Protein AF-0000000067869521 (afdb_homodimer)

Secondary structure (DSSP, 8-state):
-HHHHHHHHHHHHHHHHHHHHHHHHHHHHT-SS--HHHHHHHHHHHHHHHHHHHHHHHHHHHS--PPPPP--SSEEEEEE-TTS-HHHHHHHHHHHHHHHHHSSEEEEEEEETTEEEEEEEEEPPP------HHHHHHHHH---EEES-GGG-GGGGGGTTS-TT--EEEEEEETTTEEEEEEESSTT---HHHHHHHHHHHHHHHHHHHHHHHHHHHH--/-HHHHHHHHHHHHHHHHHHHHHHHHHHHHT-SS--HHHHHHHHHHHHHHHHHHHHHHHHHHHS--PPPPP--SSEEEEEE-TTS-HHHHHHHHHHHHHHHHHSSEEEEEEEETTEEEEEEEEEPPP------HHHHHHHHH---EEES-GGG-GGGGGGTTS-TT--EEEEEEETTTEEEEEEESSTT---HHHHHHHHHHHHHHHHHHHHHHHHHHHH--

Solvent-accessible surface area (backbone atoms only — not comparable to full-atom values): 23256 Å² total; per-residue (Å²): 114,73,66,54,53,52,48,50,61,46,42,42,39,32,52,50,12,51,52,49,32,49,52,48,50,51,51,57,71,71,45,87,80,83,48,74,67,40,53,51,40,49,53,50,29,43,50,45,16,52,49,22,30,50,52,17,53,50,52,60,64,66,53,75,72,77,62,72,69,54,83,65,49,62,47,78,45,78,47,67,52,81,84,49,55,68,70,47,45,51,49,52,52,49,52,53,50,51,48,43,71,68,46,68,32,45,23,38,39,33,36,46,75,92,36,74,45,34,39,35,36,35,37,31,70,91,53,86,84,59,81,36,73,65,54,48,47,17,32,73,68,56,44,64,46,72,43,45,47,33,86,78,35,82,70,47,65,56,51,65,54,39,30,86,67,39,21,14,36,38,43,32,31,24,56,70,50,21,37,39,37,37,28,16,32,25,39,72,57,76,46,73,64,50,52,50,50,52,52,52,52,28,53,53,49,32,53,46,50,53,51,50,54,51,50,57,59,65,68,56,127,116,73,67,53,52,52,50,52,62,46,41,41,38,31,53,50,13,52,53,50,33,50,51,50,51,52,50,56,72,70,44,86,78,83,47,73,67,40,53,52,40,48,52,50,28,43,50,44,15,50,49,22,30,50,51,16,54,50,53,62,63,67,54,77,71,76,62,72,70,56,83,64,50,61,47,78,46,78,46,66,49,81,85,52,55,67,70,47,44,50,50,52,51,49,52,53,50,50,48,43,72,69,45,68,33,44,24,39,39,34,36,46,75,92,36,72,45,34,39,36,36,35,37,32,71,90,54,85,84,59,83,36,74,65,53,47,47,18,32,72,69,54,45,64,45,73,42,45,47,34,86,78,35,81,72,46,65,57,50,64,55,38,30,85,67,40,20,15,36,38,42,32,31,24,56,72,51,22,37,40,37,37,28,16,30,25,40,70,59,77,46,74,63,52,52,50,49,51,51,52,53,29,52,51,49,32,54,47,50,52,53,51,55,51,49,57,58,66,68,55,128

Foldseek 3Di:
DVVVVVVVVLCVLQVCLVVQLVVLVVVVVPDDDDDPVSVVVSVVSNVSSVVSNVSSVVSVVPDPDPFDFADFDADFDKDADPVFDPQLRVLVVVLVVCLCVPFQFQWKWKWFQLDTGIIGGGWDPDDRQDADPQLQVCLVPQDKDKAQAVVPPPCCVNVNRGGPQFGIWIWGDLHNGITMITTGRGGNGQDPVSVVSNNVSSPVSSVSVVVRVVVVVVPPD/DVVVVVVVVLCVLQVCLVVQLVVLVVVVVPDPDDDPVSVVVSVVSNVSSVVSNVSSVVSVVPPPPPFDFADFDADFDKDADPVFDPQLRVLVVVLVVCLCVPFQFQWKWKWFQLDTGIIGGGWDPDDRQDADPQLQVCLVPQDKDKAQAVVPPPCCVNVNRGGPQFGIWIWGDLHNGITMITTGRGGNGQDPVSVVSNNVSSPVSSVSVVVRVVVVVVPPD

pLDDT: mean 89.07, std 11.89, range [36.38, 98.69]

Organism: Synechococcus elongatus (strain ATCC 33912 / PCC 7942 / FACHB-805) (NCBI:txid1140)

Nearest PDB structures (foldseek):
  2gx5-assembly1_A  TM=5.051E-01  e=2.837E-03  Bacillus subtilis
  5lly-assembly1_D  TM=4.232E-01  e=5.827E-03  Idiomarina sp. A28L
  5lly-assembly2_A  TM=4.254E-01  e=8.868E-03  Idiomarina sp. A28L
  4yzf-assembly2_D  TM=5.420E-01  e=5.124E+00  Homo sapiens
  2gx5-assembly1_A  TM=5.050E-01  e=2.986E-03  Bacillus subtilis

Structure (mmCIF, N/CA/C/O backbone):
data_AF-0000000067869521-model_v1
#
loop_
_entity.id
_entity.type
_entity.pdbx_description
1 polymer 'Cofactor assembly of complex C subunit B'
#
loop_
_atom_site.group_PDB
_atom_site.id
_atom_site.type_symbol
_atom_site.label_atom_id
_atom_site.label_alt_id
_atom_site.label_comp_id
_atom_site.label_asym_id
_atom_site.label_entity_id
_atom_site.label_seq_id
_atom_site.pdbx_PDB_ins_code
_atom_site.Cartn_x
_atom_site.Cartn_y
_atom_site.Cartn_z
_atom_site.occupancy
_atom_site.B_iso_or_equiv
_atom_site.auth_seq_id
_atom_site.auth_comp_id
_atom_site.auth_asym_id
_atom_site.auth_atom_id
_atom_site.pdbx_PDB_model_num
ATOM 1 N N . MET A 1 1 ? 9.422 -21.562 8.68 1 36.78 1 MET A N 1
ATOM 2 C CA . MET A 1 1 ? 9.312 -23 8.383 1 36.78 1 MET A CA 1
ATOM 3 C C . MET A 1 1 ? 8.359 -23.234 7.215 1 36.78 1 MET A C 1
ATOM 5 O O . MET A 1 1 ? 8.445 -24.25 6.531 1 36.78 1 MET A O 1
ATOM 9 N N . ALA A 1 2 ? 7.215 -22.438 7.195 1 44.31 2 ALA A N 1
ATOM 10 C CA . ALA A 1 2 ? 6.234 -22.547 6.113 1 44.31 2 ALA A CA 1
ATOM 11 C C . ALA A 1 2 ? 6.867 -22.219 4.766 1 44.31 2 ALA A C 1
ATOM 13 O O . ALA A 1 2 ? 6.473 -22.781 3.738 1 44.31 2 ALA A O 1
ATOM 14 N N . SER A 1 3 ? 7.879 -21.344 4.828 1 55.47 3 SER A N 1
ATOM 15 C CA . SER A 1 3 ? 8.516 -20.797 3.633 1 55.47 3 SER A CA 1
ATOM 16 C C . SER A 1 3 ? 9.32 -21.875 2.906 1 55.47 3 SER A C 1
ATOM 18 O O . SER A 1 3 ? 9.305 -21.938 1.675 1 55.47 3 SER A O 1
ATOM 20 N N . ASP A 1 4 ? 9.797 -22.672 3.711 1 55.31 4 ASP A N 1
ATOM 21 C CA . ASP A 1 4 ? 10.664 -23.688 3.129 1 55.31 4 ASP A CA 1
ATOM 22 C C . ASP A 1 4 ? 9.844 -24.766 2.43 1 55.31 4 ASP A C 1
ATOM 24 O O . ASP A 1 4 ? 10.25 -25.281 1.384 1 55.31 4 ASP A O 1
ATOM 28 N N . SER A 1 5 ? 8.773 -25.094 3.09 1 58.72 5 SER A N 1
ATOM 29 C CA . SER A 1 5 ? 7.945 -26.156 2.52 1 58.72 5 SER A CA 1
ATOM 30 C C . SER A 1 5 ? 7.371 -25.734 1.169 1 58.72 5 SER A C 1
ATOM 32 O O . SER A 1 5 ? 7.297 -26.547 0.246 1 58.72 5 SER A O 1
ATOM 34 N N . ALA A 1 6 ? 7.172 -24.516 1.138 1 60.31 6 ALA A N 1
ATOM 35 C CA . ALA A 1 6 ? 6.641 -24 -0.12 1 60.31 6 ALA A CA 1
ATOM 36 C C . ALA A 1 6 ? 7.703 -24.016 -1.213 1 60.31 6 ALA A C 1
ATOM 38 O O . ALA A 1 6 ? 7.406 -24.312 -2.373 1 60.31 6 ALA A O 1
ATOM 39 N N . VAL A 1 7 ? 8.898 -23.938 -0.709 1 67 7 VAL A N 1
ATOM 40 C CA . VAL A 1 7 ? 10 -23.938 -1.665 1 67 7 VAL A CA 1
ATOM 41 C C . VAL A 1 7 ? 10.211 -25.328 -2.232 1 67 7 VAL A C 1
ATOM 43 O O . VAL A 1 7 ? 10.422 -25.5 -3.438 1 67 7 VAL A O 1
ATOM 46 N N . TRP A 1 8 ? 10.102 -26.25 -1.326 1 71.38 8 TRP A N 1
ATOM 47 C CA . TRP A 1 8 ? 10.328 -27.625 -1.766 1 71.38 8 TRP A CA 1
ATOM 48 C C . TRP A 1 8 ? 9.188 -28.094 -2.664 1 71.38 8 TRP A C 1
ATOM 50 O O . TRP A 1 8 ? 9.422 -28.797 -3.658 1 71.38 8 TRP A O 1
ATOM 60 N N . LEU A 1 9 ? 8.055 -27.703 -2.295 1 72.88 9 LEU A N 1
ATOM 61 C CA . LEU A 1 9 ? 6.883 -28.078 -3.078 1 72.88 9 LEU A CA 1
ATOM 62 C C . LEU A 1 9 ? 6.949 -27.484 -4.48 1 72.88 9 LEU A C 1
ATOM 64 O O . LEU A 1 9 ? 6.504 -28.109 -5.445 1 72.88 9 LEU A O 1
ATOM 68 N N . ARG A 1 10 ? 7.707 -26.453 -4.484 1 74.94 10 ARG A N 1
ATOM 69 C CA . ARG A 1 10 ? 7.805 -25.75 -5.762 1 74.94 10 ARG A CA 1
ATOM 70 C C . ARG A 1 10 ? 8.836 -26.422 -6.672 1 74.94 10 ARG A C 1
ATOM 72 O O . ARG A 1 10 ? 8.773 -26.266 -7.895 1 74.94 10 ARG A O 1
ATOM 79 N N . ARG A 1 11 ? 9.625 -27.172 -6.043 1 84.19 11 ARG A N 1
ATOM 80 C CA . ARG A 1 11 ? 10.68 -27.812 -6.816 1 84.19 11 ARG A CA 1
ATOM 81 C C . ARG A 1 11 ? 10.281 -29.25 -7.184 1 84.19 11 ARG A C 1
ATOM 83 O O . ARG A 1 11 ? 10.93 -29.875 -8.016 1 84.19 11 ARG A O 1
ATOM 90 N N . LEU A 1 12 ? 9.227 -29.641 -6.707 1 86.69 12 LEU A N 1
ATOM 91 C CA . LEU A 1 12 ? 8.797 -31.031 -6.875 1 86.69 12 LEU A CA 1
ATOM 92 C C . LEU A 1 12 ? 8.57 -31.344 -8.352 1 86.69 12 LEU A C 1
ATOM 94 O O . LEU A 1 12 ? 9.078 -32.344 -8.852 1 86.69 12 LEU A O 1
ATOM 98 N N . PRO A 1 13 ? 7.859 -30.422 -9.047 1 89.06 13 PRO A N 1
ATOM 99 C CA . PRO A 1 13 ? 7.66 -30.734 -10.461 1 89.06 13 PRO A CA 1
ATOM 100 C C . PRO A 1 13 ? 8.969 -30.828 -11.234 1 89.06 13 PRO A C 1
ATOM 102 O O . PRO A 1 13 ? 9.125 -31.703 -12.094 1 89.06 13 PRO A O 1
ATOM 105 N N . LEU A 1 14 ? 9.883 -30.078 -10.914 1 91.12 14 LEU A N 1
ATOM 106 C CA . LEU A 1 14 ? 11.172 -30.062 -11.594 1 91.12 14 LEU A CA 1
ATOM 107 C C . LEU A 1 14 ? 11.945 -31.344 -11.312 1 91.12 14 LEU A C 1
ATOM 109 O O . LEU A 1 14 ? 12.445 -31.984 -12.234 1 91.12 14 LEU A O 1
ATOM 113 N N . ILE A 1 15 ? 12.031 -31.766 -10.078 1 92.38 15 ILE A N 1
ATOM 114 C CA . ILE A 1 15 ? 12.766 -32.969 -9.648 1 92.38 15 ILE A CA 1
ATOM 115 C C . ILE A 1 15 ? 12.078 -34.219 -10.195 1 92.38 15 ILE A C 1
ATOM 117 O O . ILE A 1 15 ? 12.734 -35.094 -10.758 1 92.38 15 ILE A O 1
ATOM 121 N N . ALA A 1 16 ? 10.805 -34.188 -10.07 1 93.25 16 ALA A N 1
ATOM 122 C CA . ALA A 1 16 ? 10.039 -35.344 -10.531 1 93.25 16 ALA A CA 1
ATOM 123 C C . ALA A 1 16 ? 10.164 -35.5 -12.039 1 93.25 16 ALA A C 1
ATOM 125 O O . ALA A 1 16 ? 10.289 -36.625 -12.531 1 93.25 16 ALA A O 1
ATOM 126 N N . GLY A 1 17 ?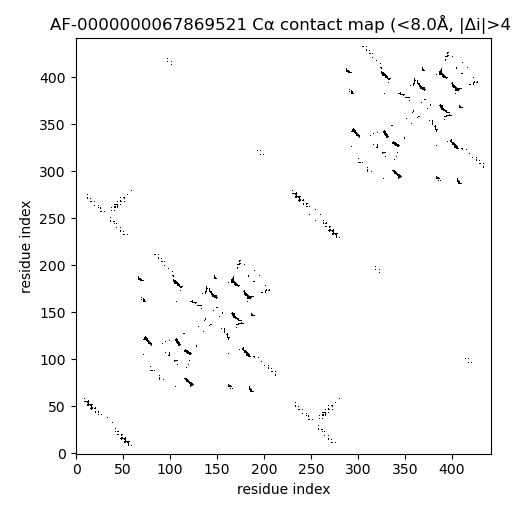 10.109 -34.406 -12.75 1 94.19 17 GLY A N 1
ATOM 127 C CA . GLY A 1 17 ? 10.273 -34.5 -14.188 1 94.19 17 GLY A CA 1
ATOM 128 C C . GLY A 1 17 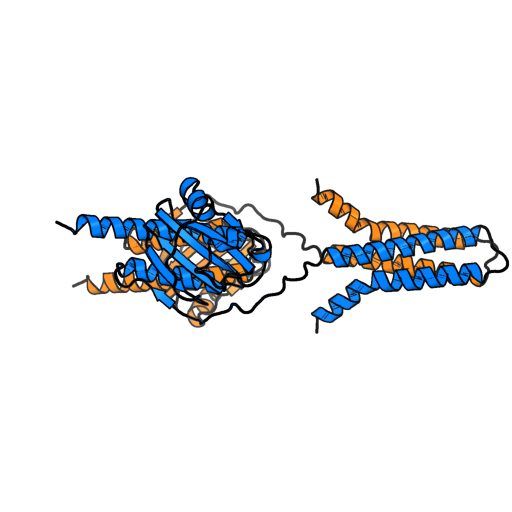? 11.648 -35 -14.609 1 94.19 17 GLY A C 1
ATOM 129 O O . GLY A 1 17 ? 11.766 -35.844 -15.5 1 94.19 17 GLY A O 1
ATOM 130 N N . ALA A 1 18 ? 12.633 -34.531 -13.953 1 95.12 18 ALA A N 1
ATOM 131 C CA . ALA A 1 18 ? 14 -34.938 -14.266 1 95.12 18 ALA A CA 1
ATOM 132 C C . ALA A 1 18 ? 14.234 -36.406 -13.938 1 95.12 18 ALA A C 1
ATOM 134 O O . ALA A 1 18 ? 14.75 -37.156 -14.773 1 95.12 18 ALA A O 1
ATOM 135 N N . ILE A 1 19 ? 13.852 -36.812 -12.781 1 95.31 19 ILE A N 1
ATOM 136 C CA . ILE A 1 19 ? 14.023 -38.188 -12.367 1 95.31 19 ILE A CA 1
ATOM 137 C C . ILE A 1 19 ? 13.164 -39.094 -13.242 1 95.31 19 ILE A C 1
ATOM 139 O O . ILE A 1 19 ? 13.633 -40.125 -13.734 1 95.31 19 ILE A O 1
ATOM 143 N N . GLY A 1 20 ? 11.914 -38.688 -13.406 1 93.81 20 GLY A N 1
ATOM 144 C CA . GLY A 1 20 ? 11.023 -39.469 -14.242 1 93.81 20 GLY A CA 1
ATOM 145 C C . GLY A 1 20 ? 11.523 -39.625 -15.664 1 93.81 20 GLY A C 1
ATOM 146 O O . GLY A 1 20 ? 11.539 -40.719 -16.203 1 93.81 20 GLY A O 1
ATOM 147 N N . GLY A 1 21 ? 11.961 -38.531 -16.25 1 93.62 21 GLY A N 1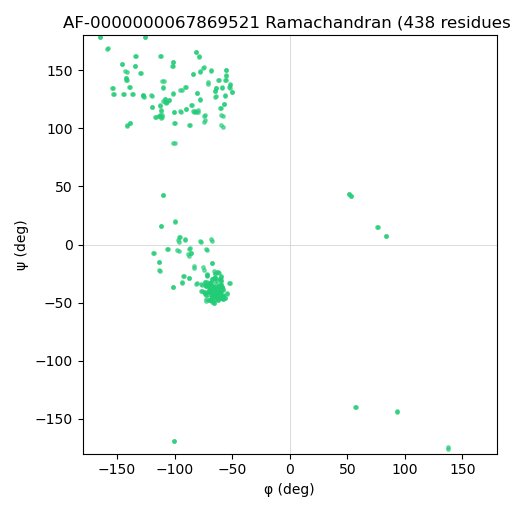
ATOM 148 C CA . GLY A 1 21 ? 12.516 -38.594 -17.594 1 93.62 21 GLY A CA 1
ATOM 149 C C . GLY A 1 21 ? 13.742 -39.469 -17.703 1 93.62 21 GLY A C 1
ATOM 150 O O . GLY A 1 21 ? 13.867 -40.25 -18.641 1 93.62 21 GLY A O 1
ATOM 151 N N . THR A 1 22 ? 14.594 -39.406 -16.734 1 95.25 22 THR A N 1
ATOM 152 C CA . THR A 1 22 ? 15.797 -40.219 -16.719 1 95.25 22 THR A CA 1
ATOM 153 C C . THR A 1 22 ? 15.453 -41.719 -16.578 1 95.25 22 THR A C 1
ATOM 155 O O . THR A 1 22 ? 16 -42.562 -17.297 1 95.25 22 THR A O 1
ATOM 158 N N . LEU A 1 23 ? 14.531 -41.969 -15.672 1 94.31 23 LEU A N 1
ATOM 159 C CA . LEU A 1 23 ? 14.117 -43.344 -15.461 1 94.31 23 LEU A CA 1
ATOM 160 C C . LEU A 1 23 ? 13.5 -43.906 -16.734 1 94.31 23 LEU A C 1
ATOM 162 O O . LEU A 1 23 ? 13.734 -45.094 -17.062 1 94.31 23 LEU A O 1
ATOM 166 N N . LEU A 1 24 ? 12.75 -43.125 -17.453 1 92.19 24 LEU A N 1
ATOM 167 C CA . LEU A 1 24 ? 12.141 -43.562 -18.703 1 92.19 24 LEU A CA 1
ATOM 168 C C . LEU A 1 24 ? 13.203 -43.844 -19.75 1 92.19 24 LEU A C 1
ATOM 170 O O . LEU A 1 24 ? 13.117 -44.844 -20.484 1 92.19 24 LEU A O 1
ATOM 174 N N . MET A 1 25 ? 14.188 -43 -19.766 1 92.12 25 MET A N 1
ATOM 175 C CA . MET A 1 25 ? 15.258 -43.188 -20.734 1 92.12 25 MET A CA 1
ATOM 176 C C . MET A 1 25 ? 16.078 -44.438 -20.438 1 92.12 25 MET A C 1
ATOM 178 O O . MET A 1 25 ? 16.453 -45.156 -21.344 1 92.12 25 MET A O 1
ATOM 182 N N . VAL A 1 26 ? 16.344 -44.688 -19.25 1 93 26 VAL A N 1
ATOM 183 C CA . VAL A 1 26 ? 17.078 -45.875 -18.828 1 93 26 VAL A CA 1
ATOM 184 C C . VAL A 1 26 ? 16.266 -47.156 -19.109 1 93 26 VAL A C 1
ATOM 186 O O . VAL A 1 26 ? 16.797 -48.125 -19.625 1 93 26 VAL A O 1
ATOM 189 N N . ASN A 1 27 ? 14.953 -47.031 -18.781 1 90.94 27 ASN A N 1
ATOM 190 C CA . ASN A 1 27 ? 14.07 -48.156 -19.062 1 90.94 27 ASN A CA 1
ATOM 191 C C . ASN A 1 27 ? 14.047 -48.5 -20.562 1 90.94 27 ASN A C 1
ATOM 193 O O . ASN A 1 27 ? 14.102 -49.656 -20.938 1 90.94 27 ASN A O 1
ATOM 197 N N . ARG A 1 28 ? 14.039 -47.531 -21.375 1 87.25 28 ARG A N 1
ATOM 198 C CA . ARG A 1 28 ? 14.016 -47.719 -22.828 1 87.25 28 ARG A CA 1
ATOM 199 C C . ARG A 1 28 ? 15.336 -48.312 -23.312 1 87.25 28 ARG A C 1
ATOM 201 O O . ARG A 1 28 ? 15.344 -49.219 -24.156 1 87.25 28 ARG A O 1
ATOM 208 N N . ALA A 1 29 ? 16.391 -47.844 -22.75 1 89.81 29 ALA A N 1
ATOM 209 C CA . ALA A 1 29 ? 17.719 -48.312 -23.156 1 89.81 29 ALA A CA 1
ATOM 210 C C . ALA A 1 29 ? 17.938 -49.781 -22.766 1 89.81 29 ALA A C 1
ATOM 212 O O . ALA A 1 29 ? 18.609 -50.531 -23.469 1 89.81 29 ALA A O 1
ATOM 213 N N . LEU A 1 30 ? 17.297 -50.188 -21.703 1 87.62 30 LEU A N 1
ATOM 214 C CA . LEU A 1 30 ? 17.516 -51.531 -21.188 1 87.62 30 LEU A CA 1
ATOM 215 C C . LEU A 1 30 ? 16.453 -52.5 -21.703 1 87.62 30 LEU A C 1
ATOM 217 O O . LEU A 1 30 ? 16.453 -53.688 -21.359 1 87.62 30 LEU A O 1
ATOM 221 N N . THR A 1 31 ? 15.633 -52 -22.594 1 81 31 THR A N 1
ATOM 222 C CA . THR A 1 31 ? 14.578 -52.844 -23.156 1 81 31 THR A CA 1
ATOM 223 C C . THR A 1 31 ? 15.062 -53.562 -24.391 1 81 31 THR A C 1
ATOM 225 O O . THR A 1 31 ? 15.422 -52.938 -25.391 1 81 31 THR A O 1
ATOM 228 N N . PRO A 1 32 ? 15.117 -54.812 -24.391 1 82.88 32 PRO A N 1
ATOM 229 C CA . PRO A 1 32 ? 15.625 -55.562 -25.531 1 82.88 32 PRO A CA 1
ATOM 230 C C . PRO A 1 32 ? 14.648 -55.562 -26.703 1 82.88 32 PRO A C 1
ATOM 232 O O . PRO A 1 32 ? 15.07 -55.438 -27.859 1 82.88 32 PRO A O 1
ATOM 235 N N . GLU A 1 33 ? 13.359 -55.844 -26.531 1 81.25 33 GLU A N 1
ATOM 236 C CA . GLU A 1 33 ? 12.344 -55.844 -27.578 1 81.25 33 GLU A CA 1
ATOM 237 C C . GLU A 1 33 ? 11.352 -54.688 -27.375 1 81.25 33 GLU A C 1
ATOM 239 O O . GLU A 1 33 ? 10.602 -54.688 -26.406 1 81.25 33 GLU A O 1
ATOM 244 N N . LEU A 1 34 ? 11.469 -53.781 -28.312 1 77.81 34 LEU A N 1
ATOM 245 C CA . LEU A 1 34 ? 10.609 -52.625 -28.203 1 77.81 34 LEU A CA 1
ATOM 246 C C . LEU A 1 34 ? 9.336 -52.781 -29.016 1 77.81 34 LEU A C 1
ATOM 248 O O . LEU A 1 34 ? 9.391 -52.938 -30.234 1 77.81 34 LEU A O 1
ATOM 252 N N . LEU A 1 35 ? 8.234 -52.844 -28.219 1 85.12 35 LEU A N 1
ATOM 253 C CA . LEU A 1 35 ? 6.93 -52.906 -28.875 1 85.12 35 LEU A CA 1
ATOM 254 C C . LEU A 1 35 ? 6.441 -51.5 -29.25 1 85.12 35 LEU A C 1
ATOM 256 O O . LEU A 1 35 ? 6.816 -50.531 -28.594 1 85.12 35 LEU A O 1
ATOM 260 N N . PRO A 1 36 ? 5.719 -51.406 -30.375 1 87 36 PRO A N 1
ATOM 261 C CA . PRO A 1 36 ? 5.172 -50.125 -30.75 1 87 36 PRO A CA 1
ATOM 262 C C . PRO A 1 36 ? 4.375 -49.469 -29.625 1 87 36 PRO A C 1
ATOM 264 O O . PRO A 1 36 ? 4.426 -48.219 -29.453 1 87 36 PRO A O 1
ATOM 267 N N . THR A 1 37 ? 3.709 -50.219 -28.797 1 85.31 37 THR A N 1
ATOM 268 C CA . THR A 1 37 ? 2.908 -49.688 -27.688 1 85.31 37 THR A CA 1
ATOM 269 C C . THR A 1 37 ? 3.803 -49.094 -26.609 1 85.31 37 THR A C 1
ATOM 271 O O . THR A 1 37 ? 3.451 -48.094 -26 1 85.31 37 THR A O 1
ATOM 274 N N . GLN A 1 38 ? 4.902 -49.75 -26.422 1 87 38 GLN A N 1
ATOM 275 C CA . GLN A 1 38 ? 5.859 -49.188 -25.469 1 87 38 GLN A CA 1
ATOM 276 C C . GLN A 1 38 ? 6.492 -47.906 -26 1 87 38 GLN A C 1
ATOM 278 O O . GLN A 1 38 ? 6.723 -46.969 -25.25 1 87 38 GLN A O 1
ATOM 283 N N . SER A 1 39 ? 6.777 -47.906 -27.234 1 87.69 39 SER A N 1
ATOM 284 C CA . SER A 1 39 ? 7.352 -46.719 -27.859 1 87.69 39 SER A CA 1
ATOM 285 C C . SER A 1 39 ? 6.434 -45.531 -27.688 1 87.69 39 SER A C 1
ATOM 287 O O . SER A 1 39 ? 6.898 -44.406 -27.406 1 87.69 39 SER A O 1
ATOM 289 N N . ARG A 1 40 ? 5.145 -45.688 -27.781 1 86.44 40 ARG A N 1
ATOM 290 C CA . ARG A 1 40 ? 4.172 -44.625 -27.562 1 86.44 40 ARG A CA 1
ATOM 291 C C . ARG A 1 40 ? 4.16 -44.188 -26.109 1 86.44 40 ARG A C 1
ATOM 293 O O . ARG A 1 40 ? 4.113 -42.969 -25.828 1 86.44 40 ARG A O 1
ATOM 300 N N . SER A 1 41 ? 4.188 -45.125 -25.234 1 88.44 41 SER A N 1
ATOM 301 C CA . SER A 1 41 ? 4.191 -44.844 -23.812 1 88.44 41 SER A CA 1
ATOM 302 C C . SER A 1 41 ? 5.453 -44.062 -23.422 1 88.44 41 SER A C 1
ATOM 304 O O . SER A 1 41 ? 5.391 -43.094 -22.656 1 88.44 41 SER A O 1
ATOM 306 N N . ASP A 1 42 ? 6.555 -44.5 -23.938 1 90.19 42 ASP A N 1
ATOM 307 C CA . ASP A 1 42 ? 7.828 -43.844 -23.641 1 90.19 42 ASP A CA 1
ATOM 308 C C . ASP A 1 42 ? 7.832 -42.406 -24.172 1 90.19 42 ASP A C 1
ATOM 310 O O . ASP A 1 42 ? 8.258 -41.469 -23.469 1 90.19 42 ASP A O 1
ATOM 314 N N . ALA A 1 43 ? 7.355 -42.281 -25.344 1 90.88 43 ALA A N 1
ATOM 315 C CA . ALA A 1 43 ? 7.305 -40.969 -25.953 1 90.88 43 ALA A CA 1
ATOM 316 C C . ALA A 1 43 ? 6.402 -40.031 -25.141 1 90.88 43 ALA A C 1
ATOM 318 O O . ALA A 1 43 ? 6.77 -38.875 -24.859 1 90.88 43 ALA A O 1
ATOM 319 N N . LEU A 1 44 ? 5.277 -40.562 -24.75 1 92.44 44 LEU A N 1
ATOM 320 C CA . LEU A 1 44 ? 4.336 -39.75 -23.953 1 92.44 44 LEU A CA 1
ATOM 321 C C . LEU A 1 44 ? 4.918 -39.438 -22.578 1 92.44 44 LEU A C 1
ATOM 323 O O . LEU A 1 44 ? 4.762 -38.312 -22.078 1 92.44 44 LEU A O 1
ATOM 327 N N . GLY A 1 45 ? 5.547 -40.375 -22.031 1 92.38 45 GLY A N 1
ATOM 328 C CA . GLY A 1 45 ? 6.184 -40.188 -20.734 1 92.38 45 GLY A CA 1
ATOM 329 C C . GLY A 1 45 ? 7.273 -39.125 -20.781 1 92.38 45 GLY A C 1
ATOM 330 O O . GLY A 1 45 ? 7.355 -38.281 -19.875 1 92.38 45 GLY A O 1
ATOM 331 N N . ILE A 1 46 ? 8.055 -39.188 -21.781 1 91.88 46 ILE A N 1
ATOM 332 C CA . ILE A 1 46 ? 9.117 -38.188 -21.953 1 91.88 46 ILE A CA 1
ATOM 333 C C . ILE A 1 46 ? 8.516 -36.812 -22.141 1 91.88 46 ILE A C 1
ATOM 335 O O . ILE A 1 46 ? 9 -35.844 -21.547 1 91.88 46 ILE A O 1
ATOM 339 N N . LEU A 1 47 ? 7.496 -36.781 -22.906 1 94.25 47 LEU A N 1
ATOM 340 C CA . LEU A 1 47 ? 6.812 -35.5 -23.109 1 94.25 47 LEU A CA 1
ATOM 341 C C . LEU A 1 47 ? 6.25 -34.969 -21.797 1 94.25 47 LEU A C 1
ATOM 343 O O . LEU A 1 47 ? 6.387 -33.781 -21.5 1 94.25 47 LEU A O 1
ATOM 347 N N . LEU A 1 48 ? 5.66 -35.844 -21.031 1 94.94 48 LEU A N 1
ATOM 348 C CA . LEU A 1 48 ? 5.094 -35.438 -19.734 1 94.94 48 LEU A CA 1
ATOM 349 C C . LEU A 1 48 ? 6.184 -35 -18.781 1 94.94 48 LEU A C 1
ATOM 351 O O . LEU A 1 48 ? 5.996 -34.031 -18.016 1 94.94 48 LEU A O 1
ATOM 355 N N . SER A 1 49 ? 7.305 -35.656 -18.828 1 95 49 SER A N 1
ATOM 356 C CA . SER A 1 49 ? 8.445 -35.25 -18.016 1 95 49 SER A CA 1
ATOM 357 C C . SER A 1 49 ? 8.945 -33.875 -18.391 1 95 49 SER A C 1
ATOM 359 O O . SER A 1 49 ? 9.227 -33.031 -17.516 1 95 49 SER A O 1
ATOM 361 N N . ALA A 1 50 ? 8.969 -33.625 -19.672 1 94.31 50 ALA A N 1
ATOM 362 C CA . ALA A 1 50 ? 9.406 -32.344 -20.156 1 94.31 50 ALA A CA 1
ATOM 363 C C . ALA A 1 50 ? 8.438 -31.234 -19.734 1 94.31 50 ALA A C 1
ATOM 365 O O . ALA A 1 50 ? 8.859 -30.156 -19.312 1 94.31 50 ALA A O 1
ATOM 366 N N . LEU A 1 51 ? 7.195 -31.578 -19.812 1 93.62 51 LEU A N 1
ATOM 367 C CA . LEU A 1 51 ? 6.172 -30.609 -19.422 1 93.62 51 LEU A CA 1
ATOM 368 C C . LEU A 1 51 ? 6.215 -30.344 -17.922 1 93.62 51 LEU A C 1
ATOM 370 O O . LEU A 1 51 ? 5.977 -29.219 -17.469 1 93.62 51 LEU A O 1
ATOM 374 N N . LEU A 1 52 ? 6.508 -31.312 -17.172 1 93.56 52 LEU A N 1
ATOM 375 C CA . LEU A 1 52 ? 6.652 -31.156 -15.734 1 93.56 52 LEU A CA 1
ATOM 376 C C . LEU A 1 52 ? 7.844 -30.266 -15.398 1 93.56 52 LEU A C 1
ATOM 378 O O . LEU A 1 52 ? 7.742 -29.375 -14.539 1 93.56 52 LEU A O 1
ATOM 382 N N . ILE A 1 53 ? 8.922 -30.484 -16.062 1 92.81 53 ILE A N 1
ATOM 383 C CA . ILE A 1 53 ? 10.109 -29.672 -15.883 1 92.81 53 ILE A CA 1
ATOM 384 C C . ILE A 1 53 ? 9.797 -28.219 -16.25 1 92.81 53 ILE A C 1
ATOM 386 O O . ILE A 1 53 ? 10.125 -27.297 -15.5 1 92.81 53 ILE A O 1
ATOM 390 N N . LEU A 1 54 ? 9.117 -28.062 -17.344 1 90.75 54 LEU A N 1
ATOM 391 C CA . LEU A 1 5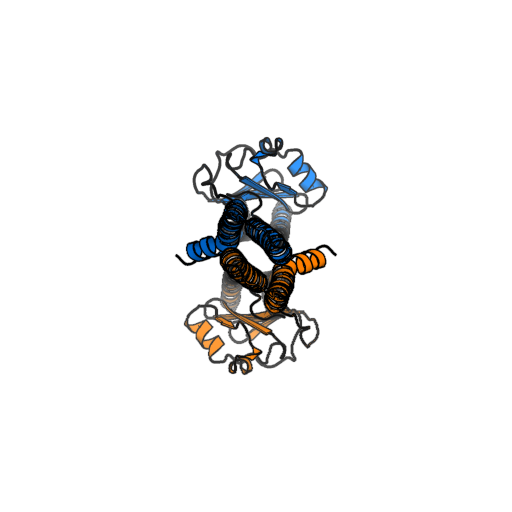4 ? 8.734 -26.734 -17.781 1 90.75 54 LEU A CA 1
ATOM 392 C C . LEU A 1 54 ? 7.852 -26.047 -16.75 1 90.75 54 LEU A C 1
ATOM 394 O O . LEU A 1 54 ? 8.047 -24.875 -16.422 1 90.75 54 LEU A O 1
ATOM 398 N N . SER A 1 55 ? 6.887 -26.766 -16.25 1 88.75 55 SER A N 1
ATOM 399 C CA . SER A 1 55 ? 5.992 -26.25 -15.219 1 88.75 55 SER A CA 1
ATOM 400 C C . SER A 1 55 ? 6.77 -25.812 -13.977 1 88.75 55 SER A C 1
ATOM 402 O O . SER A 1 55 ? 6.496 -24.766 -13.406 1 88.75 55 SER A O 1
ATOM 404 N N . GLY A 1 56 ? 7.715 -26.641 -13.586 1 85.69 56 GLY A N 1
ATOM 405 C CA . GLY A 1 56 ? 8.555 -26.297 -12.445 1 85.69 56 GLY A CA 1
ATOM 406 C C . GLY A 1 56 ? 9.359 -25.031 -12.656 1 85.69 56 GLY A C 1
ATOM 407 O O . GLY A 1 56 ? 9.438 -24.188 -11.766 1 85.69 56 GLY A O 1
ATOM 408 N N . LEU A 1 57 ? 9.867 -24.922 -13.828 1 86.25 57 LEU A N 1
ATOM 409 C CA . LEU A 1 57 ? 10.68 -23.75 -14.156 1 86.25 57 LEU A CA 1
ATOM 410 C C . LEU A 1 57 ? 9.82 -22.5 -14.164 1 86.25 57 LEU A C 1
ATOM 412 O O . LEU A 1 57 ? 10.25 -21.438 -13.68 1 86.25 57 LEU A O 1
ATOM 416 N N . LEU A 1 58 ? 8.625 -22.609 -14.633 1 82.25 58 LEU A N 1
ATOM 417 C CA . LEU A 1 58 ? 7.715 -21.469 -14.68 1 82.25 58 LEU A CA 1
ATOM 418 C C . LEU A 1 58 ? 7.309 -21.047 -13.273 1 82.25 58 LEU A C 1
ATOM 420 O O . LEU A 1 58 ? 7.207 -19.844 -12.984 1 82.25 58 LEU A O 1
ATOM 424 N N . TRP A 1 59 ? 7.121 -21.984 -12.445 1 77.44 59 TRP A N 1
ATOM 425 C CA . TRP A 1 59 ? 6.797 -21.703 -11.047 1 77.44 59 TRP A CA 1
ATOM 426 C C . TRP A 1 59 ? 7.918 -20.906 -10.383 1 77.44 59 TRP A C 1
ATOM 428 O O . TRP A 1 59 ? 7.656 -19.984 -9.602 1 77.44 59 TRP A O 1
ATOM 438 N N . GLN A 1 60 ? 9.094 -21.312 -10.688 1 76 60 GLN A N 1
ATOM 439 C CA . GLN A 1 60 ? 10.25 -20.625 -10.109 1 76 60 GLN A CA 1
ATOM 440 C C . GLN A 1 60 ? 10.336 -19.188 -10.578 1 76 60 GLN A C 1
ATOM 442 O O . GLN A 1 60 ? 10.789 -18.312 -9.844 1 76 60 GLN A O 1
ATOM 447 N N . ARG A 1 61 ? 9.859 -19 -11.688 1 73.06 61 ARG A N 1
ATOM 448 C CA . ARG A 1 61 ? 9.945 -17.656 -12.266 1 73.06 61 ARG A CA 1
ATOM 449 C C . ARG A 1 61 ? 8.852 -16.75 -11.711 1 73.06 61 ARG A C 1
ATOM 451 O O . ARG A 1 61 ? 9.023 -15.531 -11.648 1 73.06 61 ARG A O 1
ATOM 458 N N . VAL A 1 62 ? 7.727 -17.266 -11.414 1 68.5 62 VAL A N 1
ATOM 459 C CA . VAL A 1 62 ? 6.57 -16.469 -11 1 68.5 62 VAL A CA 1
ATOM 460 C C . VAL A 1 62 ? 6.785 -15.969 -9.578 1 68.5 62 VAL A C 1
ATOM 462 O O . VAL A 1 62 ? 6.273 -14.906 -9.211 1 68.5 62 VAL A O 1
ATOM 465 N N . GLN A 1 63 ? 7.457 -16.672 -8.711 1 64.5 63 GLN A N 1
ATOM 466 C CA . GLN A 1 63 ? 7.598 -16.188 -7.344 1 64.5 63 GLN A CA 1
ATOM 467 C C . GLN A 1 63 ? 8.578 -15.016 -7.281 1 64.5 63 GLN A C 1
ATOM 469 O O . GLN A 1 63 ? 9.75 -15.164 -7.652 1 64.5 63 GLN A O 1
ATOM 474 N N . PRO A 1 64 ? 8 -13.875 -7.078 1 62.19 64 PRO A N 1
ATOM 475 C CA . PRO A 1 64 ? 8.914 -12.734 -6.941 1 62.19 64 PRO A CA 1
ATOM 476 C C . PRO A 1 64 ? 9.883 -12.891 -5.77 1 62.19 64 PRO A C 1
ATOM 478 O O . PRO A 1 64 ? 9.484 -13.328 -4.688 1 62.19 64 PRO A O 1
ATOM 481 N N . VAL A 1 65 ? 11.133 -13.234 -6.055 1 65.56 65 VAL A N 1
ATOM 482 C CA . VAL A 1 65 ? 12.125 -13.141 -4.988 1 65.56 65 VAL A CA 1
ATOM 483 C C . VAL A 1 65 ? 12.219 -11.703 -4.492 1 65.56 65 VAL A C 1
ATOM 485 O O . VAL A 1 65 ? 12.43 -10.781 -5.285 1 65.56 65 VAL A O 1
ATOM 488 N N . PRO A 1 66 ? 11.719 -11.531 -3.146 1 73 66 PRO A N 1
ATOM 489 C CA . PRO A 1 66 ? 11.898 -10.156 -2.656 1 73 66 PRO A CA 1
ATOM 490 C C . PRO A 1 66 ? 13.32 -9.641 -2.857 1 73 66 PRO A C 1
ATOM 492 O O . PRO A 1 66 ? 14.281 -10.398 -2.707 1 73 66 PRO A O 1
ATOM 495 N N . PRO A 1 67 ? 13.391 -8.508 -3.385 1 79.62 67 PRO A N 1
ATOM 496 C CA . PRO A 1 67 ? 14.727 -7.938 -3.572 1 79.62 67 PRO A CA 1
ATOM 497 C C . PRO A 1 67 ? 15.531 -7.863 -2.273 1 79.62 67 PRO A C 1
ATOM 499 O O . PRO A 1 67 ? 14.945 -7.785 -1.189 1 79.62 67 PRO A O 1
ATOM 502 N N . GLU A 1 68 ? 16.781 -8.062 -2.42 1 86 68 GLU A N 1
ATOM 503 C CA . GLU A 1 68 ? 17.672 -7.977 -1.259 1 86 68 GLU A CA 1
ATOM 504 C C . GLU A 1 68 ? 17.688 -6.559 -0.693 1 86 68 GLU A C 1
ATOM 506 O O . GLU A 1 68 ? 17.859 -5.59 -1.438 1 86 68 GLU A O 1
ATOM 511 N N . MET A 1 69 ? 17.453 -6.477 0.57 1 91 69 MET A N 1
ATOM 512 C CA . MET A 1 69 ? 17.484 -5.188 1.257 1 91 69 MET A CA 1
ATOM 513 C C . MET A 1 69 ? 18.875 -4.895 1.8 1 91 69 MET A C 1
ATOM 515 O O . MET A 1 69 ? 19.547 -5.793 2.312 1 91 69 MET A O 1
ATOM 519 N N . VAL A 1 70 ? 19.406 -3.711 1.645 1 93 70 VAL A N 1
ATOM 520 C CA . VAL A 1 70 ? 20.688 -3.283 2.199 1 93 70 VAL A CA 1
ATOM 521 C C . VAL A 1 70 ? 20.438 -2.414 3.434 1 93 70 VAL A C 1
ATOM 523 O O . VAL A 1 70 ? 19.359 -1.873 3.619 1 93 70 VAL A O 1
ATOM 526 N N . VAL A 1 71 ? 21.469 -2.42 4.34 1 94.5 71 VAL A N 1
ATOM 527 C CA . VAL A 1 71 ? 21.5 -1.431 5.414 1 94.5 71 VAL A CA 1
ATOM 528 C C . VAL A 1 71 ? 22.125 -0.135 4.898 1 94.5 71 VAL A C 1
ATOM 530 O O . VAL A 1 71 ? 23.297 -0.116 4.5 1 94.5 71 VAL A O 1
ATOM 533 N N . LEU A 1 72 ? 21.344 0.871 4.859 1 95.38 72 LEU A N 1
ATOM 534 C CA . LEU A 1 72 ? 21.859 2.141 4.355 1 95.38 72 LEU A CA 1
ATOM 535 C C . LEU A 1 72 ? 23 2.65 5.23 1 95.38 72 LEU A C 1
ATOM 537 O O . LEU A 1 72 ? 22.953 2.518 6.457 1 95.38 72 LEU A O 1
ATOM 541 N N . GLU A 1 73 ? 23.938 3.201 4.547 1 95.25 73 GLU A N 1
ATOM 542 C CA . GLU A 1 73 ? 25.078 3.758 5.25 1 95.25 73 GLU A CA 1
ATOM 543 C C . GLU A 1 73 ? 24.766 5.145 5.812 1 95.25 73 GLU A C 1
ATOM 545 O O . GLU A 1 73 ? 24.203 5.988 5.109 1 95.25 73 GLU A O 1
ATOM 550 N N . GLY A 1 74 ? 25.078 5.332 7.082 1 94.75 74 GLY A N 1
ATOM 551 C CA . GLY A 1 74 ? 24.859 6.609 7.742 1 94.75 74 GLY A CA 1
ATOM 552 C C . GLY A 1 74 ? 24.281 6.465 9.141 1 94.75 74 GLY A C 1
ATOM 553 O O . GLY A 1 74 ? 24.266 5.367 9.703 1 94.75 74 GLY A O 1
ATOM 554 N N . GLU A 1 75 ? 23.984 7.578 9.672 1 95.5 75 GLU A N 1
ATOM 555 C CA . GLU A 1 75 ? 23.422 7.59 11.016 1 95.5 75 GLU A CA 1
ATOM 556 C C . GLU A 1 75 ? 21.953 8.016 10.992 1 95.5 75 GLU A C 1
ATOM 558 O O . GLU A 1 75 ? 21.562 8.883 10.211 1 95.5 75 GLU A O 1
ATOM 563 N N . GLU A 1 76 ? 21.25 7.336 11.812 1 96.81 76 GLU A N 1
ATOM 564 C CA . GLU A 1 76 ? 19.844 7.734 11.938 1 96.81 76 GLU A CA 1
ATOM 565 C C . GLU A 1 76 ? 19.719 9.133 12.523 1 96.81 76 GLU A C 1
ATOM 567 O O . GLU A 1 76 ? 20.438 9.5 13.453 1 96.81 76 GLU A O 1
ATOM 572 N N . GLY A 1 77 ? 18.891 9.945 11.875 1 97.38 77 GLY A N 1
ATOM 573 C CA . GLY A 1 77 ? 18.75 11.305 12.375 1 97.38 77 GLY A CA 1
ATOM 574 C C . GLY A 1 77 ? 17.453 11.969 11.922 1 97.38 77 GLY A C 1
ATOM 575 O O . GLY A 1 77 ? 16.688 11.383 11.156 1 97.38 77 GLY A O 1
ATOM 576 N N . PHE A 1 78 ? 17.188 13.094 12.547 1 97.81 78 PHE A N 1
ATOM 577 C CA . PHE A 1 78 ? 16.047 13.938 12.25 1 97.81 78 PHE A CA 1
ATOM 578 C C . PHE A 1 78 ? 16.406 15.414 12.328 1 97.81 78 PHE A C 1
ATOM 580 O O . PHE A 1 78 ? 16.594 15.953 13.414 1 97.81 78 PHE A O 1
ATOM 587 N N . GLU A 1 79 ? 16.578 15.992 11.125 1 97.56 79 GLU A N 1
ATOM 588 C CA . GLU A 1 79 ? 16.891 17.406 11.016 1 97.56 79 GLU A CA 1
ATOM 589 C C . GLU A 1 79 ? 15.75 18.188 10.383 1 97.56 79 GLU A C 1
ATOM 591 O O . GLU A 1 79 ? 15.328 17.891 9.266 1 97.56 79 GLU A O 1
ATOM 596 N N . LEU A 1 80 ? 15.195 19.141 11.102 1 97.31 80 LEU A N 1
ATOM 597 C CA . LEU A 1 80 ? 14.07 19.953 10.656 1 97.31 80 LEU A CA 1
ATOM 598 C C . LEU A 1 80 ? 14.391 21.438 10.797 1 97.31 80 LEU A C 1
ATOM 600 O O . LEU A 1 80 ? 14.914 21.875 11.828 1 97.31 80 LEU A O 1
ATOM 604 N N . ASP A 1 81 ? 14.195 22.188 9.75 1 94.44 81 ASP A N 1
ATOM 605 C CA . ASP A 1 81 ? 14.43 23.625 9.789 1 94.44 81 ASP A CA 1
ATOM 606 C C . ASP A 1 81 ? 13.594 24.281 10.883 1 94.44 81 ASP A C 1
ATOM 608 O O . ASP A 1 81 ? 12.367 24.281 10.82 1 94.44 81 ASP A O 1
ATOM 612 N N . ASP A 1 82 ? 14.203 24.922 11.797 1 92.25 82 ASP A N 1
ATOM 613 C CA . ASP A 1 82 ? 13.516 25.453 12.969 1 92.25 82 ASP A CA 1
ATOM 614 C C . ASP A 1 82 ? 12.961 26.844 12.68 1 92.25 82 ASP A C 1
ATOM 616 O O . ASP A 1 82 ? 12.273 27.438 13.523 1 92.25 82 ASP A O 1
ATOM 620 N N . GLN A 1 83 ? 13.227 27.375 11.539 1 91.5 83 GLN A N 1
ATOM 621 C CA . GLN A 1 83 ? 12.734 28.703 11.188 1 91.5 83 GLN A CA 1
ATOM 622 C C . GLN A 1 83 ? 11.32 28.641 10.609 1 91.5 83 GLN A C 1
ATOM 624 O O . GLN A 1 83 ? 10.648 29.656 10.477 1 91.5 83 GLN A O 1
ATOM 629 N N . LEU A 1 84 ? 10.852 27.453 10.391 1 92.38 84 LEU A N 1
ATOM 630 C CA . LEU A 1 84 ? 9.516 27.266 9.836 1 92.38 84 LEU A CA 1
ATOM 631 C C . LEU A 1 84 ? 8.445 27.469 10.906 1 92.38 84 LEU A C 1
ATOM 633 O O . LEU A 1 84 ? 8.703 27.25 12.094 1 92.38 84 LEU A O 1
ATOM 637 N N . PRO A 1 85 ? 7.316 27.953 10.445 1 91.5 85 PRO A N 1
ATOM 638 C CA . PRO A 1 85 ? 6.191 28 11.383 1 91.5 85 PRO A CA 1
ATOM 639 C C . PRO A 1 85 ? 5.887 26.625 12 1 91.5 85 PRO A C 1
ATOM 641 O O . PRO A 1 85 ? 6.098 25.594 11.359 1 91.5 85 PRO A O 1
ATOM 644 N N . GLU A 1 86 ? 5.387 26.641 13.203 1 89.38 86 GLU A N 1
ATOM 645 C CA . GLU A 1 86 ? 5.117 25.422 13.953 1 89.38 86 GLU A CA 1
ATOM 646 C C . GLU A 1 86 ? 4.219 24.469 13.164 1 89.38 86 GLU A C 1
ATOM 648 O O . GLU A 1 86 ? 4.449 23.266 13.148 1 89.38 86 GLU A O 1
ATOM 653 N N . ALA A 1 87 ? 3.205 25 12.508 1 86.69 87 ALA A N 1
ATOM 654 C CA . ALA A 1 87 ? 2.266 24.188 11.742 1 86.69 87 ALA A CA 1
ATOM 655 C C . ALA A 1 87 ? 2.98 23.422 10.633 1 86.69 87 ALA A C 1
ATOM 657 O O . ALA A 1 87 ? 2.715 22.234 10.422 1 86.69 87 ALA A O 1
ATOM 658 N N . SER A 1 88 ? 3.879 24.125 10.008 1 92.75 88 SER A N 1
ATOM 659 C CA . SER A 1 88 ? 4.629 23.5 8.922 1 92.75 88 SER A CA 1
ATOM 660 C C . SER A 1 88 ? 5.605 22.453 9.453 1 92.75 88 SER A C 1
ATOM 662 O O . SER A 1 88 ? 5.785 21.406 8.844 1 92.75 88 SER A O 1
ATOM 664 N N . ARG A 1 89 ? 6.227 22.797 10.539 1 94.94 89 ARG A N 1
ATOM 665 C CA . ARG A 1 89 ? 7.168 21.859 11.148 1 94.94 89 ARG A CA 1
ATOM 666 C C . ARG A 1 89 ? 6.465 20.562 11.547 1 94.94 89 ARG A C 1
ATOM 668 O O . ARG A 1 89 ? 6.988 19.469 11.32 1 94.94 89 ARG A O 1
ATOM 675 N N . GLN A 1 90 ? 5.316 20.703 12.117 1 91.69 90 GLN A N 1
ATOM 676 C CA . GLN A 1 90 ? 4.551 19.531 12.531 1 91.69 90 GLN A CA 1
ATOM 677 C C . GLN A 1 90 ? 4.117 18.703 11.328 1 91.69 90 GLN A C 1
ATOM 679 O O . GLN A 1 90 ? 4.168 17.469 11.367 1 91.69 90 GLN A O 1
ATOM 684 N N . GLU A 1 91 ? 3.701 19.391 10.32 1 93.75 91 GLU A N 1
ATOM 685 C CA . GLU A 1 91 ? 3.287 18.703 9.102 1 93.75 91 GLU A CA 1
ATOM 686 C C . GLU A 1 91 ? 4.449 17.922 8.484 1 93.75 91 GLU A C 1
ATOM 688 O O . GLU A 1 91 ? 4.285 16.766 8.078 1 93.75 91 GLU A O 1
ATOM 693 N N . LEU A 1 92 ? 5.598 18.594 8.422 1 96.94 92 LEU A N 1
ATOM 694 C CA . LEU A 1 92 ? 6.789 17.953 7.875 1 96.94 92 LEU A CA 1
ATOM 695 C C . LEU A 1 92 ? 7.199 16.75 8.727 1 96.94 92 LEU A C 1
ATOM 697 O O . LEU A 1 92 ? 7.566 15.703 8.188 1 96.94 92 LEU A O 1
ATOM 701 N N . ALA A 1 93 ? 7.102 16.953 9.977 1 96.38 93 ALA A N 1
ATOM 702 C CA . ALA A 1 93 ? 7.465 15.875 10.891 1 96.38 93 ALA A CA 1
ATOM 703 C C . ALA A 1 93 ? 6.531 14.68 10.734 1 96.38 93 ALA A C 1
ATOM 705 O O . ALA A 1 93 ? 6.984 13.539 10.68 1 96.38 93 ALA A O 1
ATOM 706 N N . TRP A 1 94 ? 5.309 14.898 10.641 1 95 94 TRP A N 1
ATOM 707 C CA . TRP A 1 94 ? 4.32 13.836 10.492 1 95 94 TRP A CA 1
ATOM 708 C C . TRP A 1 94 ? 4.484 13.117 9.164 1 95 94 TRP A C 1
ATOM 710 O O . TRP A 1 94 ? 4.484 11.883 9.109 1 95 94 TRP A O 1
ATOM 720 N N . ALA A 1 95 ? 4.559 13.875 8.117 1 96.75 95 ALA A N 1
ATOM 721 C CA . ALA A 1 95 ? 4.668 13.305 6.781 1 96.75 95 ALA A CA 1
ATOM 722 C C . ALA A 1 95 ? 5.902 12.414 6.664 1 96.75 95 ALA A C 1
ATOM 724 O O . ALA A 1 95 ? 5.824 11.305 6.145 1 96.75 95 ALA A O 1
ATOM 725 N N . SER A 1 96 ? 7.051 12.914 7.141 1 97.81 96 SER A N 1
ATOM 726 C CA . SER A 1 96 ? 8.289 12.156 7.039 1 97.81 96 SER A CA 1
ATOM 727 C C . SER A 1 96 ? 8.219 10.867 7.859 1 97.81 96 SER A C 1
ATOM 729 O O . SER A 1 96 ? 8.695 9.82 7.418 1 97.81 96 SER A O 1
ATOM 731 N N . LYS A 1 97 ? 7.625 10.953 9.016 1 96.56 97 LYS A N 1
ATOM 732 C CA . LYS A 1 97 ? 7.469 9.766 9.844 1 96.56 97 LYS A CA 1
ATOM 733 C C . LYS A 1 97 ? 6.613 8.711 9.148 1 96.56 97 LYS A C 1
ATOM 735 O O . LYS A 1 97 ? 6.973 7.535 9.109 1 96.56 97 LYS A O 1
ATOM 740 N N . LEU A 1 98 ? 5.477 9.125 8.602 1 95.88 98 LEU A N 1
ATOM 741 C CA . LEU A 1 98 ? 4.559 8.227 7.922 1 95.88 98 LEU A CA 1
ATOM 742 C C . LEU A 1 98 ? 5.238 7.547 6.738 1 95.88 98 LEU A C 1
ATOM 744 O O . LEU A 1 98 ? 5.098 6.336 6.543 1 95.88 98 LEU A O 1
ATOM 748 N N . LEU A 1 99 ? 5.965 8.281 5.953 1 97.56 99 LEU A N 1
ATOM 749 C CA . LEU A 1 99 ? 6.617 7.742 4.762 1 97.56 99 LEU A CA 1
ATOM 750 C C . LEU A 1 99 ? 7.719 6.762 5.141 1 97.56 99 LEU A C 1
ATOM 752 O O . LEU A 1 99 ? 7.871 5.715 4.504 1 97.56 99 LEU A O 1
ATOM 756 N N . LEU A 1 100 ? 8.469 7.098 6.184 1 97.12 100 LEU A N 1
ATOM 757 C CA . LEU A 1 100 ? 9.57 6.238 6.609 1 97.12 100 LEU A CA 1
ATOM 758 C C . LEU A 1 100 ? 9.047 4.938 7.211 1 97.12 100 LEU A C 1
ATOM 760 O O . LEU A 1 100 ? 9.656 3.879 7.039 1 97.12 100 LEU A O 1
ATOM 764 N N . THR A 1 101 ? 7.91 4.988 7.879 1 94.94 101 THR A N 1
ATOM 765 C CA . THR A 1 101 ? 7.398 3.82 8.586 1 94.94 101 THR A CA 1
ATOM 766 C C . THR A 1 101 ? 6.559 2.949 7.66 1 94.94 101 THR A C 1
ATOM 768 O O . THR A 1 101 ? 6.504 1.729 7.828 1 94.94 101 THR A O 1
ATOM 771 N N . ASN A 1 102 ? 5.965 3.541 6.707 1 94.94 102 ASN A N 1
ATOM 772 C CA . ASN A 1 102 ? 4.969 2.797 5.945 1 94.94 102 ASN A CA 1
ATOM 773 C C . ASN A 1 102 ? 5.484 2.42 4.559 1 94.94 102 ASN A C 1
ATOM 775 O O . ASN A 1 102 ? 4.762 1.815 3.766 1 94.94 102 ASN A O 1
ATOM 779 N N . THR A 1 103 ? 6.594 2.793 4.156 1 95.31 103 THR A N 1
ATOM 780 C CA . THR A 1 103 ? 7.203 2.414 2.885 1 95.31 103 THR A CA 1
ATOM 781 C C . THR A 1 103 ? 8.594 1.825 3.105 1 95.31 103 THR A C 1
ATOM 783 O O . THR A 1 103 ? 9.047 1.707 4.242 1 95.31 103 THR A O 1
ATOM 786 N N . ILE A 1 104 ? 9.203 1.432 2.002 1 94.62 104 ILE A N 1
ATOM 787 C CA . ILE A 1 104 ? 10.531 0.828 2.029 1 94.62 104 ILE A CA 1
ATOM 788 C C . ILE A 1 104 ? 11.586 1.916 2.207 1 94.62 104 ILE A C 1
ATOM 790 O O . ILE A 1 104 ? 12.773 1.619 2.324 1 94.62 104 ILE A O 1
ATOM 794 N N . THR A 1 105 ? 11.18 3.168 2.361 1 97.5 105 THR A N 1
ATOM 795 C CA . THR A 1 105 ? 12.078 4.316 2.438 1 97.5 105 THR A CA 1
ATOM 796 C C . THR A 1 105 ? 12.961 4.23 3.68 1 97.5 105 THR A C 1
ATOM 798 O O . THR A 1 105 ? 12.484 3.91 4.77 1 97.5 105 THR A O 1
ATOM 801 N N . GLY A 1 106 ? 14.273 4.5 3.482 1 97.62 106 GLY A N 1
ATOM 802 C CA . GLY A 1 106 ? 15.195 4.539 4.605 1 97.62 106 GLY A CA 1
ATOM 803 C C . GLY A 1 106 ? 15.742 5.926 4.883 1 97.62 106 GLY A C 1
ATOM 804 O O . GLY A 1 106 ? 16.266 6.188 5.969 1 97.62 106 GLY A O 1
ATOM 805 N N . SER A 1 107 ? 15.711 6.711 3.949 1 98.12 107 SER A N 1
ATOM 806 C CA . SER A 1 107 ? 16.172 8.094 4.062 1 98.12 107 SER A CA 1
ATOM 807 C C . SER A 1 107 ? 15.273 9.039 3.268 1 98.12 107 SER A C 1
ATOM 809 O O . SER A 1 107 ? 14.789 8.68 2.188 1 98.12 107 SER A O 1
ATOM 811 N N . LEU A 1 108 ? 15.047 10.211 3.854 1 98 108 LEU A N 1
ATOM 812 C CA . LEU A 1 108 ? 14.109 11.172 3.275 1 98 108 LEU A CA 1
ATOM 813 C C . LEU A 1 108 ? 14.648 12.594 3.379 1 98 108 LEU A C 1
ATOM 815 O O . LEU A 1 108 ? 15.25 12.953 4.391 1 98 108 LEU A O 1
ATOM 819 N N . LEU A 1 109 ? 14.516 13.352 2.27 1 98 109 LEU A N 1
ATOM 820 C CA . LEU A 1 109 ? 14.961 14.734 2.229 1 98 109 LEU A CA 1
ATOM 821 C C . LEU A 1 109 ? 13.93 15.617 1.536 1 98 109 LEU A C 1
ATOM 823 O O . LEU A 1 109 ? 13.391 15.25 0.491 1 98 109 LEU A O 1
ATOM 827 N N . ILE A 1 11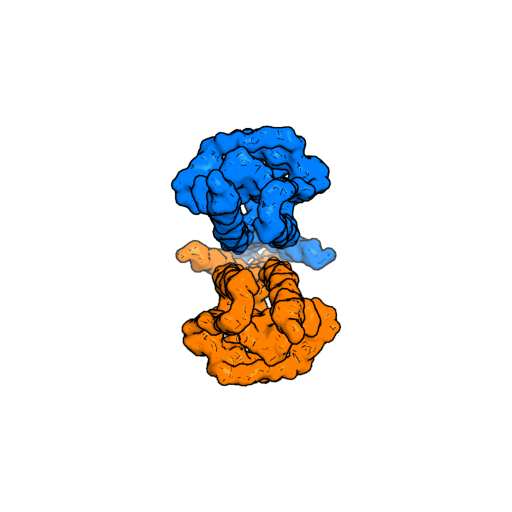0 ? 13.586 16.672 2.152 1 98.12 110 ILE A N 1
ATOM 828 C CA . ILE A 1 110 ? 12.672 17.641 1.555 1 98.12 110 ILE A CA 1
ATOM 829 C C . ILE A 1 110 ? 13.414 18.938 1.241 1 98.12 110 ILE A C 1
ATOM 831 O O . ILE A 1 110 ? 13.945 19.578 2.143 1 98.12 110 ILE A O 1
ATOM 835 N N . TRP A 1 111 ? 13.523 19.25 0.029 1 97.19 111 TRP A N 1
ATOM 836 C CA . TRP A 1 111 ? 14.133 20.469 -0.49 1 97.19 111 TRP A CA 1
ATOM 837 C C . TRP A 1 111 ? 13.078 21.406 -1.057 1 97.19 111 TRP A C 1
ATOM 839 O O . TRP A 1 111 ? 12.266 21 -1.897 1 97.19 111 TRP A O 1
ATOM 849 N N . TYR A 1 112 ? 13 22.594 -0.575 1 96.44 112 TYR A N 1
ATOM 850 C CA . TYR A 1 112 ? 11.961 23.547 -0.948 1 96.44 112 TYR A CA 1
ATOM 851 C C . TYR A 1 112 ? 12.508 24.969 -0.991 1 96.44 112 TYR A C 1
ATOM 853 O O . TYR A 1 112 ? 13.164 25.422 -0.05 1 96.44 112 TYR A O 1
ATOM 861 N N . ASP A 1 113 ? 12.242 25.672 -2.111 1 93.31 113 ASP A N 1
ATOM 862 C CA . ASP A 1 113 ? 12.664 27.047 -2.314 1 93.31 113 ASP A CA 1
ATOM 863 C C . ASP A 1 113 ? 14.164 27.203 -2.072 1 93.31 113 ASP A C 1
ATOM 865 O O . ASP A 1 113 ? 14.586 28.125 -1.364 1 93.31 113 ASP A O 1
ATOM 869 N N . GLY A 1 114 ? 14.922 26.297 -2.52 1 92.12 114 GLY A N 1
ATOM 870 C CA . GLY A 1 114 ? 16.375 26.391 -2.525 1 92.12 114 GLY A CA 1
ATOM 871 C C . GLY A 1 114 ? 17 25.984 -1.208 1 92.12 114 GLY A C 1
ATOM 872 O O . GLY A 1 114 ? 18.219 26.109 -1.025 1 92.12 114 GLY A O 1
ATOM 873 N N . GLN A 1 115 ? 16.188 25.469 -0.333 1 94 115 GLN A N 1
ATOM 874 C CA . GLN A 1 115 ? 16.719 25.094 0.973 1 94 115 GLN A CA 1
ATOM 875 C C . GLN A 1 115 ? 16.219 23.703 1.381 1 94 115 GLN A C 1
ATOM 877 O O . GLN A 1 115 ? 15.148 23.281 0.967 1 94 115 GLN A O 1
ATOM 882 N N . VAL A 1 116 ? 17.062 23.125 2.207 1 95.94 116 VAL A N 1
ATOM 883 C CA . VAL A 1 116 ? 16.656 21.844 2.791 1 95.94 116 VAL A CA 1
ATOM 884 C C . VAL A 1 116 ? 15.812 22.094 4.039 1 95.94 116 VAL A C 1
ATOM 886 O O . VAL A 1 116 ? 16.266 22.719 4.996 1 95.94 116 VAL A O 1
ATOM 889 N N . LEU A 1 117 ? 14.633 21.609 3.979 1 96.94 117 LEU A N 1
ATOM 890 C CA . LEU A 1 117 ? 13.727 21.875 5.094 1 96.94 117 LEU A CA 1
ATOM 891 C C . LEU A 1 117 ? 13.789 20.734 6.113 1 96.94 117 LEU A C 1
ATOM 893 O O . LEU A 1 117 ? 13.57 20.953 7.305 1 96.94 117 LEU A O 1
ATOM 897 N N . LEU A 1 118 ? 14.016 19.578 5.602 1 97.94 118 LEU A N 1
ATOM 898 C CA . LEU A 1 118 ? 13.938 18.406 6.473 1 97.94 118 LEU A CA 1
ATOM 899 C C . LEU A 1 118 ? 14.805 17.266 5.934 1 97.94 118 LEU A C 1
ATOM 901 O O . LEU A 1 118 ? 14.82 17 4.727 1 97.94 118 LEU A O 1
ATOM 905 N N . ARG A 1 119 ? 15.555 16.625 6.754 1 98 119 ARG A N 1
ATOM 906 C CA . ARG A 1 119 ? 16.234 15.352 6.547 1 98 119 ARG A CA 1
ATOM 907 C C . ARG A 1 119 ? 15.906 14.367 7.66 1 98 119 ARG A C 1
ATOM 909 O O . ARG A 1 119 ? 15.992 14.703 8.844 1 98 119 ARG A O 1
ATOM 916 N N . ARG A 1 120 ? 15.492 13.227 7.254 1 98.44 120 ARG A N 1
ATOM 917 C CA . ARG A 1 120 ? 15.109 12.25 8.266 1 98.44 120 ARG A CA 1
ATOM 918 C C . ARG A 1 120 ? 15.438 10.836 7.816 1 98.44 120 ARG A C 1
ATOM 920 O O . ARG A 1 120 ? 15.422 10.539 6.617 1 98.44 120 ARG A O 1
ATOM 927 N N . GLY A 1 121 ? 15.625 9.891 8.812 1 98.19 121 GLY A N 1
ATOM 928 C CA . GLY A 1 121 ? 16.078 8.531 8.539 1 98.19 121 GLY A CA 1
ATOM 929 C C . GLY A 1 121 ? 17.578 8.375 8.641 1 98.19 121 GLY A C 1
ATOM 930 O O . GLY A 1 121 ? 18.203 8.906 9.555 1 98.19 121 GLY A O 1
ATOM 931 N N . ILE A 1 122 ? 18.094 7.512 7.727 1 98.12 122 ILE A N 1
ATOM 932 C CA . ILE A 1 122 ? 19.547 7.383 7.676 1 98.12 122 ILE A CA 1
ATOM 933 C C . ILE A 1 122 ? 20.141 8.547 6.891 1 98.12 122 ILE A C 1
ATOM 935 O O . ILE A 1 122 ? 19.875 8.695 5.691 1 98.12 122 ILE A O 1
ATOM 939 N N . LEU A 1 123 ? 20.859 9.336 7.57 1 96.75 123 LEU A N 1
ATOM 940 C CA . LEU A 1 123 ? 21.344 10.586 6.977 1 96.75 123 LEU A CA 1
ATOM 941 C C . LEU A 1 123 ? 22.734 10.406 6.387 1 96.75 123 LEU A C 1
ATOM 943 O O . LEU A 1 123 ? 23.594 9.781 7.008 1 96.75 123 LEU A O 1
ATOM 947 N N . ALA A 1 124 ? 22.891 10.891 5.191 1 94.12 124 ALA A N 1
ATOM 948 C CA . ALA A 1 124 ? 24.234 11.047 4.613 1 94.12 124 ALA A CA 1
ATOM 949 C C . ALA A 1 124 ? 24.922 12.289 5.164 1 94.12 124 ALA A C 1
ATOM 951 O O . ALA A 1 124 ? 24.281 13.141 5.781 1 94.12 124 ALA A O 1
ATOM 952 N N . PRO A 1 125 ? 26.25 12.32 5 1 91.69 125 PRO A N 1
ATOM 953 C CA . PRO A 1 125 ? 26.922 13.562 5.391 1 91.69 125 PRO A CA 1
ATOM 954 C C . PRO A 1 125 ? 26.312 14.797 4.742 1 91.69 125 PRO A C 1
ATOM 956 O O . PRO A 1 125 ? 25.922 14.758 3.576 1 91.69 125 PRO A O 1
ATOM 959 N N . PRO A 1 126 ? 26.172 15.758 5.578 1 87.94 126 PRO A N 1
ATOM 960 C CA . PRO A 1 126 ? 25.531 16.969 5.055 1 87.94 126 PRO A CA 1
ATOM 961 C C . PRO A 1 126 ? 26.297 17.594 3.898 1 87.94 126 PRO A C 1
ATOM 963 O O . PRO A 1 126 ? 27.5 17.859 4.023 1 87.94 126 PRO A O 1
ATOM 966 N N . VAL A 1 127 ? 25.75 17.656 2.793 1 88.69 127 VAL A N 1
ATOM 967 C CA . VAL A 1 127 ? 26.281 18.344 1.622 1 88.69 127 VAL A CA 1
ATOM 968 C C . VAL A 1 127 ? 25.219 19.266 1.043 1 88.69 127 VAL A C 1
ATOM 970 O O . VAL A 1 127 ? 24.016 19.031 1.214 1 88.69 127 VAL A O 1
ATOM 973 N N . PRO A 1 128 ? 25.672 20.375 0.47 1 89.81 128 PRO A N 1
ATOM 974 C CA . PRO A 1 128 ? 24.672 21.234 -0.162 1 89.81 128 PRO A CA 1
ATOM 975 C C . PRO A 1 128 ? 23.891 20.531 -1.263 1 89.81 128 PRO A C 1
ATOM 977 O O . PRO A 1 128 ? 24.469 19.766 -2.043 1 89.81 128 PRO A O 1
ATOM 980 N N . VAL A 1 129 ? 22.641 20.781 -1.175 1 90.75 129 VAL A N 1
ATOM 981 C CA . VAL A 1 129 ? 21.781 20.172 -2.188 1 90.75 129 VAL A CA 1
ATOM 982 C C . VAL A 1 129 ? 21.797 21.016 -3.455 1 90.75 129 VAL A C 1
ATOM 984 O O . VAL A 1 129 ? 21.469 22.203 -3.422 1 90.75 129 VAL A O 1
ATOM 987 N N . GLN A 1 130 ? 22.312 20.469 -4.496 1 88.75 130 GLN A N 1
ATOM 988 C CA . GLN A 1 130 ? 22.312 21.109 -5.805 1 88.75 130 GLN A CA 1
ATOM 989 C C . GLN A 1 130 ? 21.438 20.328 -6.793 1 88.75 130 GLN A C 1
ATOM 991 O O . GLN A 1 130 ? 21.781 19.203 -7.168 1 88.75 130 GLN A O 1
ATOM 996 N N . PRO A 1 131 ? 20.328 21.031 -7.109 1 90.81 131 PRO A N 1
ATOM 997 C CA . PRO A 1 131 ? 19.469 20.344 -8.078 1 90.81 131 PRO A CA 1
ATOM 998 C C . PRO A 1 131 ? 20.203 19.984 -9.367 1 90.81 131 PRO A C 1
ATOM 1000 O O . PRO A 1 131 ? 20.922 20.812 -9.93 1 90.81 131 PRO A O 1
ATOM 1003 N N . GLY A 1 132 ? 20.141 18.812 -9.773 1 92.81 132 GLY A N 1
ATOM 1004 C CA . GLY A 1 132 ? 20.656 18.344 -11.047 1 92.81 132 GLY A CA 1
ATOM 1005 C C . GLY A 1 132 ? 19.578 18.172 -12.109 1 92.81 132 GLY A C 1
ATOM 1006 O O . GLY A 1 132 ? 18.469 18.688 -11.961 1 92.81 132 GLY A O 1
ATOM 1007 N N . PRO A 1 133 ? 19.906 17.562 -13.188 1 93.94 133 PRO A N 1
ATOM 1008 C CA . PRO A 1 133 ? 18.984 17.438 -14.312 1 93.94 133 PRO A CA 1
ATOM 1009 C C . PRO A 1 133 ? 17.688 16.719 -13.938 1 93.94 133 PRO A C 1
ATOM 1011 O O . PRO A 1 133 ? 16.609 17.078 -14.438 1 93.94 133 PRO A O 1
ATOM 1014 N N . ILE A 1 134 ? 17.734 15.758 -13.117 1 94.75 134 ILE A N 1
ATOM 1015 C CA . ILE A 1 134 ? 16.547 14.992 -12.758 1 94.75 134 ILE A CA 1
ATOM 1016 C C . ILE A 1 134 ? 15.609 15.844 -11.906 1 94.75 134 ILE A C 1
ATOM 1018 O O . ILE A 1 134 ? 14.406 15.922 -12.18 1 94.75 134 ILE A O 1
ATOM 1022 N N . VAL A 1 135 ? 16.188 16.484 -10.906 1 95.5 135 VAL A N 1
ATOM 1023 C CA . VAL A 1 135 ? 15.398 17.344 -10.039 1 95.5 135 VAL A CA 1
ATOM 1024 C C . VAL A 1 135 ? 14.797 18.484 -10.859 1 95.5 135 VAL A C 1
ATOM 1026 O O . VAL A 1 135 ? 13.617 18.828 -10.695 1 95.5 135 VAL A O 1
ATOM 1029 N N . GLU A 1 136 ? 15.578 19.016 -11.742 1 95.31 136 GLU A N 1
ATOM 1030 C CA . GLU A 1 136 ? 15.094 20.109 -12.586 1 95.31 136 GLU A CA 1
ATOM 1031 C C . GLU A 1 136 ? 13.93 19.641 -13.461 1 95.31 136 GLU A C 1
ATOM 1033 O O . GLU A 1 136 ? 12.953 20.375 -13.641 1 95.31 136 GLU A O 1
ATOM 1038 N N . ARG A 1 137 ? 14.125 18.516 -13.984 1 95.81 137 ARG A N 1
ATOM 1039 C CA . ARG A 1 137 ? 13.062 17.953 -14.805 1 95.81 137 ARG A CA 1
ATOM 1040 C C . ARG A 1 137 ? 11.781 17.766 -14 1 95.81 137 ARG A C 1
ATOM 1042 O O . ARG A 1 137 ? 10.688 18.094 -14.461 1 95.81 137 ARG A O 1
ATOM 1049 N N . VAL A 1 138 ? 11.93 17.234 -12.789 1 97.06 138 VAL A N 1
ATOM 1050 C CA . VAL A 1 138 ? 10.797 16.984 -11.906 1 97.06 138 VAL A CA 1
ATOM 1051 C C . VAL A 1 138 ? 10.102 18.312 -11.578 1 97.06 138 VAL A C 1
ATOM 1053 O O . VAL A 1 138 ? 8.867 18.391 -11.594 1 97.06 138 VAL A O 1
ATOM 1056 N N . LEU A 1 139 ? 10.875 19.328 -11.367 1 96.44 139 LEU A N 1
ATOM 1057 C CA . LEU A 1 139 ? 10.32 20.641 -11.039 1 96.44 139 LEU A CA 1
ATOM 1058 C C . LEU A 1 139 ? 9.609 21.25 -12.242 1 96.44 139 LEU A C 1
ATOM 1060 O O . LEU A 1 139 ? 8.547 21.859 -12.102 1 96.44 139 LEU A O 1
ATOM 1064 N N . LYS A 1 140 ? 10.148 21.047 -13.359 1 96.25 140 LYS A N 1
ATOM 1065 C CA . LYS A 1 140 ? 9.609 21.625 -14.586 1 96.25 140 LYS A CA 1
ATOM 1066 C C . LYS A 1 140 ? 8.328 20.906 -15.008 1 96.25 140 LYS A C 1
ATOM 1068 O O . LYS A 1 140 ? 7.355 21.562 -15.414 1 96.25 140 LYS A O 1
ATOM 1073 N N . THR A 1 141 ? 8.289 19.641 -14.898 1 97.12 141 THR A N 1
ATOM 1074 C CA . THR A 1 141 ? 7.18 18.859 -15.43 1 97.12 141 THR A CA 1
ATOM 1075 C C . THR A 1 141 ? 6.109 18.641 -14.367 1 97.12 141 THR A C 1
ATOM 1077 O O . THR A 1 141 ? 4.953 18.359 -14.688 1 97.12 141 THR A O 1
ATOM 1080 N N . GLY A 1 142 ? 6.496 18.641 -13.156 1 96.88 142 GLY A N 1
ATOM 1081 C CA . GLY A 1 142 ? 5.586 18.328 -12.07 1 96.88 142 GLY A CA 1
ATOM 1082 C C . GLY A 1 142 ? 5.293 16.844 -11.945 1 96.88 142 GLY A C 1
ATOM 1083 O O . GLY A 1 142 ? 4.297 16.453 -11.328 1 96.88 142 GLY A O 1
ATOM 1084 N N . LYS A 1 143 ? 6.105 16.078 -12.594 1 97.44 143 LYS A N 1
ATOM 1085 C CA . LYS A 1 143 ? 5.926 14.625 -12.562 1 97.44 143 LYS A CA 1
ATOM 1086 C C . LYS A 1 143 ? 7.043 13.945 -11.773 1 97.44 143 LYS A C 1
ATOM 1088 O O . LYS A 1 143 ? 8.211 14.312 -11.906 1 97.44 143 LYS A O 1
ATOM 1093 N N . ALA A 1 144 ? 6.617 13.016 -10.953 1 97.81 144 ALA A N 1
ATOM 1094 C CA . ALA A 1 144 ? 7.582 12.289 -10.141 1 97.81 144 ALA A CA 1
ATOM 1095 C C . ALA A 1 144 ? 8.461 11.383 -11 1 97.81 144 ALA A C 1
ATOM 1097 O O . ALA A 1 144 ? 8.023 10.914 -12.047 1 97.81 144 ALA A O 1
ATOM 1098 N N . VAL A 1 145 ? 9.633 11.172 -10.594 1 96.19 145 VAL A N 1
ATOM 1099 C CA . VAL A 1 145 ? 10.555 10.227 -11.227 1 96.19 145 VAL A CA 1
ATOM 1100 C C . VAL A 1 145 ? 10.945 9.148 -10.227 1 96.19 145 VAL A C 1
ATOM 1102 O O . VAL A 1 145 ? 11.297 9.445 -9.078 1 96.19 145 VAL A O 1
ATOM 1105 N N . TYR A 1 146 ? 10.797 7.973 -10.625 1 96.25 146 TYR A N 1
ATOM 1106 C CA . TYR A 1 146 ? 11.203 6.824 -9.82 1 96.25 146 TYR A CA 1
ATOM 1107 C C . TYR A 1 146 ? 12.391 6.117 -10.453 1 96.25 146 TYR A C 1
ATOM 1109 O O . TYR A 1 146 ? 12.266 5.508 -11.516 1 96.25 146 TYR A O 1
ATOM 1117 N N . LEU A 1 147 ? 13.531 6.246 -9.82 1 95 147 LEU A N 1
ATOM 1118 C CA . LEU A 1 147 ? 14.711 5.477 -10.195 1 95 147 LEU A CA 1
ATOM 1119 C C . LEU A 1 147 ? 14.734 4.125 -9.492 1 95 147 LEU A C 1
ATOM 1121 O O . LEU A 1 147 ? 15.078 4.043 -8.312 1 95 147 LEU A O 1
ATOM 1125 N N . VAL A 1 148 ? 14.383 3.068 -10.211 1 92.12 148 VAL A N 1
ATOM 1126 C CA . VAL A 1 148 ? 14.047 1.763 -9.656 1 92.12 148 VAL A CA 1
ATOM 1127 C C . VAL A 1 148 ? 15.32 1.078 -9.148 1 92.12 148 VAL A C 1
ATOM 1129 O O . VAL A 1 148 ? 15.266 0.284 -8.211 1 92.12 148 VAL A O 1
ATOM 1132 N N . ASP A 1 149 ? 16.406 1.286 -9.836 1 92.44 149 ASP A N 1
ATOM 1133 C CA . ASP A 1 149 ? 17.719 0.743 -9.453 1 92.44 149 ASP A CA 1
ATOM 1134 C C . ASP A 1 149 ? 18.828 1.773 -9.664 1 92.44 149 ASP A C 1
ATOM 1136 O O . ASP A 1 149 ? 19.312 1.944 -10.781 1 92.44 149 ASP A O 1
ATOM 1140 N N . LEU A 1 150 ? 19.266 2.334 -8.469 1 91.19 150 LEU A N 1
ATOM 1141 C CA . LEU A 1 150 ? 20.219 3.432 -8.539 1 91.19 150 LEU A CA 1
ATOM 1142 C C . LEU A 1 150 ? 21.594 2.928 -8.977 1 91.19 150 LEU A C 1
ATOM 1144 O O . LEU A 1 150 ? 22.391 3.693 -9.516 1 91.19 150 LEU A O 1
ATOM 1148 N N . LYS A 1 151 ? 21.812 1.728 -8.695 1 84.31 151 LYS A N 1
ATOM 1149 C CA . LYS A 1 151 ? 23.094 1.153 -9.086 1 84.31 151 LYS A CA 1
ATOM 1150 C C . LYS A 1 151 ? 23.297 1.229 -10.602 1 84.31 151 LYS A C 1
ATOM 1152 O O . LYS A 1 151 ? 24.438 1.322 -11.078 1 84.31 151 LYS A O 1
ATOM 1157 N N . LEU A 1 152 ? 22.25 1.239 -11.273 1 85.88 152 LEU A N 1
ATOM 1158 C CA . LEU A 1 152 ? 22.297 1.202 -12.734 1 85.88 152 LEU A CA 1
ATOM 1159 C C . LEU A 1 152 ? 22.188 2.605 -13.312 1 85.88 152 LEU A C 1
ATOM 1161 O O . LEU A 1 152 ? 22.219 2.779 -14.539 1 85.88 152 LEU A O 1
ATOM 1165 N N . TYR A 1 153 ? 22.125 3.598 -12.484 1 82.06 153 TYR A N 1
ATOM 1166 C CA . TYR A 1 153 ? 21.828 4.93 -12.992 1 82.06 153 TYR A CA 1
ATOM 1167 C C . TYR A 1 153 ? 22.984 5.883 -12.742 1 82.06 153 TYR A C 1
ATOM 1169 O O . TYR A 1 153 ? 23.234 6.277 -11.602 1 82.06 153 TYR A O 1
ATOM 1177 N N . PRO A 1 154 ? 23.641 6.254 -13.805 1 75.25 154 PRO A N 1
ATOM 1178 C CA . PRO A 1 154 ? 24.766 7.168 -13.625 1 75.25 154 PRO A CA 1
ATOM 1179 C C . PRO A 1 154 ? 24.359 8.492 -12.984 1 75.25 154 PRO A C 1
ATOM 1181 O O . PRO A 1 154 ? 25.156 9.102 -12.266 1 75.25 154 PRO A O 1
ATOM 1184 N N . GLY A 1 155 ? 23.141 8.953 -13.211 1 72.62 155 GLY A N 1
ATOM 1185 C CA . GLY A 1 155 ? 22.656 10.211 -12.656 1 72.62 155 GLY A CA 1
ATOM 1186 C C . GLY A 1 155 ? 22.469 10.164 -11.156 1 72.62 155 GLY A C 1
ATOM 1187 O O . GLY A 1 155 ? 22.094 11.164 -10.539 1 72.62 155 GLY A O 1
ATOM 1188 N N . ARG A 1 156 ? 22.875 9.031 -10.641 1 80.38 156 ARG A N 1
ATOM 1189 C CA . ARG A 1 156 ? 22.719 8.922 -9.195 1 80.38 156 ARG A CA 1
ATOM 1190 C C . ARG A 1 156 ? 23.641 9.891 -8.461 1 80.38 156 ARG A C 1
ATOM 1192 O O . ARG A 1 156 ? 23.438 10.18 -7.281 1 80.38 156 ARG A O 1
ATOM 1199 N N . ILE A 1 157 ? 24.594 10.375 -9.219 1 82.75 157 ILE A N 1
ATOM 1200 C CA . ILE A 1 157 ? 25.562 11.297 -8.633 1 82.75 157 ILE A CA 1
ATOM 1201 C C . ILE A 1 157 ? 24.859 12.586 -8.203 1 82.75 157 ILE A C 1
ATOM 1203 O O . ILE A 1 157 ? 25.281 13.242 -7.254 1 82.75 157 ILE A O 1
ATOM 1207 N N . GLU A 1 158 ? 23.781 12.844 -8.859 1 89.75 158 GLU A N 1
ATOM 1208 C CA . GLU A 1 158 ? 22.984 14.023 -8.531 1 89.75 158 GLU A CA 1
ATOM 1209 C C . GLU A 1 158 ? 22.469 13.961 -7.102 1 89.75 158 GLU A C 1
ATOM 1211 O O . GLU A 1 158 ? 22.219 14.992 -6.477 1 89.75 158 GLU A O 1
ATOM 1216 N N . PHE A 1 159 ? 22.359 12.75 -6.578 1 92.69 159 PHE A N 1
ATOM 1217 C CA . PHE A 1 159 ? 21.719 12.555 -5.281 1 92.69 159 PHE A CA 1
ATOM 1218 C C . PHE A 1 159 ? 22.75 12.164 -4.227 1 92.69 159 PHE A C 1
ATOM 1220 O O . PHE A 1 159 ? 22.5 11.281 -3.406 1 92.69 159 PHE A O 1
ATOM 1227 N N . ASN A 1 160 ? 23.891 12.859 -4.277 1 91.06 160 ASN A N 1
ATOM 1228 C CA . ASN A 1 160 ? 24.984 12.562 -3.357 1 91.06 160 ASN A CA 1
ATOM 1229 C C . ASN A 1 160 ? 24.672 13.031 -1.94 1 91.06 160 ASN A C 1
ATOM 1231 O O . ASN A 1 160 ? 25.453 12.812 -1.019 1 91.06 160 ASN A O 1
ATOM 1235 N N . TYR A 1 161 ? 23.562 13.688 -1.731 1 93.5 161 TYR A N 1
ATOM 1236 C CA . TYR A 1 161 ? 23.141 14.148 -0.417 1 93.5 161 TYR A CA 1
ATOM 1237 C C . TYR A 1 161 ? 22.266 13.102 0.272 1 93.5 161 TYR A C 1
ATOM 1239 O O . TYR A 1 161 ? 21.75 13.344 1.367 1 93.5 161 TYR A O 1
ATOM 1247 N N . LEU A 1 162 ? 22.094 11.969 -0.34 1 95.31 162 LEU A N 1
ATOM 1248 C CA . LEU A 1 162 ? 21.469 10.781 0.228 1 95.31 162 LEU A CA 1
ATOM 1249 C C . LEU A 1 162 ? 22.484 9.664 0.425 1 95.31 162 LEU A C 1
ATOM 1251 O O . LEU A 1 162 ? 23.594 9.727 -0.108 1 95.31 162 LEU A O 1
ATOM 1255 N N . PRO A 1 163 ? 22.109 8.703 1.246 1 95.31 163 PRO A N 1
ATOM 1256 C CA . PRO A 1 163 ? 23.078 7.629 1.474 1 95.31 163 PRO A CA 1
ATOM 1257 C C . PRO A 1 163 ? 23.609 7.023 0.174 1 95.31 163 PRO A C 1
ATOM 1259 O O . PRO A 1 163 ? 22.828 6.746 -0.741 1 95.31 163 PRO A O 1
ATOM 1262 N N . ALA A 1 164 ? 24.859 6.781 0.086 1 92.12 164 ALA A N 1
ATOM 1263 C CA . ALA A 1 164 ? 25.562 6.379 -1.135 1 92.12 164 ALA A CA 1
ATOM 1264 C C . ALA A 1 164 ? 25.094 5.004 -1.606 1 92.12 164 ALA A C 1
ATOM 1266 O O . ALA A 1 164 ? 25.109 4.711 -2.805 1 92.12 164 ALA A O 1
ATOM 1267 N N . ASN A 1 165 ? 24.688 4.215 -0.684 1 93.62 165 ASN A N 1
ATOM 1268 C CA . ASN A 1 165 ? 24.312 2.859 -1.071 1 93.62 165 ASN A CA 1
ATOM 1269 C C . ASN A 1 165 ? 22.797 2.709 -1.198 1 93.62 165 ASN A C 1
ATOM 1271 O O . ASN A 1 165 ? 22.266 1.605 -1.067 1 93.62 165 ASN A O 1
ATOM 1275 N N . SER A 1 166 ? 22.078 3.863 -1.37 1 95.12 166 SER A N 1
ATOM 1276 C CA . SER A 1 166 ? 20.656 3.779 -1.665 1 95.12 166 SER A CA 1
ATOM 1277 C C . SER A 1 166 ? 20.391 2.934 -2.908 1 95.12 166 SER A C 1
ATOM 1279 O O . SER A 1 166 ? 21.156 2.998 -3.877 1 95.12 166 SER A O 1
ATOM 1281 N N . GLN A 1 167 ? 19.344 2.174 -2.875 1 95.31 167 GLN A N 1
ATOM 1282 C CA . GLN A 1 167 ? 19.094 1.224 -3.953 1 95.31 167 GLN A CA 1
ATOM 1283 C C . GLN A 1 167 ? 18.031 1.755 -4.922 1 95.31 167 GLN A C 1
ATOM 1285 O O . GLN A 1 167 ? 18.094 1.483 -6.121 1 95.31 167 GLN A O 1
ATOM 1290 N N . GLY A 1 168 ? 17.094 2.391 -4.48 1 95.5 168 GLY A N 1
ATOM 1291 C CA . GLY A 1 168 ? 16.062 3.053 -5.258 1 95.5 168 GLY A CA 1
ATOM 1292 C C . GLY A 1 168 ? 15.781 4.469 -4.789 1 95.5 168 GLY A C 1
ATOM 1293 O O . GLY A 1 168 ? 16.172 4.852 -3.686 1 95.5 168 GLY A O 1
ATOM 1294 N N . LEU A 1 169 ? 15.117 5.277 -5.66 1 96.75 169 LEU A N 1
ATOM 1295 C CA . LEU A 1 169 ? 14.883 6.672 -5.297 1 96.75 169 LEU A CA 1
ATOM 1296 C C . LEU A 1 169 ? 13.641 7.211 -5.996 1 96.75 169 LEU A C 1
ATOM 1298 O O . LEU A 1 169 ? 13.445 6.98 -7.191 1 96.75 169 LEU A O 1
ATOM 1302 N N . ILE A 1 170 ? 12.789 7.812 -5.207 1 97.81 170 ILE A N 1
ATOM 1303 C CA . ILE A 1 170 ? 11.68 8.57 -5.77 1 97.81 170 ILE A CA 1
ATOM 1304 C C . ILE A 1 170 ? 11.93 10.062 -5.598 1 97.81 170 ILE A C 1
ATOM 1306 O O . ILE A 1 170 ? 12.273 10.516 -4.5 1 97.81 170 ILE A O 1
ATOM 1310 N N . CYS A 1 171 ? 11.945 10.758 -6.68 1 97.88 171 CYS A N 1
ATOM 1311 C CA . CYS A 1 171 ? 11.945 12.219 -6.691 1 97.88 171 CYS A CA 1
ATOM 1312 C C . CYS A 1 171 ? 10.547 12.766 -6.957 1 97.88 171 CYS A C 1
ATOM 1314 O O . CYS A 1 171 ? 10.078 12.758 -8.102 1 97.88 171 CYS A O 1
ATOM 1316 N N . GLN A 1 172 ? 9.867 13.266 -5.957 1 98.69 172 GLN A N 1
ATOM 1317 C CA . GLN A 1 172 ? 8.484 13.711 -5.992 1 98.69 172 GLN A CA 1
ATOM 1318 C C . GLN A 1 172 ? 8.398 15.234 -5.906 1 98.69 172 GLN A C 1
ATOM 1320 O O . GLN A 1 172 ? 8.914 15.836 -4.969 1 98.69 172 GLN A O 1
ATOM 1325 N N . PRO A 1 173 ? 7.75 15.82 -6.824 1 98.5 173 PRO A N 1
ATOM 1326 C CA . PRO A 1 173 ? 7.656 17.281 -6.797 1 98.5 173 PRO A CA 1
ATOM 1327 C C . PRO A 1 173 ? 6.754 17.797 -5.68 1 98.5 173 PRO A C 1
ATOM 1329 O O . PRO A 1 173 ? 5.738 17.172 -5.367 1 98.5 173 PRO A O 1
ATOM 1332 N N . LEU A 1 174 ? 7.141 18.766 -5.066 1 97.88 174 LEU A N 1
ATOM 1333 C CA . LEU A 1 174 ? 6.309 19.625 -4.223 1 97.88 174 LEU A CA 1
ATOM 1334 C C . LEU A 1 174 ? 5.914 20.891 -4.961 1 97.88 174 LEU A C 1
ATOM 1336 O O . LEU A 1 174 ? 6.555 21.938 -4.797 1 97.88 174 LEU A O 1
ATOM 1340 N N . GLY A 1 175 ? 4.828 20.75 -5.668 1 95.25 175 GLY A N 1
ATOM 1341 C CA . GLY A 1 175 ? 4.578 21.859 -6.59 1 95.25 175 GLY A CA 1
ATOM 1342 C C . GLY A 1 175 ? 5.723 22.094 -7.555 1 95.25 175 GLY A C 1
ATOM 1343 O O . GLY A 1 175 ? 6.242 21.156 -8.156 1 95.25 175 GLY A O 1
ATOM 1344 N N . ASN A 1 176 ? 6.012 23.359 -7.797 1 95.31 176 ASN A N 1
ATOM 1345 C CA . ASN A 1 176 ? 7.133 23.719 -8.656 1 95.31 176 ASN A CA 1
ATOM 1346 C C . ASN A 1 176 ? 8.258 24.391 -7.867 1 95.31 176 ASN A C 1
ATOM 1348 O O . ASN A 1 176 ? 9.164 24.984 -8.445 1 95.31 176 ASN A O 1
ATOM 1352 N N . ARG A 1 177 ? 8.195 24.25 -6.59 1 95.19 177 ARG A N 1
ATOM 1353 C CA . ARG A 1 177 ? 9.133 25 -5.77 1 95.19 177 ARG A CA 1
ATOM 1354 C C . ARG A 1 177 ? 10.039 24.078 -4.965 1 95.19 177 ARG A C 1
ATOM 1356 O O . ARG A 1 177 ? 10.969 24.531 -4.301 1 95.19 177 ARG A O 1
ATOM 1363 N N . GLY A 1 178 ? 9.719 22.812 -5.031 1 97.19 178 GLY A N 1
ATOM 1364 C CA . GLY A 1 178 ? 10.523 21.891 -4.234 1 97.19 178 GLY A CA 1
ATOM 1365 C C . GLY A 1 178 ? 10.344 20.438 -4.633 1 97.19 178 GLY A C 1
ATOM 1366 O O . GLY A 1 178 ? 9.625 20.141 -5.59 1 97.19 178 GLY A O 1
ATOM 1367 N N . VAL A 1 179 ? 11.117 19.594 -3.896 1 98.12 179 VAL A N 1
ATOM 1368 C CA . VAL A 1 179 ? 11.039 18.156 -4.168 1 98.12 179 VAL A CA 1
ATOM 1369 C C . VAL A 1 179 ? 11.133 17.375 -2.857 1 98.12 179 VAL A C 1
ATOM 1371 O O . VAL A 1 179 ? 11.766 17.828 -1.902 1 98.12 179 VAL A O 1
ATOM 1374 N N . LEU A 1 180 ? 10.383 16.328 -2.836 1 98.62 180 LEU A N 1
ATOM 1375 C CA . LEU A 1 180 ? 10.461 15.297 -1.81 1 98.62 180 LEU A CA 1
ATOM 1376 C C . LEU A 1 180 ? 11.25 14.094 -2.316 1 98.62 180 LEU A C 1
ATOM 1378 O O . LEU A 1 180 ? 10.844 13.438 -3.283 1 98.62 180 LEU A O 1
ATOM 1382 N N . LEU A 1 181 ? 12.414 13.852 -1.706 1 98.19 181 LEU A N 1
ATOM 1383 C CA . LEU A 1 181 ? 13.289 12.758 -2.119 1 98.19 181 LEU A CA 1
ATOM 1384 C C . LEU A 1 181 ? 13.211 11.594 -1.132 1 98.19 181 LEU A C 1
ATOM 1386 O O . LEU A 1 181 ? 13.375 11.789 0.075 1 98.19 181 LEU A O 1
ATOM 1390 N N . LEU A 1 182 ? 12.891 10.414 -1.622 1 98.5 182 LEU A N 1
ATOM 1391 C CA . LEU A 1 182 ? 12.805 9.203 -0.816 1 98.5 182 LEU A CA 1
ATOM 1392 C C . LEU A 1 182 ? 13.781 8.148 -1.313 1 98.5 182 LEU A C 1
ATOM 1394 O O . LEU A 1 182 ? 13.703 7.715 -2.465 1 98.5 182 LEU A O 1
ATOM 1398 N N . ALA A 1 183 ? 14.719 7.746 -0.492 1 97.62 183 ALA A N 1
ATOM 1399 C CA . ALA A 1 183 ? 15.703 6.727 -0.834 1 97.62 183 ALA A CA 1
ATOM 1400 C C . ALA A 1 183 ? 15.344 5.383 -0.214 1 97.62 183 ALA A C 1
ATOM 1402 O O . ALA A 1 183 ? 15.078 5.297 0.988 1 97.62 183 ALA A O 1
ATOM 1403 N N . ALA A 1 184 ? 15.359 4.402 -1.013 1 97 184 ALA A N 1
ATOM 1404 C CA . ALA A 1 184 ? 14.93 3.074 -0.579 1 97 184 ALA A CA 1
ATOM 1405 C C . ALA A 1 184 ? 16.125 2.176 -0.291 1 97 184 ALA A C 1
ATOM 1407 O O . ALA A 1 184 ? 17.203 2.355 -0.872 1 97 184 ALA A O 1
ATOM 1408 N N . ARG A 1 185 ? 15.836 1.142 0.571 1 95.44 185 ARG A N 1
ATOM 1409 C CA . ARG A 1 185 ? 16.844 0.17 0.979 1 95.44 185 ARG A CA 1
ATOM 1410 C C . ARG A 1 185 ? 16.906 -0.997 -0.002 1 95.44 185 ARG A C 1
ATOM 1412 O O . ARG A 1 185 ? 17.781 -1.867 0.117 1 95.44 185 ARG A O 1
ATOM 1419 N N . ALA A 1 186 ? 16 -1.038 -0.905 1 94.38 186 ALA A N 1
ATOM 1420 C CA . ALA A 1 186 ? 15.945 -2.115 -1.89 1 94.38 186 ALA A CA 1
ATOM 1421 C C . ALA A 1 186 ? 15.508 -1.588 -3.254 1 94.38 186 ALA A C 1
ATOM 1423 O O . ALA A 1 186 ? 14.734 -0.629 -3.338 1 94.38 186 ALA A O 1
ATOM 1424 N N . PRO A 1 187 ? 16.031 -2.27 -4.297 1 92.69 187 PRO A N 1
ATOM 1425 C CA . PRO A 1 187 ? 15.625 -1.859 -5.641 1 92.69 187 PRO A CA 1
ATOM 1426 C C . PRO A 1 187 ? 14.211 -2.322 -5.992 1 92.69 187 PRO A C 1
ATOM 1428 O O . PRO A 1 187 ? 13.727 -3.316 -5.441 1 92.69 187 PRO A O 1
ATOM 1431 N N . ARG A 1 188 ? 13.555 -1.601 -6.848 1 90.75 188 ARG A N 1
ATOM 1432 C CA . ARG A 1 188 ? 12.242 -1.957 -7.387 1 90.75 188 ARG A CA 1
ATOM 1433 C C . ARG A 1 188 ? 11.258 -2.279 -6.266 1 90.75 188 ARG A C 1
ATOM 1435 O O . ARG A 1 188 ? 10.531 -3.271 -6.34 1 90.75 188 ARG A O 1
ATOM 1442 N N . SER A 1 189 ? 11.305 -1.457 -5.258 1 91.56 189 SER A N 1
ATOM 1443 C CA . SER A 1 189 ? 10.57 -1.863 -4.062 1 91.56 189 SER A CA 1
ATOM 1444 C C . SER A 1 189 ? 9.391 -0.942 -3.799 1 91.56 189 SER A C 1
ATOM 1446 O O . SER A 1 189 ? 8.508 -1.265 -2.992 1 91.56 189 SER A O 1
ATOM 1448 N N . TYR A 1 190 ? 9.375 0.176 -4.434 1 93.62 190 TYR A N 1
ATOM 1449 C CA . TYR A 1 190 ? 8.18 1.007 -4.293 1 93.62 190 TYR A CA 1
ATOM 1450 C C . TYR A 1 190 ? 7.047 0.48 -5.16 1 93.62 190 TYR A C 1
ATOM 1452 O O . TYR A 1 190 ? 7.203 0.318 -6.371 1 93.62 190 TYR A O 1
ATOM 1460 N N . THR A 1 191 ? 5.961 0.238 -4.523 1 91.19 191 THR A N 1
ATOM 1461 C CA . THR A 1 191 ? 4.77 -0.191 -5.246 1 91.19 191 THR A CA 1
ATOM 1462 C C . THR A 1 191 ? 4.039 1.007 -5.852 1 91.19 191 THR A C 1
ATOM 1464 O O . THR A 1 191 ? 4.363 2.156 -5.539 1 91.19 191 THR A O 1
ATOM 1467 N N . GLN A 1 192 ? 3.148 0.667 -6.754 1 92.62 192 GLN A N 1
ATOM 1468 C CA . GLN A 1 192 ? 2.295 1.725 -7.285 1 92.62 192 GLN A CA 1
ATOM 1469 C C . GLN A 1 192 ? 1.506 2.408 -6.172 1 92.62 192 GLN A C 1
ATOM 1471 O O . GLN A 1 192 ? 1.261 3.615 -6.227 1 92.62 192 GLN A O 1
ATOM 1476 N N . GLN A 1 193 ? 1.111 1.638 -5.219 1 91.12 193 GLN A N 1
ATOM 1477 C CA . GLN A 1 193 ? 0.391 2.197 -4.078 1 91.12 193 GLN A CA 1
ATOM 1478 C C . GLN A 1 193 ? 1.27 3.166 -3.295 1 91.12 193 GLN A C 1
ATOM 1480 O O . GLN A 1 193 ? 0.807 4.227 -2.867 1 91.12 193 GLN A O 1
ATOM 1485 N N . ASP A 1 194 ? 2.508 2.816 -3.113 1 95 194 ASP A N 1
ATOM 1486 C CA . ASP A 1 194 ? 3.443 3.725 -2.457 1 95 194 ASP A CA 1
ATOM 1487 C C . ASP A 1 194 ? 3.506 5.066 -3.182 1 95 194 ASP A C 1
ATOM 1489 O O . ASP A 1 194 ? 3.455 6.125 -2.547 1 95 194 ASP A O 1
ATOM 1493 N N . GLU A 1 195 ? 3.607 4.898 -4.484 1 95.69 195 GLU A N 1
ATOM 1494 C CA . GLU A 1 195 ? 3.729 6.105 -5.293 1 95.69 195 GLU A CA 1
ATOM 1495 C C . GLU A 1 195 ? 2.5 7 -5.141 1 95.69 195 GLU A C 1
ATOM 1497 O O . GLU A 1 195 ? 2.619 8.227 -5.105 1 95.69 195 GLU A O 1
ATOM 1502 N N . ARG A 1 196 ? 1.342 6.418 -5.016 1 94.19 196 ARG A N 1
ATOM 1503 C CA . ARG A 1 196 ? 0.112 7.18 -4.84 1 94.19 196 ARG A CA 1
ATOM 1504 C C . ARG A 1 196 ? 0.095 7.891 -3.49 1 94.19 196 ARG A C 1
ATOM 1506 O O . ARG A 1 196 ? -0.29 9.055 -3.4 1 94.19 196 ARG A O 1
ATOM 1513 N N . TRP A 1 197 ? 0.47 7.137 -2.5 1 95.69 197 TRP A N 1
ATOM 1514 C CA . TRP A 1 197 ? 0.527 7.727 -1.166 1 95.69 197 TRP A CA 1
ATOM 1515 C C . TRP A 1 197 ? 1.539 8.867 -1.117 1 95.69 197 TRP A C 1
ATOM 1517 O O . TRP A 1 197 ? 1.263 9.93 -0.55 1 95.69 197 TRP A O 1
ATOM 1527 N N . ILE A 1 198 ? 2.709 8.656 -1.7 1 97.81 198 ILE A N 1
ATOM 1528 C CA . ILE A 1 198 ? 3.764 9.664 -1.73 1 97.81 198 ILE A CA 1
ATOM 1529 C C . ILE A 1 198 ? 3.256 10.914 -2.438 1 97.81 198 ILE A C 1
ATOM 1531 O O . ILE A 1 198 ? 3.451 12.031 -1.949 1 97.81 198 ILE A O 1
ATOM 1535 N N . ALA A 1 199 ? 2.6 10.734 -3.521 1 97 199 ALA A N 1
ATOM 1536 C CA . ALA A 1 199 ? 2.053 11.859 -4.277 1 97 199 ALA A CA 1
ATOM 1537 C C . ALA A 1 199 ? 1.024 12.625 -3.449 1 97 199 ALA A C 1
ATOM 1539 O O . ALA A 1 199 ? 1.025 13.859 -3.434 1 97 199 ALA A O 1
ATOM 1540 N N . GLY A 1 200 ? 0.169 11.914 -2.805 1 94.94 200 GLY A N 1
ATOM 1541 C CA . GLY A 1 200 ? -0.831 12.555 -1.961 1 94.94 200 GLY A CA 1
ATOM 1542 C C . GLY A 1 200 ? -0.229 13.344 -0.816 1 94.94 200 GLY A C 1
ATOM 1543 O O . GLY A 1 200 ? -0.655 14.469 -0.541 1 94.94 200 GLY A O 1
ATOM 1544 N N . ILE A 1 201 ? 0.704 12.766 -0.179 1 96.31 201 ILE A N 1
ATOM 1545 C CA . ILE A 1 201 ? 1.383 13.422 0.935 1 96.31 201 ILE A CA 1
ATOM 1546 C C . ILE A 1 201 ? 2.135 14.648 0.431 1 96.31 201 ILE A C 1
ATOM 1548 O O . ILE A 1 201 ? 2.139 15.695 1.085 1 96.31 201 ILE A O 1
ATOM 1552 N N . ALA A 1 202 ? 2.738 14.484 -0.734 1 97.56 202 ALA A N 1
ATOM 1553 C CA . ALA A 1 202 ? 3.48 15.594 -1.327 1 97.56 202 ALA A CA 1
ATOM 1554 C C . ALA A 1 202 ? 2.559 16.781 -1.613 1 97.56 202 ALA A C 1
ATOM 1556 O O . ALA A 1 202 ? 2.932 17.938 -1.385 1 97.56 202 ALA A O 1
ATOM 1557 N N . ASP A 1 203 ? 1.41 16.516 -2.117 1 95.31 203 ASP A N 1
ATOM 1558 C CA . ASP A 1 203 ? 0.439 17.562 -2.391 1 95.31 203 ASP A CA 1
ATOM 1559 C C . ASP A 1 203 ? 0.074 18.328 -1.114 1 95.31 203 ASP A C 1
ATOM 1561 O O . ASP A 1 203 ? -0.035 19.547 -1.121 1 95.31 203 ASP A O 1
ATOM 1565 N N . LYS A 1 204 ? -0.15 17.578 -0.133 1 93.69 204 LYS A N 1
ATOM 1566 C CA . LYS A 1 204 ? -0.479 18.203 1.149 1 93.69 204 LYS A CA 1
ATOM 1567 C C . LYS A 1 204 ? 0.675 19.062 1.66 1 93.69 204 LYS A C 1
ATOM 1569 O O . LYS A 1 204 ? 0.459 20.156 2.172 1 93.69 204 LYS A O 1
ATOM 1574 N N . LEU A 1 205 ? 1.864 18.531 1.588 1 95.75 205 LEU A N 1
ATOM 1575 C CA . LEU A 1 205 ? 3.045 19.266 2.025 1 95.75 205 LEU A CA 1
ATOM 1576 C C . LEU A 1 205 ? 3.191 20.578 1.248 1 95.75 205 LEU A C 1
ATOM 1578 O O . LEU A 1 205 ? 3.496 21.625 1.831 1 95.75 205 LEU A O 1
ATOM 1582 N N . ASP A 1 206 ? 3.014 20.484 -0.022 1 95.62 206 ASP A N 1
ATOM 1583 C CA . ASP A 1 206 ? 3.104 21.672 -0.86 1 95.62 206 ASP A CA 1
ATOM 1584 C C . ASP A 1 206 ? 2.104 22.734 -0.414 1 95.62 206 ASP A C 1
ATOM 1586 O O . ASP A 1 206 ? 2.443 23.922 -0.321 1 95.62 206 ASP A O 1
ATOM 1590 N N . GLN A 1 207 ? 0.919 22.281 -0.15 1 91.88 207 GLN A N 1
ATOM 1591 C CA . GLN A 1 207 ? -0.112 23.219 0.299 1 91.88 207 GLN A CA 1
ATOM 1592 C C . GLN A 1 207 ? 0.261 23.844 1.638 1 91.88 207 GLN A C 1
ATOM 1594 O O . GLN A 1 207 ? 0.075 25.047 1.837 1 91.88 207 GLN A O 1
ATOM 1599 N N . SER A 1 208 ? 0.731 23.047 2.506 1 91.38 208 SER A N 1
ATOM 1600 C CA . SER A 1 208 ? 1.126 23.547 3.822 1 91.38 208 SER A CA 1
ATOM 1601 C C . SER A 1 208 ? 2.287 24.516 3.719 1 91.38 208 SER A C 1
ATOM 1603 O O . SER A 1 208 ? 2.273 25.578 4.359 1 91.38 208 SER A O 1
ATOM 1605 N N . LEU A 1 209 ? 3.252 24.234 2.912 1 93.38 209 LEU A N 1
ATOM 1606 C CA . LEU A 1 209 ? 4.445 25.047 2.773 1 93.38 209 LEU A CA 1
ATOM 1607 C C . LEU A 1 209 ? 4.133 26.344 2.012 1 93.38 209 LEU A C 1
ATOM 1609 O O . LEU A 1 209 ? 4.691 27.391 2.314 1 93.38 209 LEU A O 1
ATOM 1613 N N . SER A 1 210 ? 3.252 26.203 1.09 1 91 210 SER A N 1
ATOM 1614 C CA . SER A 1 210 ? 2.867 27.375 0.323 1 91 210 SER A CA 1
ATOM 1615 C C . SER A 1 210 ? 2.119 28.391 1.191 1 91 210 SER A C 1
ATOM 1617 O O . SER A 1 210 ? 2.279 29.594 1.028 1 91 210 SER A O 1
ATOM 1619 N N . ARG A 1 211 ? 1.311 27.875 2.121 1 84.5 211 ARG A N 1
ATOM 1620 C CA . ARG A 1 211 ? 0.567 28.734 3.037 1 84.5 211 ARG A CA 1
ATOM 1621 C C . ARG A 1 211 ? 1.507 29.453 4.008 1 84.5 211 ARG A C 1
ATOM 1623 O O . ARG A 1 211 ? 1.287 30.609 4.355 1 84.5 211 ARG A O 1
ATOM 1630 N N . SER A 1 212 ? 2.451 28.766 4.441 1 80.25 212 SER A N 1
ATOM 1631 C CA . SER A 1 212 ? 3.418 29.344 5.371 1 80.25 212 SER A CA 1
ATOM 1632 C C . SER A 1 212 ? 4.258 30.422 4.699 1 80.25 212 SER A C 1
ATOM 1634 O O . SER A 1 212 ? 4.559 31.438 5.305 1 80.25 212 SER A O 1
ATOM 1636 N N . ALA A 1 213 ? 4.711 30.188 3.516 1 71.31 213 ALA A N 1
ATOM 1637 C CA . ALA A 1 213 ? 5.48 31.188 2.777 1 71.31 213 ALA A CA 1
ATOM 1638 C C . ALA A 1 213 ? 4.66 32.469 2.551 1 71.31 213 ALA A C 1
ATOM 1640 O O . ALA A 1 213 ? 5.188 33.562 2.645 1 71.31 213 ALA A O 1
ATOM 1641 N N . ALA A 1 214 ? 3.432 32.281 2.379 1 66.94 214 ALA A N 1
ATOM 1642 C CA . ALA A 1 214 ? 2.543 33.438 2.176 1 66.94 214 ALA A CA 1
ATOM 1643 C C . ALA A 1 214 ? 2.34 34.188 3.477 1 66.94 214 ALA A C 1
ATOM 1645 O O . ALA A 1 214 ? 2.266 35.438 3.467 1 66.94 214 ALA A O 1
ATOM 1646 N N . ALA A 1 215 ? 2.348 33.531 4.523 1 62.06 215 ALA A N 1
ATOM 1647 C CA . ALA A 1 215 ? 2.143 34.156 5.82 1 62.06 215 ALA A CA 1
ATOM 1648 C C . ALA A 1 215 ? 3.363 35 6.219 1 62.06 215 ALA A C 1
ATOM 1650 O O . ALA A 1 215 ? 3.227 36.094 6.77 1 62.06 215 ALA A O 1
ATOM 1651 N N . ILE A 1 216 ? 4.543 34.469 5.996 1 57.47 216 ILE A N 1
ATOM 1652 C CA . ILE A 1 216 ? 5.773 35.156 6.32 1 57.47 216 ILE A CA 1
ATOM 1653 C C . ILE A 1 216 ? 5.895 36.406 5.438 1 57.47 216 ILE A C 1
ATOM 1655 O O . ILE A 1 216 ? 6.32 37.469 5.906 1 57.47 216 ILE A O 1
ATOM 1659 N N . ALA A 1 217 ? 5.461 36.312 4.223 1 59.44 217 ALA A N 1
ATOM 1660 C CA . ALA A 1 217 ? 5.535 37.438 3.287 1 59.44 217 ALA A CA 1
ATOM 1661 C C . ALA A 1 217 ? 4.578 38.531 3.691 1 59.44 217 ALA A C 1
ATOM 1663 O O . ALA A 1 217 ? 4.883 39.719 3.51 1 59.44 217 ALA A O 1
ATOM 1664 N N . VAL A 1 218 ? 3.496 38.219 4.238 1 53.34 218 VAL A N 1
ATOM 1665 C CA . VAL A 1 218 ? 2.527 39.25 4.641 1 53.34 218 VAL A CA 1
ATOM 1666 C C . VAL A 1 218 ? 2.994 39.906 5.926 1 53.34 218 VAL A C 1
ATOM 1668 O O . VAL A 1 218 ? 2.717 41.094 6.148 1 53.34 218 VAL A O 1
ATOM 1671 N N . GLU A 1 219 ? 3.615 39.219 6.809 1 48.97 219 GLU A N 1
ATOM 1672 C CA . GLU A 1 219 ? 4.035 39.812 8.07 1 48.97 219 GLU A CA 1
ATOM 1673 C C . GLU A 1 219 ? 5.242 40.719 7.867 1 48.97 219 GLU A C 1
ATOM 1675 O O . GLU A 1 219 ? 5.609 41.469 8.766 1 48.97 219 GLU A O 1
ATOM 1680 N N . GLN A 1 220 ? 6.02 40.594 6.84 1 42.25 220 GLN A N 1
ATOM 1681 C CA . GLN A 1 220 ? 7.086 41.594 6.68 1 42.25 220 GLN A CA 1
ATOM 1682 C C . GLN A 1 220 ? 6.531 42.938 6.211 1 42.25 220 GLN A C 1
ATOM 1684 O O . GLN A 1 220 ? 5.855 43 5.184 1 42.25 220 GLN A O 1
ATOM 1689 N N . PRO A 1 221 ? 6.559 44 7.066 1 44.44 221 PRO A N 1
ATOM 1690 C CA . PRO A 1 221 ? 6.133 45.344 6.695 1 44.44 221 PRO A CA 1
ATOM 1691 C C . PRO A 1 221 ? 6.91 45.906 5.504 1 44.44 221 PRO A C 1
ATOM 1693 O O . PRO A 1 221 ? 8.062 45.531 5.277 1 44.44 221 PRO A O 1
ATOM 1696 N N . MET B 1 1 ? -5.004 -8.859 -22.719 1 36.38 1 MET B N 1
ATOM 1697 C CA . MET 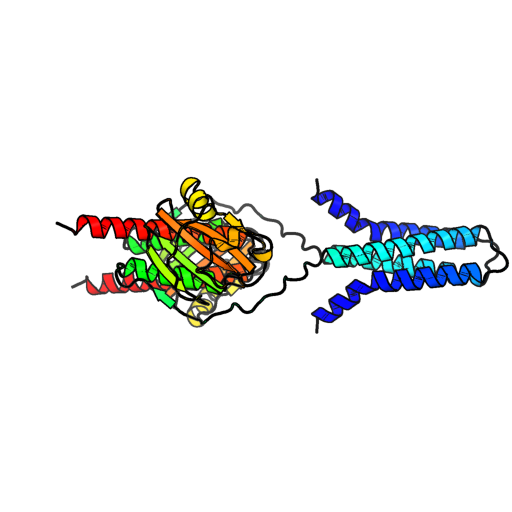B 1 1 ? -4.605 -9.969 -23.594 1 36.38 1 MET B CA 1
ATOM 1698 C C . MET B 1 1 ? -3.539 -10.828 -22.922 1 36.38 1 MET B C 1
ATOM 1700 O O . MET B 1 1 ? -3.381 -12 -23.25 1 36.38 1 MET B O 1
ATOM 1704 N N . ALA B 1 2 ? -2.553 -10.141 -22.219 1 43.94 2 ALA B N 1
ATOM 1705 C CA . ALA B 1 2 ? -1.49 -10.852 -21.516 1 43.94 2 ALA B CA 1
ATOM 1706 C C . ALA B 1 2 ? -2.064 -11.773 -20.438 1 43.94 2 ALA B C 1
ATOM 1708 O O . ALA B 1 2 ? -1.492 -12.828 -20.141 1 43.94 2 ALA B O 1
ATOM 1709 N N . SER B 1 3 ? -3.232 -11.328 -19.906 1 55.84 3 SER B N 1
ATOM 1710 C CA . SER B 1 3 ? -3.863 -12 -18.781 1 55.84 3 SER B CA 1
ATOM 1711 C C . SER B 1 3 ? -4.395 -13.375 -19.172 1 55.84 3 SER B C 1
ATOM 1713 O O . SER B 1 3 ? -4.273 -14.336 -18.422 1 55.84 3 SER B O 1
ATOM 1715 N N . ASP B 1 4 ? -4.77 -13.359 -20.359 1 55.5 4 ASP B N 1
ATOM 1716 C CA . ASP B 1 4 ? -5.379 -14.602 -20.828 1 55.5 4 ASP B CA 1
ATOM 1717 C C . ASP B 1 4 ? -4.32 -15.664 -21.109 1 55.5 4 ASP B C 1
ATOM 1719 O O . ASP B 1 4 ? -4.531 -16.844 -20.828 1 55.5 4 ASP B O 1
ATOM 1723 N N . SER B 1 5 ? -3.254 -15.188 -21.672 1 59.31 5 SER B N 1
ATOM 1724 C CA . SER B 1 5 ? -2.199 -16.141 -22.016 1 59.31 5 SER B CA 1
ATOM 1725 C C . SER B 1 5 ? -1.6 -16.781 -20.766 1 59.31 5 SER B C 1
ATOM 1727 O O . SER B 1 5 ? -1.3 -17.969 -20.75 1 59.31 5 SER B O 1
ATOM 1729 N N . ALA B 1 6 ? -1.61 -16 -19.797 1 61.03 6 ALA B N 1
ATOM 1730 C CA . ALA B 1 6 ? -1.085 -16.516 -18.531 1 61.03 6 ALA B CA 1
ATOM 1731 C C . ALA B 1 6 ? -2.029 -17.531 -17.922 1 61.03 6 ALA B C 1
ATOM 1733 O O . ALA B 1 6 ? -1.584 -18.547 -17.359 1 61.03 6 ALA B O 1
ATOM 1734 N N . VAL B 1 7 ? -3.264 -17.312 -18.297 1 67.38 7 VAL B N 1
ATOM 1735 C CA . VAL B 1 7 ? -4.266 -18.219 -17.766 1 67.38 7 VAL B CA 1
ATOM 1736 C C . VAL B 1 7 ? -4.16 -19.578 -18.453 1 67.38 7 VAL B C 1
ATOM 1738 O O . VAL B 1 7 ? -4.227 -20.625 -17.797 1 67.38 7 VAL B O 1
ATOM 1741 N N . TRP B 1 8 ? -3.977 -19.469 -19.734 1 72 8 TRP B N 1
ATOM 1742 C CA . TRP B 1 8 ? -3.895 -20.703 -20.5 1 72 8 TRP B CA 1
ATOM 1743 C C . TRP B 1 8 ? -2.619 -21.469 -20.156 1 72 8 TRP B C 1
ATOM 1745 O O . TRP B 1 8 ? -2.635 -22.703 -20.047 1 72 8 TRP B O 1
ATOM 1755 N N . LEU B 1 9 ? -1.596 -20.734 -19.984 1 73.12 9 LEU B N 1
ATOM 1756 C CA . LEU B 1 9 ? -0.314 -21.344 -19.656 1 73.12 9 LEU B CA 1
ATOM 1757 C C . LEU B 1 9 ? -0.375 -22.016 -18.281 1 73.12 9 LEU B C 1
ATOM 1759 O O . LEU B 1 9 ? 0.253 -23.047 -18.078 1 73.12 9 LEU B O 1
ATOM 1763 N N . ARG B 1 10 ? -1.304 -21.516 -17.578 1 75.38 10 ARG B N 1
ATOM 1764 C CA . ARG B 1 10 ? -1.424 -22.031 -16.219 1 75.38 10 ARG B CA 1
ATOM 1765 C C . ARG B 1 10 ? -2.234 -23.328 -16.203 1 75.38 10 ARG B C 1
ATOM 1767 O O . ARG B 1 10 ? -2.105 -24.125 -15.281 1 75.38 10 ARG B O 1
ATOM 1774 N N . ARG B 1 11 ? -2.947 -23.453 -17.25 1 84.19 11 ARG B N 1
ATOM 1775 C CA . ARG B 1 11 ? -3.791 -24.656 -17.312 1 84.19 11 ARG B CA 1
ATOM 1776 C C . ARG B 1 11 ? -3.111 -25.766 -18.094 1 84.19 11 ARG B C 1
ATOM 1778 O O . ARG B 1 11 ? -3.564 -26.906 -18.062 1 84.19 11 ARG B O 1
ATOM 1785 N N . LEU B 1 12 ? -2.047 -25.469 -18.625 1 86.75 12 LEU B N 1
ATOM 1786 C CA . LEU B 1 12 ? -1.363 -26.406 -19.516 1 86.75 12 LEU B CA 1
ATOM 1787 C C . LEU B 1 12 ? -0.966 -27.672 -18.766 1 86.75 12 LEU B C 1
ATOM 1789 O O . LEU B 1 12 ? -1.233 -28.781 -19.219 1 86.75 12 LEU B O 1
ATOM 1793 N N . PRO B 1 13 ? -0.383 -27.469 -17.547 1 89.25 13 PRO B N 1
ATOM 1794 C CA . PRO B 1 13 ? -0.015 -28.688 -16.828 1 89.25 13 PRO B CA 1
ATOM 1795 C C . PRO B 1 13 ? -1.221 -29.562 -16.5 1 89.25 13 PRO B C 1
ATOM 1797 O O . PRO B 1 13 ? -1.14 -30.797 -16.594 1 89.25 13 PRO B O 1
ATOM 1800 N N . LEU B 1 14 ? -2.277 -29 -16.219 1 91.19 14 LEU B N 1
ATOM 1801 C CA . LEU B 1 14 ? -3.492 -29.734 -15.867 1 91.19 14 LEU B CA 1
ATOM 1802 C C . LEU B 1 14 ? -4.039 -30.484 -17.078 1 91.19 14 LEU B C 1
ATOM 1804 O O . LEU B 1 14 ? -4.336 -31.672 -16.984 1 91.19 14 LEU B O 1
ATOM 1808 N N . ILE B 1 15 ? -4.145 -29.844 -18.219 1 92.44 15 ILE B N 1
ATOM 1809 C CA . ILE B 1 15 ? -4.684 -30.422 -19.453 1 92.44 15 ILE B CA 1
ATOM 1810 C C . ILE B 1 15 ? -3.742 -31.5 -19.969 1 92.44 15 ILE B C 1
ATOM 1812 O O . ILE B 1 15 ? -4.18 -32.594 -20.297 1 92.44 15 ILE B O 1
ATOM 1816 N N . ALA B 1 16 ? -2.498 -31.172 -19.922 1 93.25 16 ALA B N 1
ATOM 1817 C CA . ALA B 1 16 ? -1.499 -32.125 -20.406 1 93.25 16 ALA B CA 1
ATOM 1818 C C . ALA B 1 16 ? -1.469 -33.375 -19.547 1 93.25 16 ALA B C 1
ATOM 1820 O O . ALA B 1 16 ? -1.356 -34.5 -20.062 1 93.25 16 ALA B O 1
ATOM 1821 N N . GLY B 1 17 ? -1.56 -33.188 -18.266 1 94.31 17 GLY B N 1
ATOM 1822 C CA . GLY B 1 17 ? -1.592 -34.375 -17.391 1 94.31 17 GLY B CA 1
ATOM 1823 C C . GLY B 1 17 ? -2.814 -35.219 -17.594 1 94.31 17 GLY B C 1
ATOM 1824 O O . GLY B 1 17 ? -2.709 -36.469 -17.641 1 94.31 17 GLY B O 1
ATOM 1825 N N . ALA B 1 18 ? -3.918 -34.625 -17.766 1 95.12 18 ALA B N 1
ATOM 1826 C CA . ALA B 1 18 ? -5.164 -35.344 -17.953 1 95.12 18 ALA B CA 1
ATOM 1827 C C . ALA B 1 18 ? -5.152 -36.094 -19.297 1 95.12 18 ALA B C 1
ATOM 1829 O O . ALA B 1 18 ? -5.457 -37.281 -19.344 1 95.12 18 ALA B O 1
ATOM 1830 N N . ILE B 1 19 ? -4.805 -35.406 -20.312 1 95.31 19 ILE B N 1
ATOM 1831 C CA . ILE B 1 19 ? -4.758 -36.031 -21.641 1 95.31 19 ILE B CA 1
ATOM 1832 C C . ILE B 1 19 ? -3.68 -37.094 -21.672 1 95.31 19 ILE B C 1
ATOM 1834 O O . ILE B 1 19 ? -3.922 -38.219 -22.141 1 95.31 19 ILE B O 1
ATOM 1838 N N . GLY B 1 20 ? -2.514 -36.75 -21.141 1 93.88 20 GLY B N 1
ATOM 1839 C CA . GLY B 1 20 ? -1.428 -37.719 -21.094 1 93.88 20 GLY B CA 1
ATOM 1840 C C . GLY B 1 20 ? -1.773 -38.969 -20.312 1 93.88 20 GLY B C 1
ATOM 1841 O O . GLY B 1 20 ? -1.556 -40.094 -20.797 1 93.88 20 GLY B O 1
ATOM 1842 N N . GLY B 1 21 ? -2.352 -38.781 -19.156 1 93.75 21 GLY B N 1
ATOM 1843 C CA . GLY B 1 21 ? -2.773 -39.906 -18.344 1 93.75 21 GLY B CA 1
ATOM 1844 C C . GLY B 1 21 ? -3.807 -40.781 -19.031 1 93.75 21 GLY B C 1
ATOM 1845 O O . GLY B 1 21 ? -3.711 -42 -19 1 93.75 21 GLY B O 1
ATOM 1846 N N . THR B 1 22 ? -4.738 -40.188 -19.703 1 95.31 22 THR B N 1
ATOM 1847 C CA . THR B 1 22 ? -5.781 -40.906 -20.406 1 95.31 22 THR B CA 1
ATOM 1848 C C . THR B 1 22 ? -5.188 -41.688 -21.578 1 95.31 22 THR B C 1
ATOM 1850 O O . THR B 1 22 ? -5.516 -42.875 -21.781 1 95.31 22 THR B O 1
ATOM 1853 N N . LEU B 1 23 ? -4.316 -41.031 -22.312 1 94.25 23 LEU B N 1
ATOM 1854 C CA . LEU B 1 23 ? -3.686 -41.688 -23.438 1 94.25 23 LEU B CA 1
ATOM 1855 C C . LEU B 1 23 ? -2.871 -42.875 -22.984 1 94.25 23 LEU B C 1
ATOM 1857 O O . LEU B 1 23 ? -2.871 -43.938 -23.641 1 94.25 23 LEU B O 1
ATOM 1861 N N . LEU B 1 24 ? -2.217 -42.781 -21.859 1 92.31 24 LEU B N 1
ATOM 1862 C CA . LEU B 1 24 ? -1.431 -43.875 -21.328 1 92.31 24 LEU B CA 1
ATOM 1863 C C . LEU B 1 24 ? -2.334 -45.031 -20.906 1 92.31 24 LEU B C 1
ATOM 1865 O O . LEU B 1 24 ? -2.016 -46.188 -21.141 1 92.31 24 LEU B O 1
ATOM 1869 N N . MET B 1 25 ? -3.449 -44.656 -20.344 1 92.25 25 MET B N 1
ATOM 1870 C CA . MET B 1 25 ? -4.387 -45.688 -19.906 1 92.25 25 MET B CA 1
ATOM 1871 C C . MET B 1 25 ? -5 -46.438 -21.094 1 92.25 25 MET B C 1
ATOM 1873 O O . MET B 1 25 ? -5.156 -47.656 -21.062 1 92.25 25 MET B O 1
ATOM 1877 N N . VAL B 1 26 ? -5.312 -45.75 -22.109 1 93 26 VAL B N 1
ATOM 1878 C CA . VAL B 1 26 ? -5.871 -46.344 -23.328 1 93 26 VAL B CA 1
ATOM 1879 C C . VAL B 1 26 ? -4.824 -47.219 -24.016 1 93 26 VAL B C 1
ATOM 1881 O O . VAL B 1 26 ? -5.133 -48.344 -24.453 1 93 26 VAL B O 1
ATOM 1884 N N . ASN B 1 27 ? -3.584 -46.656 -24.047 1 91.06 27 ASN B N 1
ATOM 1885 C CA . ASN B 1 27 ? -2.496 -47.438 -24.625 1 91.06 27 ASN B CA 1
ATOM 1886 C C . ASN B 1 27 ? -2.287 -48.75 -23.891 1 91.06 27 ASN B C 1
ATOM 1888 O O . ASN B 1 27 ? -2.102 -49.812 -24.516 1 91.06 27 ASN B O 1
ATOM 1892 N N . ARG B 1 28 ? -2.377 -48.75 -22.625 1 87.44 28 ARG B N 1
ATOM 1893 C CA . ARG B 1 28 ? -2.201 -49.969 -21.812 1 87.44 28 ARG B CA 1
ATOM 1894 C C . ARG B 1 28 ? -3.348 -50.938 -22.031 1 87.44 28 ARG B C 1
ATOM 1896 O O . ARG B 1 28 ? -3.125 -52.156 -22.156 1 87.44 28 ARG B O 1
ATOM 1903 N N . ALA B 1 29 ? -4.516 -50.406 -22.125 1 90 29 ALA B N 1
ATOM 1904 C CA . ALA B 1 29 ? -5.695 -51.25 -22.297 1 90 29 ALA B CA 1
ATOM 1905 C C . ALA B 1 29 ? -5.691 -51.938 -23.656 1 90 29 ALA B C 1
ATOM 1907 O O . ALA B 1 29 ? -6.168 -53.062 -23.797 1 90 29 ALA B O 1
ATOM 1908 N N . LEU B 1 30 ? -5.078 -51.281 -24.641 1 87.81 30 LEU B N 1
ATOM 1909 C CA . LEU B 1 30 ? -5.109 -51.812 -26 1 87.81 30 LEU B CA 1
ATOM 1910 C C . LEU B 1 30 ? -3.863 -52.625 -26.297 1 87.81 30 LEU B C 1
ATOM 1912 O O . LEU B 1 30 ? -3.693 -53.125 -27.406 1 87.81 30 LEU B O 1
ATOM 1916 N N . THR B 1 31 ? -3.064 -52.812 -25.266 1 81.31 31 THR B N 1
ATOM 1917 C CA . THR B 1 31 ? -1.837 -53.594 -25.453 1 81.31 31 THR B CA 1
ATOM 1918 C C . THR B 1 31 ? -2.08 -55.062 -25.188 1 81.31 31 THR B C 1
ATOM 1920 O O . THR B 1 31 ? -2.445 -55.469 -24.078 1 81.31 31 THR B O 1
ATOM 1923 N N . PRO B 1 32 ? -1.923 -55.875 -26.141 1 83.19 32 PRO B N 1
ATOM 1924 C CA . PRO B 1 32 ? -2.189 -57.312 -25.969 1 83.19 32 PRO B CA 1
ATOM 1925 C C . PRO B 1 32 ? -1.135 -58 -25.125 1 83.19 32 PRO B C 1
ATOM 1927 O O . PRO B 1 32 ? -1.473 -58.844 -24.266 1 83.19 32 PRO B O 1
ATOM 1930 N N . GLU B 1 33 ? 0.16 -57.812 -25.328 1 81.56 33 GLU B N 1
ATOM 1931 C CA . GLU B 1 33 ? 1.246 -58.406 -24.562 1 81.56 33 GLU B CA 1
ATOM 1932 C C . GLU B 1 33 ? 2.004 -57.344 -23.766 1 81.56 33 GLU B C 1
ATOM 1934 O O . GLU B 1 33 ? 2.656 -56.469 -24.344 1 81.56 33 GLU B O 1
ATOM 1939 N N . LEU B 1 34 ? 1.812 -57.469 -22.469 1 78.31 34 LEU B N 1
ATOM 1940 C CA . LEU B 1 34 ? 2.439 -56.469 -21.609 1 78.31 34 LEU B CA 1
ATOM 1941 C C . LEU B 1 34 ? 3.787 -56.969 -21.094 1 78.31 34 LEU B C 1
ATOM 1943 O O . LEU B 1 34 ? 3.855 -57.969 -20.391 1 78.31 34 LEU B O 1
ATOM 1947 N N . LEU B 1 35 ? 4.812 -56.219 -21.578 1 85.38 35 LEU B N 1
ATOM 1948 C CA . LEU B 1 35 ? 6.152 -56.5 -21.078 1 85.38 35 LEU B CA 1
ATOM 1949 C C . LEU B 1 35 ? 6.418 -55.781 -19.766 1 85.38 35 LEU B C 1
ATOM 1951 O O . LEU B 1 35 ? 5.828 -54.75 -19.5 1 85.38 35 LEU B O 1
ATOM 1955 N N . PRO B 1 36 ? 7.207 -56.438 -18.906 1 87.06 36 PRO B N 1
ATOM 1956 C CA . PRO B 1 36 ? 7.547 -55.781 -17.641 1 87.06 36 PRO B CA 1
ATOM 1957 C C . PRO B 1 36 ? 8.117 -54.375 -17.828 1 87.06 36 PRO B C 1
ATOM 1959 O O . PRO B 1 36 ? 7.84 -53.469 -17.031 1 87.06 36 PRO B O 1
ATOM 1962 N N . THR B 1 37 ? 8.844 -54.156 -18.906 1 85.31 37 THR B N 1
ATOM 1963 C CA . THR B 1 37 ? 9.445 -52.844 -19.172 1 85.31 37 THR B CA 1
ATOM 1964 C C . THR B 1 37 ? 8.375 -51.812 -19.516 1 85.31 37 THR B C 1
ATOM 1966 O O . THR B 1 37 ? 8.484 -50.656 -19.141 1 85.31 37 THR B O 1
ATOM 1969 N N . GLN B 1 38 ? 7.391 -52.281 -20.203 1 87.25 38 GLN B N 1
ATOM 1970 C CA . GLN B 1 38 ? 6.281 -51.375 -20.5 1 87.25 38 GLN B CA 1
ATOM 1971 C C . GLN B 1 38 ? 5.473 -51.062 -19.25 1 87.25 38 GLN B C 1
ATOM 1973 O O . GLN B 1 38 ? 5.016 -49.938 -19.062 1 87.25 38 GLN B O 1
ATOM 1978 N N . SER B 1 39 ? 5.297 -52.062 -18.469 1 87.81 39 SER B N 1
ATOM 1979 C CA . SER B 1 39 ? 4.562 -51.844 -17.219 1 87.81 39 SER B CA 1
ATOM 1980 C C . SER B 1 39 ? 5.234 -50.781 -16.359 1 87.81 39 SER B C 1
ATOM 1982 O O . SER B 1 39 ? 4.559 -49.938 -15.758 1 87.81 39 SER B O 1
ATOM 1984 N N . ARG B 1 40 ? 6.543 -50.75 -16.328 1 86.62 40 ARG B N 1
ATOM 1985 C CA . ARG B 1 40 ? 7.285 -49.719 -15.586 1 86.62 40 ARG B CA 1
ATOM 1986 C C . ARG B 1 40 ? 7.102 -48.344 -16.219 1 86.62 40 ARG B C 1
ATOM 1988 O O . ARG B 1 40 ? 6.91 -47.344 -15.508 1 86.62 40 ARG B O 1
ATOM 1995 N N . SER B 1 41 ? 7.168 -48.312 -17.5 1 88.56 41 SER B N 1
ATOM 1996 C CA . SER B 1 41 ? 6.992 -47.062 -18.219 1 88.56 41 SER B CA 1
ATOM 1997 C C . SER B 1 41 ? 5.586 -46.5 -18.016 1 88.56 41 SER B C 1
ATOM 1999 O O . SER B 1 41 ? 5.418 -45.312 -17.781 1 88.56 41 SER B O 1
ATOM 2001 N N . ASP B 1 42 ? 4.625 -47.344 -18.062 1 90.12 42 ASP B N 1
ATOM 2002 C CA . ASP B 1 42 ? 3.236 -46.938 -17.875 1 90.12 42 ASP B CA 1
ATOM 2003 C C . ASP B 1 42 ? 3.02 -46.406 -16.453 1 90.12 42 ASP B C 1
ATOM 2005 O O . ASP B 1 42 ? 2.375 -45.375 -16.266 1 90.12 42 ASP B O 1
ATOM 2009 N N . ALA B 1 43 ? 3.564 -47.125 -15.562 1 91 43 ALA B N 1
ATOM 2010 C CA . ALA B 1 43 ? 3.424 -46.719 -14.172 1 91 43 ALA B CA 1
ATOM 2011 C C . ALA B 1 43 ? 4.074 -45.375 -13.93 1 91 43 ALA B C 1
ATOM 2013 O O . ALA B 1 43 ? 3.486 -44.5 -13.297 1 91 43 ALA B O 1
ATOM 2014 N N . LEU B 1 44 ? 5.246 -45.188 -14.492 1 92.5 44 LEU B N 1
ATOM 2015 C CA . LEU B 1 44 ? 5.961 -43.938 -14.352 1 92.5 44 LEU B CA 1
ATOM 2016 C C . LEU B 1 44 ? 5.223 -42.812 -15.07 1 92.5 44 LEU B C 1
ATOM 2018 O O . LEU B 1 44 ? 5.133 -41.688 -14.555 1 92.5 44 LEU B O 1
ATOM 2022 N N . GLY B 1 45 ? 4.727 -43.125 -16.188 1 92.5 45 GLY B N 1
ATOM 2023 C CA . GLY B 1 45 ? 3.961 -42.125 -16.938 1 92.5 45 GLY B CA 1
ATOM 2024 C C . GLY B 1 45 ? 2.705 -41.688 -16.219 1 92.5 45 GLY B C 1
ATOM 2025 O O . GLY B 1 45 ? 2.398 -40.5 -16.188 1 92.5 45 GLY B O 1
ATOM 2026 N N . ILE B 1 46 ? 2.035 -42.625 -15.656 1 92 46 ILE B N 1
ATOM 2027 C CA . ILE B 1 46 ? 0.824 -42.312 -14.898 1 92 46 ILE B CA 1
ATOM 2028 C C . ILE B 1 46 ? 1.176 -41.438 -13.695 1 92 46 ILE B C 1
ATOM 2030 O O . ILE B 1 46 ? 0.477 -40.469 -13.398 1 92 46 ILE B O 1
ATOM 2034 N N . LEU B 1 47 ? 2.24 -41.812 -13.086 1 94.31 47 LEU B N 1
ATOM 2035 C CA . LEU B 1 47 ? 2.695 -41.031 -11.945 1 94.31 47 LEU B CA 1
ATOM 2036 C C . LEU B 1 47 ? 3.041 -39.594 -12.367 1 94.31 47 LEU B C 1
ATOM 2038 O O . LEU B 1 47 ? 2.664 -38.656 -11.688 1 94.31 47 LEU B O 1
ATOM 2042 N N . LEU B 1 48 ? 3.725 -39.469 -13.469 1 94.94 48 LEU B N 1
ATOM 2043 C CA . LEU B 1 48 ? 4.105 -38.156 -13.984 1 94.94 48 LEU B CA 1
ATOM 2044 C C . LEU B 1 48 ? 2.873 -37.344 -14.375 1 94.94 48 LEU B C 1
ATOM 2046 O O . LEU B 1 48 ? 2.824 -36.125 -14.148 1 94.94 48 LEU B O 1
ATOM 2050 N N . SER B 1 49 ? 1.896 -38 -14.922 1 95.12 49 SER B N 1
ATOM 2051 C CA . SER B 1 49 ? 0.637 -37.344 -15.258 1 95.12 49 SER B CA 1
ATOM 2052 C C . SER B 1 49 ? -0.069 -36.844 -14.016 1 95.12 49 SER B C 1
ATOM 2054 O O . SER B 1 49 ? -0.571 -35.719 -14.008 1 95.12 49 SER B O 1
ATOM 2056 N N . ALA B 1 50 ? -0.025 -37.625 -13.016 1 94.38 50 ALA B N 1
ATOM 2057 C CA . ALA B 1 50 ? -0.647 -37.25 -11.75 1 94.38 50 ALA B CA 1
ATOM 2058 C C . ALA B 1 50 ? 0.068 -36.031 -11.148 1 94.38 50 ALA B C 1
ATOM 2060 O O . ALA B 1 50 ? -0.576 -35.094 -10.648 1 94.38 50 ALA B O 1
ATOM 2061 N N . LEU B 1 51 ? 1.353 -36.094 -11.242 1 93.69 51 LEU B N 1
ATOM 2062 C CA . LEU B 1 51 ? 2.146 -35 -10.703 1 93.69 51 LEU B CA 1
ATOM 2063 C C . LEU B 1 51 ? 1.932 -33.719 -11.5 1 93.69 51 LEU B C 1
ATOM 2065 O O . LEU B 1 51 ? 1.922 -32.625 -10.938 1 93.69 51 LEU B O 1
ATOM 2069 N N . LEU B 1 52 ? 1.757 -33.844 -12.742 1 93.56 52 LEU B N 1
ATOM 2070 C CA . LEU B 1 52 ? 1.465 -32.688 -13.594 1 93.56 52 LEU B CA 1
ATOM 2071 C C . LEU B 1 52 ? 0.109 -32.094 -13.242 1 93.56 52 LEU B C 1
ATOM 2073 O O . LEU B 1 52 ? -0.024 -30.859 -13.148 1 93.56 52 LEU B O 1
ATOM 2077 N N . ILE B 1 53 ? -0.85 -32.938 -13.047 1 92.88 53 ILE B N 1
ATOM 2078 C CA . ILE B 1 53 ? -2.18 -32.469 -12.656 1 92.88 53 ILE B CA 1
ATOM 2079 C C . ILE B 1 53 ? -2.104 -31.766 -11.305 1 92.88 53 ILE B C 1
ATOM 2081 O O . ILE B 1 53 ? -2.652 -30.672 -11.148 1 92.88 53 ILE B O 1
ATOM 2085 N N . LEU B 1 54 ? -1.373 -32.344 -10.414 1 90.75 54 LEU B N 1
ATOM 2086 C CA . LEU B 1 54 ? -1.208 -31.75 -9.102 1 90.75 54 LEU B CA 1
ATOM 2087 C C . LEU B 1 54 ? -0.549 -30.375 -9.203 1 90.75 54 LEU B C 1
ATOM 2089 O O . LEU B 1 54 ? -0.983 -29.422 -8.555 1 90.75 54 LEU B O 1
ATOM 2093 N N . SER B 1 55 ? 0.492 -30.297 -9.984 1 88.62 55 SER B N 1
ATOM 2094 C CA . SER B 1 55 ? 1.186 -29.031 -10.211 1 88.62 55 SER B CA 1
ATOM 2095 C C . SER B 1 55 ? 0.242 -27.984 -10.781 1 88.62 55 SER B C 1
ATOM 2097 O O . SER B 1 55 ? 0.265 -26.828 -10.352 1 88.62 55 SER B O 1
ATOM 2099 N N . GLY B 1 56 ? -0.573 -28.391 -11.734 1 85.62 56 GLY B N 1
ATOM 2100 C CA . GLY B 1 56 ? -1.553 -27.469 -12.305 1 85.62 56 GLY B CA 1
ATOM 2101 C C . GLY B 1 56 ? -2.555 -26.969 -11.289 1 85.62 56 GLY B C 1
ATOM 2102 O O . GLY B 1 56 ? -2.865 -25.766 -11.258 1 85.62 56 GLY B O 1
ATOM 2103 N N . LEU B 1 57 ? -2.969 -27.859 -10.469 1 86.19 57 LEU B N 1
ATOM 2104 C CA . LEU B 1 57 ? -3.941 -27.484 -9.445 1 86.19 57 LEU B CA 1
ATOM 2105 C C . LEU B 1 57 ? -3.33 -26.531 -8.438 1 86.19 57 LEU B C 1
ATOM 2107 O O . LEU B 1 57 ? -3.984 -25.578 -8.008 1 86.19 57 LEU B O 1
ATOM 2111 N N . LEU B 1 58 ? -2.105 -26.734 -8.117 1 82 58 LEU B N 1
ATOM 2112 C CA . LEU B 1 58 ? -1.413 -25.875 -7.164 1 82 58 LEU B CA 1
ATOM 2113 C C . LEU B 1 58 ? -1.209 -24.484 -7.75 1 82 58 LEU B C 1
ATOM 2115 O O . LEU B 1 58 ? -1.345 -23.484 -7.043 1 82 58 LEU B O 1
ATOM 2119 N N . TRP B 1 59 ? -0.927 -24.438 -8.984 1 77.38 59 TRP B N 1
ATOM 2120 C CA . TRP B 1 59 ? -0.781 -23.172 -9.68 1 77.38 59 TRP B CA 1
ATOM 2121 C C . TRP B 1 59 ? -2.078 -22.359 -9.625 1 77.38 59 TRP B C 1
ATOM 2123 O O . TRP B 1 59 ? -2.055 -21.141 -9.445 1 77.38 59 TRP B O 1
ATOM 2133 N N . GLN B 1 60 ? -3.123 -23.078 -9.805 1 75.94 60 GLN B N 1
ATOM 2134 C CA . GLN B 1 60 ? -4.426 -22.422 -9.781 1 75.94 60 GLN B CA 1
ATOM 2135 C C . GLN B 1 60 ? -4.73 -21.844 -8.398 1 75.94 60 GLN B C 1
ATOM 2137 O O . GLN B 1 60 ? -5.395 -20.812 -8.273 1 75.94 60 GLN B O 1
ATOM 2142 N N . ARG B 1 61 ? -4.195 -22.453 -7.465 1 72.62 61 ARG B N 1
ATOM 2143 C CA . ARG B 1 61 ? -4.473 -22.031 -6.098 1 72.62 61 ARG B CA 1
ATOM 2144 C C . ARG B 1 61 ? -3.609 -20.828 -5.711 1 72.62 61 ARG B C 1
ATOM 2146 O O . ARG B 1 61 ? -4 -20.031 -4.863 1 72.62 61 ARG B O 1
ATOM 2153 N N . VAL B 1 62 ? -2.426 -20.75 -6.195 1 67.88 62 VAL B N 1
ATOM 2154 C CA . VAL B 1 62 ? -1.476 -19.719 -5.805 1 67.88 62 VAL B CA 1
ATOM 2155 C C . VAL B 1 62 ? -1.916 -18.375 -6.375 1 67.88 62 VAL B C 1
ATOM 2157 O O . VAL B 1 62 ? -1.644 -17.328 -5.785 1 67.88 62 VAL B O 1
ATOM 2160 N N . GLN B 1 63 ? -2.52 -18.312 -7.547 1 64.25 63 GLN B N 1
ATOM 2161 C CA . GLN B 1 63 ? -2.893 -17 -8.062 1 64.25 63 GLN B CA 1
ATOM 2162 C C . GLN B 1 63 ? -4.102 -16.438 -7.32 1 64.25 63 GLN B C 1
ATOM 2164 O O . GLN B 1 63 ? -5.176 -17.047 -7.324 1 64.25 63 GLN B O 1
ATOM 2169 N N . PRO B 1 64 ? -3.801 -15.492 -6.484 1 61.75 64 PRO B N 1
ATOM 2170 C CA . PRO B 1 64 ? -4.938 -14.883 -5.793 1 61.75 64 PRO B CA 1
ATOM 2171 C C . PRO B 1 64 ? -5.969 -14.289 -6.754 1 61.75 64 PRO B C 1
ATOM 2173 O O . PRO B 1 64 ? -5.602 -13.641 -7.734 1 61.75 64 PRO B O 1
ATOM 2176 N N . VAL B 1 65 ? -7.066 -15 -6.984 1 65.31 65 VAL B N 1
ATOM 2177 C CA . VAL B 1 65 ? -8.164 -14.352 -7.688 1 65.31 65 VAL B CA 1
ATOM 2178 C C . VAL B 1 65 ? -8.602 -13.102 -6.922 1 65.31 65 VAL B C 1
ATOM 2180 O O . VAL B 1 65 ? -8.93 -13.172 -5.734 1 65.31 65 VAL B O 1
ATOM 2183 N N . PRO B 1 66 ? -8.273 -11.875 -7.625 1 73.06 66 PRO B N 1
ATOM 2184 C CA . PRO B 1 66 ? -8.773 -10.695 -6.918 1 73.06 66 PRO B CA 1
ATOM 2185 C C . PRO B 1 66 ? -10.242 -10.82 -6.531 1 73.06 66 PRO B C 1
ATOM 2187 O O . PRO B 1 66 ? -11.039 -11.375 -7.293 1 73.06 66 PRO B O 1
ATOM 2190 N N . PRO B 1 67 ? -10.492 -10.531 -5.34 1 79.88 67 PRO B N 1
ATOM 2191 C CA . PRO B 1 67 ? -11.891 -10.594 -4.918 1 79.88 67 PRO B CA 1
ATOM 2192 C C . PRO B 1 67 ? -12.805 -9.727 -5.785 1 79.88 67 PRO B C 1
ATOM 2194 O O . PRO B 1 67 ? -12.359 -8.75 -6.379 1 79.88 67 PRO B O 1
ATOM 2197 N N . GLU B 1 68 ? -13.977 -10.227 -5.949 1 86.12 68 GLU B N 1
ATOM 2198 C CA . GLU B 1 68 ? -14.961 -9.477 -6.723 1 86.12 68 GLU B CA 1
ATOM 2199 C C . GLU B 1 68 ? -15.328 -8.164 -6.027 1 86.12 68 GLU B C 1
ATOM 2201 O O . GLU B 1 68 ? -15.609 -8.148 -4.824 1 86.12 68 GLU B O 1
ATOM 2206 N N . MET B 1 69 ? -15.219 -7.102 -6.762 1 91.06 69 MET B N 1
ATOM 2207 C CA . MET B 1 69 ? -15.57 -5.785 -6.242 1 91.06 69 MET B CA 1
ATOM 2208 C C . MET B 1 69 ? -17.047 -5.473 -6.5 1 91.06 69 MET B C 1
ATOM 2210 O O . MET B 1 69 ? -17.562 -5.785 -7.57 1 91.06 69 MET B O 1
ATOM 2214 N N . VAL B 1 70 ? -17.781 -4.961 -5.566 1 93.19 70 VAL B N 1
ATOM 2215 C CA . VAL B 1 70 ? -19.156 -4.535 -5.719 1 93.19 70 VAL B CA 1
ATOM 2216 C C . VAL B 1 70 ? -19.219 -3.016 -5.855 1 93.19 70 VAL B C 1
ATOM 2218 O O . VAL B 1 70 ? -18.281 -2.314 -5.477 1 93.19 70 VAL B O 1
ATOM 2221 N N . VAL B 1 71 ? -20.297 -2.547 -6.543 1 94.62 71 VAL B N 1
ATOM 2222 C CA . VAL B 1 71 ? -20.641 -1.126 -6.508 1 94.62 71 VAL B CA 1
ATOM 2223 C C . VAL B 1 71 ? -21.453 -0.819 -5.258 1 94.62 71 VAL B C 1
ATOM 2225 O O . VAL B 1 71 ? -22.562 -1.344 -5.09 1 94.62 71 VAL B O 1
ATOM 2228 N N . LEU B 1 72 ? -20.875 -0.057 -4.402 1 95.44 72 LEU B N 1
ATOM 2229 C CA . LEU B 1 72 ? -21.594 0.261 -3.17 1 95.44 72 LEU B CA 1
ATOM 2230 C C . LEU B 1 72 ? -22.891 1.01 -3.469 1 95.44 72 LEU B C 1
ATOM 2232 O O . LEU B 1 72 ? -22.922 1.856 -4.363 1 95.44 72 LEU B O 1
ATOM 2236 N N . GLU B 1 73 ? -23.859 0.643 -2.693 1 95.31 73 GLU B N 1
ATOM 2237 C CA . GLU B 1 73 ? -25.156 1.288 -2.848 1 95.31 73 GLU B CA 1
ATOM 2238 C C . GLU B 1 73 ? -25.188 2.645 -2.148 1 95.31 73 GLU B C 1
ATOM 2240 O O . GLU B 1 73 ? -24.75 2.768 -1.003 1 95.31 73 GLU B O 1
ATOM 2245 N N . GLY B 1 74 ? -25.641 3.656 -2.867 1 94.75 74 GLY B N 1
ATOM 2246 C CA . GLY B 1 74 ? -25.734 5 -2.326 1 94.75 74 GLY B CA 1
ATOM 2247 C C . GLY B 1 74 ? -25.266 6.07 -3.293 1 94.75 74 GLY B C 1
ATOM 2248 O O . GLY B 1 74 ? -25.078 5.801 -4.48 1 94.75 74 GLY B O 1
ATOM 2249 N N . GLU B 1 75 ? -25.281 7.223 -2.779 1 95.56 75 GLU B N 1
ATOM 2250 C CA . GLU B 1 75 ? -24.859 8.352 -3.598 1 95.56 75 GLU B CA 1
ATOM 2251 C C . GLU B 1 75 ? -23.5 8.891 -3.125 1 95.56 75 GLU B C 1
ATOM 2253 O O . GLU B 1 75 ? -23.234 8.922 -1.923 1 95.56 75 GLU B O 1
ATOM 2258 N N . GLU B 1 76 ? -22.734 9.234 -4.105 1 96.81 76 GLU B N 1
ATOM 2259 C CA . GLU B 1 76 ? -21.469 9.852 -3.758 1 96.81 76 GLU B CA 1
ATOM 2260 C C . GLU B 1 76 ? -21.672 11.203 -3.072 1 96.81 76 GLU B C 1
ATOM 2262 O O . GLU B 1 76 ? -22.547 11.977 -3.475 1 96.81 76 GLU B O 1
ATOM 2267 N N . GLY B 1 77 ? -20.984 11.391 -1.965 1 97.38 77 GLY B N 1
ATOM 2268 C CA . GLY B 1 77 ? -21.141 12.656 -1.256 1 97.38 77 GLY B CA 1
ATOM 2269 C C . GLY B 1 77 ? -19.984 12.992 -0.351 1 97.38 77 GLY B C 1
ATOM 2270 O O . GLY B 1 77 ? -19.047 12.203 -0.219 1 97.38 77 GLY B O 1
ATOM 2271 N N . PHE B 1 78 ? -20.016 14.227 0.106 1 97.81 78 PHE B N 1
ATOM 2272 C CA . PHE B 1 78 ? -19.031 14.773 1.03 1 97.81 78 PHE B CA 1
ATOM 2273 C C . PHE B 1 78 ? -19.688 15.688 2.053 1 97.81 78 PHE B C 1
ATOM 2275 O O . PHE B 1 78 ? -20.078 16.812 1.729 1 97.81 78 PHE B O 1
ATOM 2282 N N . GLU B 1 79 ? -19.859 15.117 3.256 1 97.56 79 GLU B N 1
ATOM 2283 C CA . GLU B 1 79 ? -20.438 15.867 4.359 1 97.56 79 GLU B CA 1
ATOM 2284 C C . GLU B 1 79 ? -19.422 16.125 5.465 1 97.56 79 GLU B C 1
ATOM 2286 O O . GLU B 1 79 ? -18.859 15.172 6.02 1 97.56 79 GLU B O 1
ATOM 2291 N N . LEU B 1 80 ? -19.141 17.359 5.77 1 97.25 80 LEU B N 1
ATOM 2292 C CA . LEU B 1 80 ? -18.156 17.766 6.777 1 97.25 80 LEU B CA 1
ATOM 2293 C C . LEU B 1 80 ? -18.781 18.734 7.77 1 97.25 80 LEU B C 1
ATOM 2295 O O . LEU B 1 80 ? -19.469 19.688 7.371 1 97.25 80 LEU B O 1
ATOM 2299 N N . ASP B 1 81 ? -18.641 18.469 9.023 1 94.44 81 ASP B N 1
ATOM 2300 C CA . ASP B 1 81 ? -19.156 19.359 10.055 1 94.44 81 ASP B CA 1
ATOM 2301 C C . ASP B 1 81 ? -18.578 20.766 9.914 1 94.44 81 ASP B C 1
ATOM 2303 O O . ASP B 1 81 ? -17.375 20.969 10.062 1 94.44 81 ASP B O 1
ATOM 2307 N N . ASP B 1 82 ? -19.391 21.734 9.734 1 92.19 82 ASP B N 1
ATOM 2308 C CA . ASP B 1 82 ? -18.938 23.078 9.438 1 92.19 82 ASP B CA 1
ATOM 2309 C C . ASP B 1 82 ? -18.656 23.859 10.719 1 92.19 82 ASP B C 1
ATOM 2311 O O . ASP B 1 82 ? -18.172 25 10.672 1 92.19 82 ASP B O 1
ATOM 2315 N N . GLN B 1 83 ? -18.906 23.281 11.828 1 91.44 83 GLN B N 1
ATOM 2316 C CA . GLN B 1 83 ? -18.656 23.953 13.102 1 91.44 83 GLN B CA 1
ATOM 2317 C C . GLN B 1 83 ? -17.219 23.766 13.555 1 91.44 83 GLN B C 1
ATOM 2319 O O . GLN B 1 83 ? -16.75 24.453 14.469 1 91.44 83 GLN B O 1
ATOM 2324 N N . LEU B 1 84 ? -16.5 22.953 12.852 1 92.44 84 LEU B N 1
ATOM 2325 C CA . LEU B 1 84 ? -15.109 22.688 13.203 1 92.44 84 LEU B CA 1
ATOM 2326 C C . LEU B 1 84 ? -14.211 23.828 12.75 1 92.44 84 LEU B C 1
ATOM 2328 O O . LEU B 1 84 ? -14.523 24.531 11.781 1 92.44 84 LEU B O 1
ATOM 2332 N N . PRO B 1 85 ? -13.156 24.016 13.508 1 91.56 85 PRO B N 1
ATOM 2333 C CA . PRO B 1 85 ? -12.156 24.969 13.023 1 91.56 85 PRO B CA 1
ATOM 2334 C C . PRO B 1 85 ? -11.648 24.625 11.625 1 91.56 85 PRO B C 1
ATOM 2336 O O . PRO B 1 85 ? -11.586 23.453 11.25 1 91.56 85 PRO B O 1
ATOM 2339 N N . GLU B 1 86 ? -11.273 25.625 10.891 1 89.31 86 GLU B N 1
ATOM 2340 C CA . GLU B 1 86 ? -10.836 25.484 9.5 1 89.31 86 GLU B CA 1
ATOM 2341 C C . GLU B 1 86 ? -9.695 24.469 9.391 1 89.31 86 GLU B C 1
ATOM 2343 O O . GLU B 1 86 ? -9.68 23.656 8.469 1 89.31 86 GLU B O 1
ATOM 2348 N N . ALA B 1 87 ? -8.75 24.516 10.305 1 86.69 87 ALA B N 1
ATOM 2349 C CA . ALA B 1 87 ? -7.598 23.625 10.281 1 86.69 87 ALA B CA 1
ATOM 2350 C C . ALA B 1 87 ? -8.039 22.172 10.375 1 86.69 87 ALA B C 1
ATOM 2352 O O . ALA B 1 87 ? -7.52 21.312 9.648 1 86.69 87 ALA B O 1
ATOM 2353 N N . SER B 1 88 ? -8.992 21.969 11.242 1 92.75 88 SER B N 1
ATOM 2354 C CA . SER B 1 88 ? -9.5 20.609 11.414 1 92.75 88 SER B CA 1
ATOM 2355 C C . SER B 1 88 ? -10.297 20.156 10.195 1 92.75 88 SER B C 1
ATOM 2357 O O . SER B 1 88 ? -10.203 18.984 9.789 1 92.75 88 SER B O 1
ATOM 2359 N N . ARG B 1 89 ? -11.07 21.047 9.68 1 94.94 89 ARG B N 1
ATOM 2360 C CA . ARG B 1 89 ? -11.852 20.719 8.492 1 94.94 89 ARG B CA 1
ATOM 2361 C C . ARG B 1 89 ? -10.945 20.344 7.32 1 94.94 89 ARG B C 1
ATOM 2363 O O . ARG B 1 89 ? -11.211 19.375 6.605 1 94.94 89 ARG B O 1
ATOM 2370 N N . GLN B 1 90 ? -9.906 21.078 7.16 1 91.56 90 GLN B N 1
ATOM 2371 C CA . GLN B 1 90 ? -8.961 20.812 6.078 1 91.56 90 GLN B CA 1
ATOM 2372 C C . GLN B 1 90 ? -8.258 19.469 6.281 1 91.56 90 GLN B C 1
ATOM 2374 O O . GLN B 1 90 ? -8.062 18.719 5.324 1 91.56 90 GLN B O 1
ATOM 2379 N N . GLU B 1 91 ? -7.902 19.234 7.504 1 93.81 91 GLU B N 1
ATOM 2380 C CA . GLU B 1 91 ? -7.246 17.969 7.816 1 93.81 91 GLU B CA 1
ATOM 2381 C C . GLU B 1 91 ? -8.164 16.781 7.531 1 93.81 91 GLU B C 1
ATOM 2383 O O . GLU B 1 91 ? -7.738 15.789 6.949 1 93.81 91 GLU B O 1
ATOM 2388 N N . LEU B 1 92 ? -9.414 16.938 7.965 1 96.94 92 LEU B N 1
ATOM 2389 C CA . LEU B 1 92 ? -10.391 15.883 7.734 1 96.94 92 LEU B CA 1
ATOM 2390 C C . LEU B 1 92 ? -10.633 15.68 6.242 1 96.94 92 LEU B C 1
ATOM 2392 O O . LEU B 1 92 ? -10.734 14.539 5.773 1 96.94 92 LEU B O 1
ATOM 2396 N N . ALA B 1 93 ? -10.703 16.766 5.578 1 96.31 93 ALA B N 1
ATOM 2397 C CA . ALA B 1 93 ? -10.93 16.703 4.137 1 96.31 93 ALA B CA 1
ATOM 2398 C C . ALA B 1 93 ? -9.758 16.016 3.426 1 96.31 93 ALA B C 1
ATOM 2400 O O . ALA B 1 93 ? -9.969 15.164 2.564 1 96.31 93 ALA B O 1
ATOM 2401 N N . TRP B 1 94 ? -8.609 16.328 3.762 1 94.94 94 TRP B N 1
ATOM 2402 C CA . TRP B 1 94 ? -7.418 15.742 3.152 1 94.94 94 TRP B CA 1
ATOM 2403 C C . TRP B 1 94 ? -7.316 14.258 3.467 1 94.94 94 TRP B C 1
ATOM 2405 O O . TRP B 1 94 ? -7.074 13.445 2.572 1 94.94 94 TRP B O 1
ATOM 2415 N N . ALA B 1 95 ? -7.441 13.938 4.719 1 96.81 95 ALA B N 1
ATOM 2416 C CA . ALA B 1 95 ? -7.312 12.555 5.156 1 96.81 95 ALA B CA 1
ATOM 2417 C C . ALA B 1 95 ? -8.328 11.656 4.453 1 96.81 95 ALA B C 1
ATOM 2419 O O . ALA B 1 95 ? -7.984 10.578 3.963 1 96.81 95 ALA B O 1
ATOM 2420 N N . SER B 1 96 ? -9.578 12.109 4.41 1 97.88 96 SER B N 1
ATOM 2421 C CA . SER B 1 96 ? -10.633 11.305 3.799 1 97.88 96 SER B CA 1
ATOM 2422 C C . SER B 1 96 ? -10.391 11.117 2.305 1 97.88 96 SER B C 1
ATOM 2424 O O . SER B 1 96 ? -10.609 10.031 1.766 1 97.88 96 SER B O 1
ATOM 2426 N N . LYS B 1 97 ? -9.93 12.141 1.659 1 96.56 97 LYS B N 1
ATOM 2427 C CA . LYS B 1 97 ? -9.617 12.047 0.235 1 96.56 97 LYS B CA 1
ATOM 2428 C C . LYS B 1 97 ? -8.516 11.023 -0.018 1 96.56 97 LYS B C 1
ATOM 2430 O O . LYS B 1 97 ? -8.633 10.18 -0.909 1 96.56 97 LYS B O 1
ATOM 2435 N N . LEU B 1 98 ? -7.453 11.102 0.76 1 95.88 98 LEU B N 1
ATOM 2436 C CA . LEU B 1 98 ? -6.312 10.203 0.609 1 95.88 98 LEU B CA 1
ATOM 2437 C C . LEU B 1 98 ? -6.73 8.758 0.818 1 95.88 98 LEU B C 1
ATOM 2439 O O . LEU B 1 98 ? -6.332 7.871 0.053 1 95.88 98 LEU B O 1
ATOM 2443 N N . LEU B 1 99 ? -7.496 8.492 1.819 1 97.62 99 LEU B N 1
ATOM 2444 C CA . LEU B 1 99 ? -7.914 7.133 2.143 1 97.62 99 LEU B CA 1
ATOM 2445 C C . LEU B 1 99 ? -8.836 6.574 1.062 1 97.62 99 LEU B C 1
ATOM 2447 O O . LEU B 1 99 ? -8.719 5.406 0.683 1 97.62 99 LEU B O 1
ATOM 2451 N N . LEU B 1 100 ? -9.727 7.422 0.55 1 97.19 100 LEU B N 1
ATOM 2452 C CA . LEU B 1 100 ? -10.664 6.98 -0.473 1 97.19 100 LEU B CA 1
ATOM 2453 C C . LEU B 1 100 ? -9.945 6.711 -1.792 1 97.19 100 LEU B C 1
ATOM 2455 O O . LEU B 1 100 ? -10.32 5.793 -2.527 1 97.19 100 LEU B O 1
ATOM 2459 N N . THR B 1 101 ? -8.914 7.465 -2.09 1 95 101 THR B N 1
ATOM 2460 C CA . THR B 1 101 ? -8.258 7.363 -3.385 1 95 101 THR B CA 1
ATOM 2461 C C . THR B 1 101 ? -7.172 6.289 -3.354 1 95 101 THR B C 1
ATOM 2463 O O . THR B 1 101 ? -6.883 5.656 -4.375 1 95 101 THR B O 1
ATOM 2466 N N . ASN B 1 102 ? -6.613 6.07 -2.227 1 95 102 ASN B N 1
ATOM 2467 C CA . ASN B 1 102 ? -5.422 5.227 -2.193 1 95 102 ASN B CA 1
ATOM 2468 C C . ASN B 1 102 ? -5.727 3.848 -1.616 1 95 102 ASN B C 1
ATOM 2470 O O . ASN B 1 102 ? -4.832 3.01 -1.498 1 95 102 ASN B O 1
ATOM 2474 N N . THR B 1 103 ? -6.848 3.564 -1.17 1 95.44 103 THR B N 1
ATOM 2475 C CA . THR B 1 103 ? -7.242 2.252 -0.675 1 95.44 103 THR B CA 1
ATOM 2476 C C . THR B 1 103 ? -8.508 1.766 -1.384 1 95.44 103 THR B C 1
ATOM 2478 O O . THR B 1 103 ? -9.039 2.455 -2.258 1 95.44 103 THR B O 1
ATOM 2481 N N . ILE B 1 104 ? -8.914 0.579 -1.021 1 94.88 104 ILE B N 1
ATOM 2482 C CA . ILE B 1 104 ? -10.086 -0.049 -1.607 1 94.88 104 ILE B CA 1
ATOM 2483 C C . ILE B 1 104 ? -11.352 0.558 -1.004 1 94.88 104 ILE B C 1
ATOM 2485 O O . ILE B 1 104 ? -12.469 0.222 -1.413 1 94.88 104 ILE B O 1
ATOM 2489 N N . THR B 1 105 ? -11.227 1.542 -0.13 1 97.62 105 THR B N 1
ATOM 2490 C CA . THR B 1 105 ? -12.336 2.145 0.601 1 97.62 105 THR B CA 1
ATOM 2491 C C . THR B 1 105 ? -13.297 2.846 -0.356 1 97.62 105 THR B C 1
ATOM 2493 O O . THR B 1 105 ? -12.867 3.557 -1.266 1 97.62 105 THR B O 1
ATOM 2496 N N . GLY B 1 106 ? -14.609 2.611 -0.138 1 97.69 106 GLY B N 1
ATOM 2497 C CA . GLY B 1 106 ? -15.625 3.291 -0.929 1 97.69 106 GLY B CA 1
ATOM 2498 C C . GLY B 1 106 ? -16.469 4.262 -0.119 1 97.69 106 GLY B C 1
ATOM 2499 O O . GLY B 1 106 ? -17.125 5.137 -0.68 1 97.69 106 GLY B O 1
ATOM 2500 N N . SER B 1 107 ? -16.5 4.066 1.078 1 98.19 107 SER B N 1
ATOM 2501 C CA . SER B 1 107 ? -17.234 4.934 1.997 1 98.19 107 SER B CA 1
ATOM 2502 C C . SER B 1 107 ? -16.469 5.113 3.309 1 98.19 107 SER B C 1
ATOM 2504 O O . SER B 1 107 ? -15.836 4.176 3.797 1 98.19 107 SER B O 1
ATOM 2506 N N . LEU B 1 108 ? -16.531 6.336 3.826 1 98 108 LEU B N 1
ATOM 2507 C CA . LEU B 1 108 ? -15.758 6.691 5.008 1 98 108 LEU B CA 1
ATOM 2508 C C . LEU B 1 108 ? -16.578 7.555 5.957 1 98 108 LEU B C 1
ATOM 2510 O O . LEU B 1 108 ? -17.344 8.422 5.516 1 98 108 LEU B O 1
ATOM 2514 N N . LEU B 1 109 ? -16.5 7.234 7.262 1 97.94 109 LEU B N 1
ATOM 2515 C CA . LEU B 1 109 ? -17.203 7.988 8.289 1 97.94 109 LEU B CA 1
ATOM 2516 C C . LEU B 1 109 ? -16.312 8.234 9.5 1 97.94 109 LEU B C 1
ATOM 2518 O O . LEU B 1 109 ? -15.617 7.324 9.953 1 97.94 109 LEU B O 1
ATOM 2522 N N . ILE B 1 110 ? -16.234 9.422 9.922 1 98.12 110 ILE B N 1
ATOM 2523 C CA . ILE B 1 110 ? -15.484 9.766 11.117 1 98.12 110 ILE B CA 1
ATOM 2524 C C . ILE B 1 110 ? -16.438 10.203 12.227 1 98.12 110 ILE B C 1
ATOM 2526 O O . ILE B 1 110 ? -17.172 11.18 12.078 1 98.12 110 ILE B O 1
ATOM 2530 N N . TRP B 1 111 ? -16.484 9.484 13.258 1 97.25 111 TRP B N 1
ATOM 2531 C CA . TRP B 1 111 ? -17.281 9.742 14.461 1 97.25 111 TRP B CA 1
ATOM 2532 C C . TRP B 1 111 ? -16.375 10.117 15.633 1 97.25 111 TRP B C 1
ATOM 2534 O O . TRP B 1 111 ? -15.43 9.398 15.953 1 97.25 111 TRP B O 1
ATOM 2544 N N . TYR B 1 112 ? -16.594 11.242 16.219 1 96.38 112 TYR B N 1
ATOM 2545 C CA . TYR B 1 112 ? -15.727 11.766 17.266 1 96.38 112 TYR B CA 1
ATOM 2546 C C . TYR B 1 112 ? -16.531 12.523 18.312 1 96.38 112 TYR B C 1
ATOM 2548 O O . TYR B 1 112 ? -17.359 13.383 17.969 1 96.38 112 TYR B O 1
ATOM 2556 N N . ASP B 1 113 ? -16.312 12.18 19.594 1 93.31 113 ASP B N 1
ATOM 2557 C CA . ASP B 1 113 ? -16.984 12.812 20.719 1 93.31 113 ASP B CA 1
ATOM 2558 C C . ASP B 1 113 ? -18.5 12.797 20.547 1 93.31 113 ASP B C 1
ATOM 2560 O O . ASP B 1 113 ? -19.156 13.828 20.734 1 93.31 113 ASP B O 1
ATOM 2564 N N . GLY B 1 114 ? -19.016 11.734 20.094 1 92.06 114 GLY B N 1
ATOM 2565 C CA . GLY B 1 114 ? -20.453 11.508 20.031 1 92.06 114 GLY B CA 1
ATOM 2566 C C . GLY B 1 114 ? -21.109 12.109 18.812 1 92.06 114 GLY B C 1
ATOM 2567 O O . GLY B 1 114 ? -22.328 12.094 18.672 1 92.06 114 GLY B O 1
ATOM 2568 N N . GLN B 1 115 ? -20.297 12.602 17.922 1 93.88 115 GLN B N 1
ATOM 2569 C CA . GLN B 1 115 ? -20.859 13.234 16.734 1 93.88 115 GLN B CA 1
ATOM 2570 C C . GLN B 1 115 ? -20.141 12.766 15.469 1 93.88 115 GLN B C 1
ATOM 2572 O O . GLN B 1 115 ? -18.969 12.398 15.516 1 93.88 115 GLN B O 1
ATOM 2577 N N . VAL B 1 116 ? -20.922 12.844 14.422 1 95.88 116 VAL B N 1
ATOM 2578 C CA . VAL B 1 116 ? -20.328 12.555 13.125 1 95.88 116 VAL B CA 1
ATOM 2579 C C . VAL B 1 116 ? -19.672 13.812 12.562 1 95.88 116 VAL B C 1
ATOM 2581 O O . VAL B 1 116 ? -20.328 14.828 12.359 1 95.88 116 VAL B O 1
ATOM 2584 N N . LEU B 1 117 ? -18.422 13.703 12.336 1 96.88 117 LEU B N 1
ATOM 2585 C CA . LEU B 1 117 ? -17.688 14.883 11.875 1 96.88 117 LEU B CA 1
ATOM 2586 C C . LEU B 1 117 ? -17.625 14.914 10.352 1 96.88 117 LEU B C 1
ATOM 2588 O O . LEU B 1 117 ? -17.562 15.992 9.758 1 96.88 117 LEU B O 1
ATOM 2592 N N . LEU B 1 118 ? -17.562 13.758 9.797 1 97.94 118 LEU B N 1
ATOM 2593 C CA . LEU B 1 118 ? -17.328 13.688 8.359 1 97.94 118 LEU B CA 1
ATOM 2594 C C . LEU B 1 118 ? -17.906 12.398 7.785 1 97.94 118 LEU B C 1
ATOM 2596 O O . LEU B 1 118 ? -17.75 11.328 8.375 1 97.94 118 LEU B O 1
ATOM 2600 N N . ARG B 1 119 ? -18.594 12.438 6.695 1 98 119 ARG B N 1
ATOM 2601 C CA . ARG B 1 119 ? -18.984 11.352 5.816 1 98 119 ARG B CA 1
ATOM 2602 C C . ARG B 1 119 ? -18.578 11.633 4.375 1 98 119 ARG B C 1
ATOM 2604 O O . ARG B 1 119 ? -18.828 12.711 3.848 1 98 119 ARG B O 1
ATOM 2611 N N . ARG B 1 120 ? -17.891 10.695 3.818 1 98.44 120 ARG B N 1
ATOM 2612 C CA . ARG B 1 120 ? -17.422 10.922 2.457 1 98.44 120 ARG B CA 1
ATOM 2613 C C . ARG B 1 120 ? -17.406 9.617 1.657 1 98.44 120 ARG B C 1
ATOM 2615 O O . ARG B 1 120 ? -17.219 8.539 2.221 1 98.44 120 ARG B O 1
ATOM 2622 N N . GLY B 1 121 ? -17.5 9.719 0.289 1 98.19 121 GLY B N 1
ATOM 2623 C CA . GLY B 1 121 ? -17.641 8.57 -0.587 1 98.19 121 GLY B CA 1
ATOM 2624 C C . GLY B 1 121 ? -19.094 8.242 -0.911 1 98.19 121 GLY B C 1
ATOM 2625 O O . GLY B 1 121 ? -19.891 9.141 -1.166 1 98.19 121 GLY B O 1
ATOM 2626 N N . ILE B 1 122 ? -19.328 6.918 -1.011 1 98.19 122 ILE B N 1
ATOM 2627 C CA . ILE B 1 122 ? -20.703 6.508 -1.201 1 98.19 122 ILE B CA 1
ATOM 2628 C C . ILE B 1 122 ? -21.438 6.535 0.137 1 98.19 122 ILE B C 1
ATOM 2630 O O . ILE B 1 122 ? -21.094 5.789 1.057 1 98.19 122 ILE B O 1
ATOM 2634 N N . LEU B 1 123 ? -22.391 7.387 0.215 1 96.81 123 LEU B N 1
ATOM 2635 C CA . LEU B 1 123 ? -23.047 7.637 1.495 1 96.81 123 LEU B CA 1
ATOM 2636 C C . LEU B 1 123 ? -24.312 6.797 1.63 1 96.81 123 LEU B C 1
ATOM 2638 O O . LEU B 1 123 ? -25.078 6.684 0.68 1 96.81 123 LEU B O 1
ATOM 2642 N N . ALA B 1 124 ? -24.438 6.18 2.768 1 94.12 124 ALA B N 1
ATOM 2643 C CA . ALA B 1 124 ? -25.719 5.578 3.148 1 94.12 124 ALA B CA 1
ATOM 2644 C C . ALA B 1 124 ? -26.703 6.633 3.656 1 94.12 124 ALA B C 1
ATOM 2646 O O . ALA B 1 124 ? -26.297 7.766 3.951 1 94.12 124 ALA B O 1
ATOM 2647 N N . PRO B 1 125 ? -27.984 6.266 3.662 1 91.69 125 PRO B N 1
ATOM 2648 C CA . PRO B 1 125 ? -28.938 7.203 4.277 1 91.69 125 PRO B CA 1
ATOM 2649 C C . PRO B 1 125 ? -28.516 7.621 5.688 1 91.69 125 PRO B C 1
ATOM 2651 O O . PRO B 1 125 ? -28 6.797 6.453 1 91.69 125 PRO B O 1
ATOM 2654 N N . PRO B 1 126 ? -28.641 8.875 5.863 1 87.88 126 PRO B N 1
ATOM 2655 C CA . PRO B 1 126 ? -28.203 9.375 7.168 1 87.88 126 PRO B CA 1
ATOM 2656 C C . PRO B 1 126 ? -28.969 8.75 8.328 1 87.88 126 PRO B C 1
ATOM 2658 O O . PRO B 1 126 ? -30.203 8.773 8.344 1 87.88 126 PRO B O 1
ATOM 2661 N N . VAL B 1 127 ? -28.344 8.078 9.156 1 88.5 127 VAL B N 1
ATOM 2662 C CA . VAL B 1 127 ? -28.891 7.527 10.391 1 88.5 127 VAL B CA 1
ATOM 2663 C C . VAL B 1 127 ? -27.984 7.887 11.562 1 88.5 127 VAL B C 1
ATOM 2665 O O . VAL B 1 127 ? -26.781 8.109 11.383 1 88.5 127 VAL B O 1
ATOM 2668 N N . PRO B 1 128 ? -28.594 8.062 12.719 1 89.56 128 PRO B N 1
ATOM 2669 C CA . PRO B 1 128 ? -27.734 8.336 13.875 1 89.56 128 PRO B CA 1
ATOM 2670 C C . PRO B 1 128 ? -26.719 7.223 14.141 1 89.56 128 PRO B C 1
ATOM 2672 O O . PRO B 1 128 ? -27.062 6.039 14.023 1 89.56 128 PRO B O 1
ATOM 2675 N N . VAL B 1 129 ? -25.578 7.691 14.375 1 90.62 129 VAL B N 1
ATOM 2676 C CA . VAL B 1 129 ? -24.516 6.723 14.664 1 90.62 129 VAL B CA 1
ATOM 2677 C C . VAL B 1 129 ? -24.594 6.305 16.125 1 90.62 129 VAL B C 1
ATOM 2679 O O . VAL B 1 129 ? -24.5 7.145 17.031 1 90.62 129 VAL B O 1
ATOM 2682 N N . GLN B 1 130 ? -24.906 5.07 16.344 1 88.75 130 GLN B N 1
ATOM 2683 C CA . GLN B 1 130 ? -24.906 4.496 17.688 1 88.75 130 GLN B CA 1
ATOM 2684 C C . GLN B 1 130 ? -23.812 3.438 17.828 1 88.75 130 GLN B C 1
ATOM 2686 O O . GLN B 1 130 ? -23.891 2.375 17.203 1 88.75 130 GLN B O 1
ATOM 2691 N N . PRO B 1 131 ? -22.828 3.857 18.656 1 90.88 131 PRO B N 1
ATOM 2692 C CA . PRO B 1 131 ? -21.75 2.879 18.844 1 90.88 131 PRO B CA 1
ATOM 2693 C C . PRO B 1 131 ? -22.266 1.533 19.359 1 90.88 131 PRO B C 1
ATOM 2695 O O . PRO B 1 131 ? -23.078 1.488 20.281 1 90.88 131 PRO B O 1
ATOM 2698 N N . GLY B 1 132 ? -21.938 0.504 18.75 1 92.88 132 GLY B N 1
ATOM 2699 C CA . GLY B 1 132 ? -22.234 -0.856 19.188 1 92.88 132 GLY B CA 1
ATOM 2700 C C . GLY B 1 132 ? -21.047 -1.531 19.844 1 92.88 132 GLY B C 1
ATOM 2701 O O . GLY B 1 132 ? -20.078 -0.867 20.234 1 92.88 13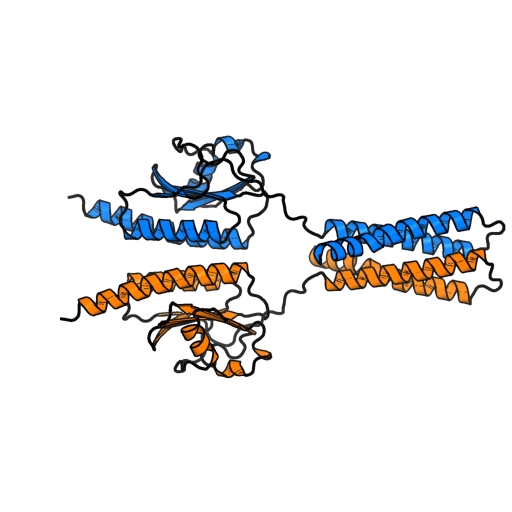2 GLY B O 1
ATOM 2702 N N . PRO B 1 133 ? -21.141 -2.807 20.062 1 94 133 PRO B N 1
ATOM 2703 C CA . PRO B 1 133 ? -20.109 -3.539 20.797 1 94 133 PRO B CA 1
ATOM 2704 C C . PRO B 1 133 ? -18.734 -3.439 20.125 1 94 133 PRO B C 1
ATOM 2706 O O . PRO B 1 133 ? -17.719 -3.371 20.812 1 94 133 PRO B O 1
ATOM 2709 N N . ILE B 1 134 ? -18.656 -3.443 18.859 1 94.88 134 ILE B N 1
ATOM 2710 C CA . ILE B 1 134 ? -17.375 -3.418 18.156 1 94.88 134 ILE B CA 1
ATOM 2711 C C . ILE B 1 134 ? -16.719 -2.051 18.328 1 94.88 134 ILE B C 1
ATOM 2713 O O . ILE B 1 134 ? -15.539 -1.959 18.672 1 94.88 134 ILE B O 1
ATOM 2717 N N . VAL B 1 135 ? -17.516 -1.014 18.094 1 95.56 135 VAL B N 1
ATOM 2718 C CA . VAL B 1 135 ? -17 0.343 18.25 1 95.56 135 VAL B CA 1
ATOM 2719 C C . VAL B 1 135 ? -16.562 0.566 19.703 1 95.56 135 VAL B C 1
ATOM 2721 O O . VAL B 1 135 ? -15.5 1.143 19.953 1 95.56 135 VAL B O 1
ATOM 2724 N N . GLU B 1 136 ? -17.359 0.09 20.609 1 95.38 136 GLU B N 1
ATOM 2725 C CA . GLU B 1 136 ? -17.016 0.235 22.016 1 95.38 136 GLU B CA 1
ATOM 2726 C C . GLU B 1 136 ? -15.711 -0.47 22.359 1 95.38 136 GLU B C 1
ATOM 2728 O O . GLU B 1 136 ? -14.883 0.06 23.109 1 95.38 136 GLU B O 1
ATOM 2733 N N . ARG B 1 137 ? -15.625 -1.616 21.828 1 95.88 137 ARG B N 1
ATOM 2734 C CA . ARG B 1 137 ? -14.398 -2.369 22.047 1 95.88 137 ARG B CA 1
ATOM 2735 C C . ARG B 1 137 ? -13.188 -1.625 21.484 1 95.88 137 ARG B C 1
ATOM 2737 O O . ARG B 1 137 ? -12.141 -1.553 22.125 1 95.88 137 ARG B O 1
ATOM 2744 N N . VAL B 1 138 ? -13.336 -1.081 20.297 1 97.12 138 VAL B N 1
ATOM 2745 C CA . VAL B 1 138 ? -12.266 -0.344 19.641 1 97.12 138 VAL B CA 1
ATOM 2746 C C . VAL B 1 138 ? -11.883 0.875 20.469 1 97.12 138 VAL B C 1
ATOM 2748 O O . VAL B 1 138 ? -10.695 1.164 20.656 1 97.12 138 VAL B O 1
ATOM 2751 N N . LEU B 1 139 ? -12.867 1.52 21.031 1 96.44 139 LEU B N 1
ATOM 2752 C CA . LEU B 1 139 ? -12.625 2.703 21.844 1 96.44 139 LEU B CA 1
ATOM 2753 C C . LEU B 1 139 ? -11.938 2.326 23.156 1 96.44 139 LEU B C 1
ATOM 2755 O O . LEU B 1 139 ? -11.039 3.033 23.609 1 96.44 139 LEU B O 1
ATOM 2759 N N . LYS B 1 140 ? -12.305 1.253 23.688 1 96.25 140 LYS B N 1
ATOM 2760 C CA . LYS B 1 140 ? -11.781 0.81 24.969 1 96.25 140 LYS B CA 1
ATOM 2761 C C . LYS B 1 140 ? -10.344 0.308 24.828 1 96.25 140 LYS B C 1
ATOM 2763 O O . LYS B 1 140 ? -9.492 0.61 25.672 1 96.25 140 LYS B O 1
ATOM 2768 N N . THR B 1 141 ? -10.07 -0.414 23.812 1 97.19 141 THR B N 1
ATOM 2769 C CA . THR B 1 141 ? -8.781 -1.082 23.672 1 97.19 141 THR B CA 1
ATOM 2770 C C . THR B 1 141 ? -7.797 -0.207 22.906 1 97.19 141 THR B C 1
ATOM 2772 O O . THR B 1 141 ? -6.582 -0.388 23.016 1 97.19 141 THR B O 1
ATOM 2775 N N . GLY B 1 142 ? -8.281 0.624 22.078 1 96.88 142 GLY B N 1
ATOM 2776 C CA . GLY B 1 142 ? -7.43 1.423 21.203 1 96.88 142 GLY B CA 1
ATOM 2777 C C . GLY B 1 142 ? -6.859 0.637 20.047 1 96.88 142 GLY B C 1
ATOM 2778 O O . GLY B 1 142 ? -5.871 1.05 19.438 1 96.88 142 GLY B O 1
ATOM 2779 N N . LYS B 1 143 ? -7.438 -0.496 19.828 1 97.5 143 LYS B N 1
ATOM 2780 C CA . LYS B 1 143 ? -6.977 -1.353 18.734 1 97.5 143 LYS B CA 1
ATOM 2781 C C . LYS B 1 143 ? -8 -1.418 17.609 1 97.5 143 LYS B C 1
ATOM 2783 O O . LYS B 1 143 ? -9.203 -1.525 17.875 1 97.5 143 LYS B O 1
ATOM 2788 N N . ALA B 1 144 ? -7.484 -1.293 16.422 1 97.88 144 ALA B N 1
ATOM 2789 C CA . ALA B 1 144 ? -8.359 -1.331 15.25 1 97.88 144 ALA B CA 1
ATOM 2790 C C . ALA B 1 144 ? -8.953 -2.725 15.055 1 97.88 144 ALA B C 1
ATOM 2792 O O . ALA B 1 144 ? -8.336 -3.725 15.43 1 97.88 144 ALA B O 1
ATOM 2793 N N . VAL B 1 145 ? -10.086 -2.799 14.508 1 96.31 145 VAL B N 1
ATOM 2794 C CA . VAL B 1 145 ? -10.727 -4.055 14.125 1 96.31 145 VAL B CA 1
ATOM 2795 C C . VAL B 1 145 ? -10.992 -4.062 12.625 1 96.31 145 VAL B C 1
ATOM 2797 O O . VAL B 1 145 ? -11.492 -3.084 12.07 1 96.31 145 VAL B O 1
ATOM 2800 N N . TYR B 1 146 ? -10.57 -5.07 12.023 1 96.31 146 TYR B N 1
ATOM 2801 C CA . TYR B 1 146 ? -10.82 -5.273 10.594 1 96.31 146 TYR B CA 1
ATOM 2802 C C . TYR B 1 146 ? -11.781 -6.438 10.367 1 96.31 146 TYR B C 1
ATOM 2804 O O . TYR B 1 146 ? -11.438 -7.594 10.625 1 96.31 146 TYR B O 1
ATOM 2812 N N . LEU B 1 147 ? -12.969 -6.109 9.945 1 95.12 147 LEU B N 1
ATOM 2813 C CA . LEU B 1 147 ? -13.93 -7.117 9.516 1 95.12 147 LEU B CA 1
ATOM 2814 C C . LEU B 1 147 ? -13.75 -7.445 8.039 1 95.12 147 LEU B C 1
ATOM 2816 O O . LEU B 1 147 ? -14.188 -6.688 7.168 1 95.12 147 LEU B O 1
ATOM 2820 N N . VAL B 1 148 ? -13.133 -8.578 7.746 1 92.25 148 VAL B N 1
ATOM 2821 C CA . VAL B 1 148 ? -12.602 -8.914 6.43 1 92.25 148 VAL B CA 1
ATOM 2822 C C . VAL B 1 148 ? -13.75 -9.227 5.473 1 92.25 148 VAL B C 1
ATOM 2824 O O . VAL B 1 148 ? -13.633 -9 4.266 1 92.25 148 VAL B O 1
ATOM 2827 N N . ASP B 1 149 ? -14.789 -9.828 5.973 1 92.5 149 ASP B N 1
ATOM 2828 C CA . ASP B 1 149 ? -15.984 -10.148 5.195 1 92.5 149 ASP B CA 1
ATOM 2829 C C . ASP B 1 149 ? -17.25 -9.875 6.004 1 92.5 149 ASP B C 1
ATOM 2831 O O . ASP B 1 149 ? -17.656 -10.703 6.828 1 92.5 149 ASP B O 1
ATOM 2835 N N . LEU B 1 150 ? -17.906 -8.703 5.594 1 91.19 150 LEU B N 1
ATOM 2836 C CA . LEU B 1 150 ? -19.047 -8.266 6.379 1 91.19 150 LEU B CA 1
ATOM 2837 C C . LEU B 1 150 ? -20.25 -9.18 6.164 1 91.19 150 LEU B C 1
ATOM 2839 O O . LEU B 1 150 ? -21.125 -9.266 7.016 1 91.19 150 LEU B O 1
ATOM 2843 N N . LYS B 1 151 ? -20.25 -9.781 5.059 1 84.38 151 LYS B N 1
ATOM 2844 C CA . LYS B 1 151 ? -21.359 -10.695 4.762 1 84.38 151 LYS B CA 1
ATOM 2845 C C . LYS B 1 151 ? -21.438 -11.82 5.789 1 84.38 151 LYS B C 1
ATOM 2847 O O . LYS B 1 151 ? -22.516 -12.344 6.074 1 84.38 151 LYS B O 1
ATOM 2852 N N . LEU B 1 152 ? -20.344 -12.125 6.336 1 86.12 152 LEU B N 1
ATOM 2853 C CA . LEU B 1 152 ? -20.266 -13.25 7.254 1 86.12 152 LEU B CA 1
ATOM 2854 C C . LEU B 1 152 ? -20.359 -12.789 8.703 1 86.12 152 LEU B C 1
ATOM 2856 O O . LEU B 1 152 ? -20.312 -13.602 9.625 1 86.12 152 LEU B O 1
ATOM 2860 N N . TYR B 1 153 ? -20.562 -11.531 8.906 1 82.44 153 TYR B N 1
ATOM 2861 C CA . TYR B 1 153 ? -20.469 -11.008 10.273 1 82.44 153 TYR B CA 1
ATOM 2862 C C . TYR B 1 153 ? -21.812 -10.461 10.734 1 82.44 153 TYR B C 1
ATOM 2864 O O . TYR B 1 153 ? -22.25 -9.406 10.266 1 82.44 153 TYR B O 1
ATOM 2872 N N . PRO B 1 154 ? -22.422 -11.148 11.656 1 75.75 154 PRO B N 1
ATOM 2873 C CA . PRO B 1 154 ? -23.719 -10.672 12.141 1 75.75 154 PRO B CA 1
ATOM 2874 C C . PRO B 1 154 ? -23.641 -9.273 12.742 1 75.75 154 PRO B C 1
ATOM 2876 O O . PRO B 1 154 ? -24.609 -8.516 12.672 1 75.75 154 PRO B O 1
ATOM 2879 N N . GLY B 1 155 ? -22.547 -8.891 13.336 1 73 155 GLY B N 1
ATOM 2880 C CA . GLY B 1 155 ? -22.359 -7.59 13.961 1 73 155 GLY B CA 1
ATOM 2881 C C . GLY B 1 155 ? -22.328 -6.449 12.961 1 73 155 GLY B C 1
ATOM 2882 O O . GLY B 1 155 ? -22.234 -5.281 13.344 1 73 155 GLY B O 1
ATOM 2883 N N . ARG B 1 156 ? -22.547 -6.859 11.734 1 80.94 156 ARG B N 1
ATOM 2884 C CA . ARG B 1 156 ? -22.5 -5.812 10.719 1 80.94 156 ARG B CA 1
ATOM 2885 C C . ARG B 1 156 ? -23.672 -4.848 10.883 1 80.94 156 ARG B C 1
ATOM 2887 O O . ARG B 1 156 ? -23.656 -3.742 10.336 1 80.94 156 ARG B O 1
ATOM 2894 N N . ILE B 1 157 ? -24.641 -5.312 11.648 1 83 157 ILE B N 1
ATOM 2895 C CA . ILE B 1 157 ? -25.828 -4.492 11.859 1 83 157 ILE B CA 1
ATOM 2896 C C . ILE B 1 157 ? -25.453 -3.219 12.617 1 83 157 ILE B C 1
ATOM 2898 O O . ILE B 1 157 ? -26.094 -2.178 12.453 1 83 157 ILE B O 1
ATOM 2902 N N . GLU B 1 158 ? -24.391 -3.318 13.336 1 89.88 158 GLU B N 1
ATOM 2903 C CA . GLU B 1 158 ? -23.891 -2.168 14.086 1 89.88 158 GLU B CA 1
ATOM 2904 C C . GLU B 1 158 ? -23.5 -1.028 13.148 1 89.88 158 GLU B C 1
ATOM 2906 O O . GLU B 1 158 ? -23.531 0.141 13.539 1 89.88 158 GLU B O 1
ATOM 2911 N N . PHE B 1 159 ? -23.203 -1.367 11.914 1 92.81 159 PHE B N 1
ATOM 2912 C CA . PHE B 1 159 ? -22.656 -0.387 10.977 1 92.81 159 PHE B CA 1
ATOM 2913 C C . PHE B 1 159 ? -23.688 -0.049 9.898 1 92.81 159 PHE B C 1
ATOM 2915 O O . PHE B 1 159 ? -23.344 0.064 8.727 1 92.81 159 PHE B O 1
ATOM 2922 N N . ASN B 1 160 ? -24.938 0.116 10.344 1 91.06 160 ASN B N 1
ATOM 2923 C CA . ASN B 1 160 ? -26.031 0.402 9.422 1 91.06 160 ASN B CA 1
ATOM 2924 C C . ASN B 1 160 ? -25.938 1.824 8.875 1 91.06 160 ASN B C 1
ATOM 2926 O O . ASN B 1 160 ? -26.75 2.221 8.039 1 91.06 160 ASN B O 1
ATOM 2930 N N . TYR B 1 161 ? -25.016 2.625 9.32 1 93.5 161 TYR B N 1
ATOM 2931 C CA . TYR B 1 161 ? -24.812 3.988 8.844 1 93.5 161 TYR B CA 1
ATOM 2932 C C . TYR B 1 161 ? -23.812 4.02 7.691 1 93.5 161 TYR B C 1
ATOM 2934 O O . TYR B 1 161 ? -23.453 5.094 7.199 1 93.5 161 TYR B O 1
ATOM 2942 N N . LEU B 1 162 ? -23.375 2.871 7.254 1 95.31 162 LEU B N 1
ATOM 2943 C CA . LEU B 1 162 ? -22.562 2.676 6.051 1 95.31 162 LEU B CA 1
ATOM 2944 C C . LEU B 1 162 ? -23.359 1.914 4.992 1 95.31 162 LEU B C 1
ATOM 2946 O O . LEU B 1 162 ? -24.406 1.327 5.289 1 95.31 162 LEU B O 1
ATOM 2950 N N . PRO B 1 163 ? -22.875 2.004 3.76 1 95.38 163 PRO B N 1
ATOM 2951 C CA . PRO B 1 163 ? -23.641 1.301 2.719 1 95.38 163 PRO B CA 1
ATOM 2952 C C . PRO B 1 163 ? -23.906 -0.162 3.068 1 95.38 163 PRO B C 1
ATOM 2954 O O . PRO B 1 163 ? -23 -0.863 3.533 1 95.38 163 PRO B O 1
ATOM 2957 N N . ALA B 1 164 ? -25.078 -0.638 2.824 1 92.19 164 ALA B N 1
ATOM 2958 C CA . ALA B 1 164 ? -25.547 -1.948 3.256 1 92.19 164 ALA B CA 1
ATOM 2959 C C . ALA B 1 164 ? -24.766 -3.07 2.576 1 92.19 164 ALA B C 1
ATOM 2961 O O . ALA B 1 164 ? -24.625 -4.16 3.135 1 92.19 164 ALA B O 1
ATOM 2962 N N . ASN B 1 165 ? -24.312 -2.797 1.421 1 93.69 165 ASN B N 1
ATOM 2963 C CA . ASN B 1 165 ? -23.641 -3.865 0.691 1 93.69 165 ASN B CA 1
ATOM 2964 C C . ASN B 1 165 ? -22.125 -3.75 0.804 1 93.69 165 ASN B C 1
ATOM 2966 O O . ASN B 1 165 ? -21.391 -4.238 -0.06 1 93.69 165 ASN B O 1
ATOM 2970 N N . SER B 1 166 ? -21.625 -2.996 1.848 1 95.19 166 SER B N 1
ATOM 2971 C CA . SER B 1 166 ? -20.188 -2.984 2.111 1 95.19 166 SER B CA 1
ATOM 2972 C C . SER B 1 166 ? -19.641 -4.398 2.312 1 95.19 166 SER B C 1
ATOM 2974 O O . SER B 1 166 ? -20.312 -5.238 2.922 1 95.19 166 SER B O 1
ATOM 2976 N N . GLN B 1 167 ? -18.469 -4.637 1.815 1 95.44 167 GLN B N 1
ATOM 2977 C CA . GLN B 1 167 ? -17.938 -5.992 1.827 1 95.44 167 GLN B CA 1
ATOM 2978 C C . GLN B 1 167 ? -16.922 -6.172 2.955 1 95.44 167 GLN B C 1
ATOM 2980 O O . GLN B 1 167 ? -16.812 -7.258 3.527 1 95.44 167 GLN B O 1
ATOM 2985 N N . GLY B 1 168 ? -16.188 -5.25 3.238 1 95.62 168 GLY B N 1
ATOM 2986 C CA . GLY B 1 168 ? -15.234 -5.207 4.34 1 95.62 168 GLY B CA 1
ATOM 2987 C C . GLY B 1 168 ? -15.289 -3.908 5.125 1 95.62 168 GLY B C 1
ATOM 2988 O O . GLY B 1 168 ? -15.852 -2.918 4.652 1 95.62 168 GLY B O 1
ATOM 2989 N N . LEU B 1 169 ? -14.727 -3.92 6.352 1 96.81 169 LEU B N 1
ATOM 2990 C CA . LEU B 1 169 ? -14.812 -2.725 7.184 1 96.81 169 LEU B CA 1
ATOM 2991 C C . LEU B 1 169 ? -13.641 -2.652 8.156 1 96.81 169 LEU B C 1
ATOM 2993 O O . LEU B 1 169 ? -13.297 -3.652 8.789 1 96.81 169 LEU B O 1
ATOM 2997 N N . ILE B 1 170 ? -13.008 -1.514 8.164 1 97.81 170 ILE B N 1
ATOM 2998 C CA . ILE B 1 170 ? -12.023 -1.233 9.203 1 97.81 170 ILE B CA 1
ATOM 2999 C C . ILE B 1 170 ? -12.586 -0.214 10.188 1 97.81 170 ILE B C 1
ATOM 3001 O O . ILE B 1 170 ? -13.109 0.825 9.781 1 97.81 170 ILE B O 1
ATOM 3005 N N . CYS B 1 171 ? -12.633 -0.583 11.422 1 97.94 171 CYS B N 1
ATOM 3006 C CA . CYS B 1 171 ? -12.922 0.327 12.523 1 97.94 171 CYS B CA 1
ATOM 3007 C C . CYS B 1 171 ? -11.648 0.751 13.234 1 97.94 171 CYS B C 1
ATOM 3009 O O . CYS B 1 171 ? -11.078 -0.017 14.016 1 97.94 171 CYS B O 1
ATOM 3011 N N . GLN B 1 172 ? -11.172 1.946 13.023 1 98.69 172 GLN B N 1
ATOM 3012 C CA . GLN B 1 172 ? -9.906 2.482 13.508 1 98.69 172 GLN B CA 1
ATOM 3013 C C . GLN B 1 172 ? -10.133 3.521 14.602 1 98.69 172 GLN B C 1
ATOM 3015 O O . GLN B 1 172 ? -10.859 4.5 14.398 1 98.69 172 GLN B O 1
ATOM 3020 N N . PRO B 1 173 ? -9.539 3.342 15.695 1 98.56 173 PRO B N 1
ATOM 3021 C CA . PRO B 1 173 ? -9.742 4.301 16.781 1 98.56 173 PRO B CA 1
ATOM 3022 C C . PRO B 1 173 ? -9.07 5.648 16.516 1 98.56 173 PRO B C 1
ATOM 3024 O O . PRO B 1 173 ? -7.984 5.695 15.938 1 98.56 173 PRO B O 1
ATOM 3027 N N . LEU B 1 174 ? -9.688 6.633 16.828 1 97.81 174 LEU B N 1
ATOM 3028 C CA . LEU B 1 174 ? -9.133 7.969 16.984 1 97.81 174 LEU B CA 1
ATOM 3029 C C . LEU B 1 174 ? -8.93 8.297 18.453 1 97.81 174 LEU B C 1
ATOM 3031 O O . LEU B 1 174 ? -9.781 8.945 19.078 1 97.81 174 LEU B O 1
ATOM 3035 N N . GLY B 1 175 ? -7.781 7.898 18.906 1 95.12 175 GLY B N 1
ATOM 3036 C CA . GLY B 1 175 ? -7.668 7.949 20.359 1 95.12 175 GLY B CA 1
ATOM 3037 C C . GLY B 1 175 ? -8.742 7.152 21.078 1 95.12 175 GLY B C 1
ATOM 3038 O O . GLY B 1 175 ? -9.008 6 20.719 1 95.12 175 GLY B O 1
ATOM 3039 N N . ASN B 1 176 ? -9.25 7.711 22.156 1 95.31 176 ASN B N 1
ATOM 3040 C CA . ASN B 1 176 ? -10.344 7.07 22.891 1 95.31 176 ASN B CA 1
ATOM 3041 C C . ASN B 1 176 ? -11.641 7.859 22.766 1 95.31 176 ASN B C 1
ATOM 3043 O O . ASN B 1 176 ? -12.594 7.617 23.5 1 95.31 176 ASN B O 1
ATOM 3047 N N . ARG B 1 177 ? -11.68 8.734 21.828 1 95.19 177 ARG B N 1
ATOM 3048 C CA . ARG B 1 177 ? -12.82 9.641 21.766 1 95.19 177 ARG B CA 1
ATOM 3049 C C . ARG B 1 177 ? -13.586 9.477 20.469 1 95.19 177 ARG B C 1
ATOM 3051 O O . ARG B 1 177 ? -14.648 10.07 20.281 1 95.19 177 ARG B O 1
ATOM 3058 N N . GLY B 1 178 ? -13.016 8.688 19.594 1 97.19 178 GLY B N 1
ATOM 3059 C CA . GLY B 1 178 ? -13.688 8.547 18.312 1 97.19 178 GLY B CA 1
ATOM 3060 C C . GLY B 1 178 ? -13.188 7.367 17.5 1 97.19 178 GLY B C 1
ATOM 3061 O O . GLY B 1 178 ? -12.336 6.605 17.953 1 97.19 178 GLY B O 1
ATOM 3062 N N . VAL B 1 179 ? -13.852 7.23 16.312 1 98.12 179 VAL B N 1
ATOM 3063 C CA . VAL B 1 179 ? -13.461 6.137 15.422 1 98.12 179 VAL B CA 1
ATOM 3064 C C . VAL B 1 179 ? -13.516 6.609 13.969 1 98.12 179 VAL B C 1
ATOM 3066 O O . VAL B 1 179 ? -14.312 7.484 13.625 1 98.12 179 VAL B O 1
ATOM 3069 N N . LEU B 1 180 ? -12.586 6.117 13.227 1 98.62 180 LEU B N 1
ATOM 3070 C CA . LEU B 1 180 ? -12.555 6.215 11.773 1 98.62 180 LEU B CA 1
ATOM 3071 C C . LEU B 1 180 ? -13.039 4.918 11.133 1 98.62 180 LEU B C 1
ATOM 3073 O O . LEU B 1 180 ? -12.422 3.865 11.312 1 98.62 180 LEU B O 1
ATOM 3077 N N . LEU B 1 181 ? -14.172 4.984 10.445 1 98.19 181 LEU B N 1
ATOM 3078 C CA . LEU B 1 181 ? -14.766 3.812 9.812 1 98.19 181 LEU B CA 1
ATOM 3079 C C . LEU B 1 181 ? -14.555 3.836 8.305 1 98.19 181 LEU B C 1
ATOM 3081 O O . LEU B 1 181 ? -14.867 4.828 7.645 1 98.19 181 LEU B O 1
ATOM 3085 N N . LEU B 1 182 ? -13.961 2.791 7.762 1 98.5 182 LEU B N 1
ATOM 3086 C CA . LEU B 1 182 ? -13.711 2.648 6.332 1 98.5 182 LEU B CA 1
ATOM 3087 C C . LEU B 1 182 ? -14.406 1.413 5.777 1 98.5 182 LEU B C 1
ATOM 3089 O O . LEU B 1 182 ? -14.133 0.292 6.207 1 98.5 182 LEU B O 1
ATOM 3093 N N . ALA B 1 183 ? -15.312 1.591 4.859 1 97.69 183 ALA B N 1
ATOM 3094 C CA . ALA B 1 183 ? -16.047 0.495 4.23 1 97.69 183 ALA B CA 1
ATOM 3095 C C . ALA B 1 183 ? -15.477 0.185 2.846 1 97.69 183 ALA B C 1
ATOM 3097 O O . ALA B 1 183 ? -15.328 1.084 2.016 1 97.69 183 ALA B O 1
ATOM 3098 N N . ALA B 1 184 ? -15.219 -1.035 2.631 1 97.06 184 ALA B N 1
ATOM 3099 C CA . ALA B 1 184 ? -14.578 -1.458 1.393 1 97.06 184 ALA B CA 1
ATOM 3100 C C . ALA B 1 184 ? -15.586 -2.043 0.414 1 97.06 184 ALA B C 1
ATOM 3102 O O . ALA B 1 184 ? -16.625 -2.58 0.827 1 97.06 184 ALA B O 1
ATOM 3103 N N . ARG B 1 185 ? -15.18 -1.991 -0.879 1 95.69 185 ARG B N 1
ATOM 3104 C CA . ARG B 1 185 ? -16 -2.494 -1.973 1 95.69 185 ARG B CA 1
ATOM 3105 C C . ARG B 1 185 ? -15.75 -3.979 -2.213 1 95.69 185 ARG B C 1
ATOM 3107 O O . ARG B 1 185 ? -16.438 -4.609 -3.014 1 95.69 185 ARG B O 1
ATOM 3114 N N . ALA B 1 186 ? -14.758 -4.5 -1.586 1 94.62 186 ALA B N 1
ATOM 3115 C CA . ALA B 1 186 ? -14.391 -5.906 -1.749 1 94.62 186 ALA B CA 1
ATOM 3116 C C . ALA B 1 186 ? -13.945 -6.512 -0.423 1 94.62 186 ALA B C 1
ATOM 3118 O O . ALA B 1 186 ? -13.359 -5.824 0.418 1 94.62 186 ALA B O 1
ATOM 3119 N N . PRO B 1 187 ? -14.227 -7.828 -0.293 1 92.75 187 PRO B N 1
ATOM 3120 C CA . PRO B 1 187 ? -13.781 -8.5 0.932 1 92.75 187 PRO B CA 1
ATOM 3121 C C . PRO B 1 187 ? -12.281 -8.766 0.943 1 92.75 187 PRO B C 1
ATOM 3123 O O . PRO B 1 187 ? -11.664 -8.883 -0.118 1 92.75 187 PRO B O 1
ATOM 3126 N N . ARG B 1 188 ? -11.703 -8.836 2.098 1 90.88 188 ARG B N 1
ATOM 3127 C CA . ARG B 1 188 ? -10.312 -9.203 2.305 1 90.88 188 ARG B CA 1
ATOM 3128 C C . ARG B 1 188 ? -9.391 -8.367 1.42 1 90.88 188 ARG B C 1
ATOM 3130 O O . ARG B 1 188 ? -8.477 -8.906 0.787 1 90.88 188 ARG B O 1
ATOM 3137 N N . SER B 1 189 ? -9.68 -7.098 1.378 1 91.56 189 SER B N 1
ATOM 3138 C CA . SER B 1 189 ? -9 -6.312 0.357 1 91.56 189 SER B CA 1
ATOM 3139 C C . SER B 1 189 ? -8.047 -5.297 0.984 1 91.56 189 SER B C 1
ATOM 3141 O O . SER B 1 189 ? -7.207 -4.715 0.294 1 91.56 189 SER B O 1
ATOM 3143 N N . TYR B 1 190 ? -8.203 -5.066 2.244 1 93.69 190 TYR B N 1
ATOM 3144 C CA . TYR B 1 190 ? -7.223 -4.195 2.885 1 93.69 190 TYR B CA 1
ATOM 3145 C C . TYR B 1 190 ? -5.926 -4.945 3.16 1 93.69 190 TYR B C 1
ATOM 3147 O O . TYR B 1 190 ? -5.934 -5.988 3.82 1 93.69 190 TYR B O 1
ATOM 3155 N N . THR B 1 191 ? -4.879 -4.406 2.662 1 91.19 191 THR B N 1
ATOM 3156 C CA . THR B 1 191 ? -3.564 -4.98 2.924 1 91.19 191 THR B CA 1
ATOM 3157 C C . THR B 1 191 ? -3.039 -4.531 4.285 1 91.19 191 THR B C 1
ATOM 3159 O O . THR B 1 191 ? -3.611 -3.637 4.914 1 91.19 191 THR B O 1
ATOM 3162 N N . GLN B 1 192 ? -2.01 -5.238 4.703 1 92.69 192 GLN B N 1
ATOM 3163 C CA . GLN B 1 192 ? -1.342 -4.801 5.926 1 92.69 192 GLN B CA 1
ATOM 3164 C C . GLN B 1 192 ? -0.817 -3.373 5.785 1 92.69 192 GLN B C 1
ATOM 3166 O O . GLN B 1 192 ? -0.818 -2.607 6.75 1 92.69 192 GLN B O 1
ATOM 3171 N N . GLN B 1 193 ? -0.363 -3.061 4.621 1 91.12 193 GLN B N 1
ATOM 3172 C CA . GLN B 1 193 ? 0.119 -1.706 4.367 1 91.12 193 GLN B CA 1
ATOM 3173 C C . GLN B 1 193 ? -1.009 -0.687 4.496 1 91.12 193 GLN B C 1
ATOM 3175 O O . GLN B 1 193 ? -0.814 0.395 5.055 1 91.12 193 GLN B O 1
ATOM 3180 N N . ASP B 1 194 ? -2.162 -1.017 3.99 1 94.94 194 ASP B N 1
ATOM 3181 C CA . ASP B 1 194 ? -3.318 -0.143 4.152 1 94.94 194 ASP B CA 1
ATOM 3182 C C . ASP B 1 194 ? -3.586 0.143 5.629 1 94.94 194 ASP B C 1
ATOM 3184 O O . ASP B 1 194 ? -3.811 1.293 6.016 1 94.94 194 ASP B O 1
ATOM 3188 N N . GLU B 1 195 ? -3.529 -0.962 6.355 1 95.69 195 GLU B N 1
ATOM 3189 C CA . GLU B 1 195 ? -3.816 -0.836 7.781 1 95.69 195 GLU B CA 1
ATOM 3190 C C . GLU B 1 195 ? -2.814 0.089 8.469 1 95.69 195 GLU B C 1
ATOM 3192 O O . GLU B 1 195 ? -3.182 0.862 9.352 1 95.69 195 GLU B O 1
ATOM 3197 N N . ARG B 1 196 ? -1.585 0.043 8.055 1 94.31 196 ARG B N 1
ATOM 3198 C CA . ARG B 1 196 ? -0.556 0.904 8.633 1 94.31 196 ARG B CA 1
ATOM 3199 C C . ARG B 1 196 ? -0.808 2.367 8.281 1 94.31 196 ARG B C 1
ATOM 3201 O O . ARG B 1 196 ? -0.678 3.246 9.133 1 94.31 196 ARG B O 1
ATOM 3208 N N . TRP B 1 197 ? -1.115 2.557 7.027 1 95.69 197 TRP B N 1
ATOM 3209 C CA . TRP B 1 197 ? -1.412 3.916 6.59 1 95.69 197 TRP B CA 1
ATOM 3210 C C . TRP B 1 197 ? -2.633 4.469 7.32 1 95.69 197 TRP B C 1
ATOM 3212 O O . TRP B 1 197 ? -2.631 5.617 7.766 1 95.69 197 TRP B O 1
ATOM 3222 N N . ILE B 1 198 ? -3.672 3.656 7.426 1 97.81 198 ILE B N 1
ATOM 3223 C CA . ILE B 1 198 ? -4.902 4.059 8.102 1 97.81 198 ILE B CA 1
ATOM 3224 C C . ILE B 1 198 ? -4.594 4.422 9.555 1 97.81 198 ILE B C 1
ATOM 3226 O O . ILE B 1 198 ? -5.055 5.449 10.055 1 97.81 198 ILE B O 1
ATOM 3230 N N . ALA B 1 199 ? -3.824 3.629 10.195 1 97.06 199 ALA B N 1
ATOM 3231 C CA . ALA B 1 199 ? -3.447 3.881 11.586 1 97.06 199 ALA B CA 1
ATOM 3232 C C . ALA B 1 199 ? -2.674 5.191 11.711 1 97.06 199 ALA B C 1
ATOM 3234 O O . ALA B 1 199 ? -2.926 5.98 12.625 1 97.06 199 ALA B O 1
ATOM 3235 N N . GLY B 1 200 ? -1.751 5.402 10.844 1 94.94 200 GLY B N 1
ATOM 3236 C CA . GLY B 1 200 ? -0.982 6.637 10.859 1 94.94 200 GLY B CA 1
ATOM 3237 C C . GLY B 1 200 ? -1.835 7.875 10.648 1 94.94 200 GLY B C 1
ATOM 3238 O O . GLY B 1 200 ? -1.671 8.875 11.352 1 94.94 200 GLY B O 1
ATOM 3239 N N . ILE B 1 201 ? -2.682 7.793 9.711 1 96.19 201 ILE B N 1
ATOM 3240 C CA . ILE B 1 201 ? -3.576 8.906 9.406 1 96.19 201 ILE B CA 1
ATOM 3241 C C . ILE B 1 201 ? -4.512 9.148 10.586 1 96.19 201 ILE B C 1
ATOM 3243 O O . ILE B 1 201 ? -4.789 10.297 10.945 1 96.19 201 ILE B O 1
ATOM 3247 N N . ALA B 1 202 ? -4.965 8.062 11.172 1 97.56 202 ALA B N 1
ATOM 3248 C CA . ALA B 1 202 ? -5.852 8.164 12.328 1 97.56 202 ALA B CA 1
ATOM 3249 C C . ALA B 1 202 ? -5.164 8.883 13.484 1 97.56 202 ALA B C 1
ATOM 3251 O O . ALA B 1 202 ? -5.781 9.711 14.164 1 97.56 202 ALA B O 1
ATOM 3252 N N . ASP B 1 203 ? -3.945 8.555 13.719 1 95.38 203 ASP B N 1
ATOM 3253 C CA . ASP B 1 203 ? -3.184 9.211 14.781 1 95.38 203 ASP B CA 1
ATOM 3254 C C . ASP B 1 203 ? -3.092 10.719 14.539 1 95.38 203 ASP B C 1
ATOM 3256 O O . ASP B 1 203 ? -3.23 11.508 15.477 1 95.38 203 ASP B O 1
ATOM 3260 N N . LYS B 1 204 ? -2.803 11.031 13.352 1 93.62 204 LYS B N 1
ATOM 3261 C CA . LYS B 1 204 ? -2.719 12.445 13.008 1 93.62 204 LYS B CA 1
ATOM 3262 C C . LYS B 1 204 ? -4.062 13.141 13.203 1 93.62 204 LYS B C 1
ATOM 3264 O O . LYS B 1 204 ? -4.117 14.258 13.719 1 93.62 204 LYS B O 1
ATOM 3269 N N . LEU B 1 205 ? -5.121 12.523 12.758 1 95.81 205 LEU B N 1
ATOM 3270 C CA . LEU B 1 205 ? -6.461 13.078 12.914 1 95.81 205 LEU B CA 1
ATOM 3271 C C . LEU B 1 205 ? -6.793 13.297 14.383 1 95.81 205 LEU B C 1
ATOM 3273 O O . LEU B 1 205 ? -7.352 14.328 14.758 1 95.81 205 LEU B O 1
ATOM 3277 N N . ASP B 1 206 ? -6.488 12.32 15.164 1 95.62 206 ASP B N 1
ATOM 3278 C CA . ASP B 1 206 ? -6.742 12.43 16.594 1 95.62 206 ASP B CA 1
ATOM 3279 C C . ASP B 1 206 ? -6.02 13.633 17.188 1 95.62 206 ASP B C 1
ATOM 3281 O O . ASP B 1 206 ? -6.598 14.375 17.984 1 95.62 206 ASP B O 1
ATOM 3285 N N . GLN B 1 207 ? -4.805 13.789 16.797 1 91.81 207 GLN B N 1
ATOM 3286 C CA . GLN B 1 207 ? -4.031 14.914 17.297 1 91.81 207 GLN B CA 1
ATOM 3287 C C . GLN B 1 207 ? -4.637 16.234 16.859 1 91.81 207 GLN B C 1
ATOM 3289 O O . GLN B 1 207 ? -4.719 17.188 17.641 1 91.81 207 GLN B O 1
ATOM 3294 N N . SER B 1 208 ? -5.004 16.297 15.641 1 91.25 208 SER B N 1
ATOM 3295 C CA . SER B 1 208 ? -5.605 17.516 15.109 1 91.25 208 SER B CA 1
ATOM 3296 C C . SER B 1 208 ? -6.93 17.812 15.805 1 91.25 208 SER B C 1
ATOM 3298 O O . SER B 1 208 ? -7.188 18.969 16.172 1 91.25 208 SER B O 1
ATOM 3300 N N . LEU B 1 209 ? -7.738 16.844 16.031 1 93.38 209 LEU B N 1
ATOM 3301 C CA . LEU B 1 209 ? -9.055 17.016 16.625 1 93.38 209 LEU B CA 1
ATOM 3302 C C . LEU B 1 209 ? -8.938 17.328 18.109 1 93.38 209 LEU B C 1
ATOM 3304 O O . LEU B 1 209 ? -9.719 18.109 18.656 1 93.38 209 LEU B O 1
ATOM 3308 N N . SER B 1 210 ? -7.965 16.719 18.703 1 90.88 210 SER B N 1
ATOM 3309 C CA . SER B 1 210 ? -7.758 16.969 20.125 1 90.88 210 SER B CA 1
ATOM 3310 C C . SER B 1 210 ? -7.312 18.406 20.375 1 90.88 210 SER B C 1
ATOM 3312 O O . SER B 1 210 ? -7.695 19.016 21.375 1 90.88 210 SER B O 1
ATOM 3314 N N . ARG B 1 211 ? -6.508 18.938 19.453 1 84.25 211 ARG B N 1
ATOM 3315 C CA . ARG B 1 211 ? -6.043 20.328 19.578 1 84.25 211 ARG B CA 1
ATOM 3316 C C . ARG B 1 211 ? -7.191 21.312 19.375 1 84.25 211 ARG B C 1
ATOM 3318 O O . ARG B 1 211 ? -7.242 22.344 20.031 1 84.25 211 ARG B O 1
ATOM 3325 N N . SER B 1 212 ? -8.016 21.016 18.5 1 79.94 212 SER B N 1
ATOM 3326 C CA . SER B 1 212 ? -9.164 21.875 18.234 1 79.94 212 SER B CA 1
ATOM 3327 C C . SER B 1 212 ? -10.141 21.891 19.406 1 79.94 212 SER B C 1
ATOM 3329 O O . SER B 1 212 ? -10.688 22.938 19.75 1 79.94 212 SER B O 1
ATOM 3331 N N . ALA B 1 213 ? -10.438 20.766 19.969 1 70.75 213 ALA B N 1
ATOM 3332 C CA . ALA B 1 213 ? -11.32 20.688 21.125 1 70.75 213 ALA B CA 1
ATOM 3333 C C . ALA B 1 213 ? -10.758 21.484 22.297 1 70.75 213 ALA B C 1
ATOM 3335 O O . ALA B 1 213 ? -11.5 22.156 23.031 1 70.75 213 ALA B O 1
ATOM 3336 N N . ALA B 1 214 ? -9.5 21.469 22.375 1 65.31 214 ALA B N 1
ATOM 3337 C CA . ALA B 1 214 ? -8.852 22.219 23.438 1 65.31 214 ALA B CA 1
ATOM 3338 C C . ALA B 1 214 ? -8.93 23.734 23.188 1 65.31 214 ALA B C 1
ATOM 3340 O O . ALA B 1 214 ? -9.102 24.516 24.125 1 65.31 214 ALA B O 1
ATOM 3341 N N . ALA B 1 215 ? -8.922 24.094 22 1 60.5 215 ALA B N 1
ATOM 3342 C CA . ALA B 1 215 ? -8.977 25.5 21.641 1 60.5 215 ALA B CA 1
ATOM 3343 C C . ALA B 1 215 ? -10.367 26.078 21.875 1 60.5 215 ALA B C 1
ATOM 3345 O O . ALA B 1 215 ? -10.516 27.219 22.344 1 60.5 215 ALA B O 1
ATOM 3346 N N . ILE B 1 216 ? -11.391 25.344 21.5 1 56.75 216 ILE B N 1
ATOM 3347 C CA . ILE B 1 216 ? -12.766 25.781 21.703 1 56.75 216 ILE B CA 1
ATOM 3348 C C . ILE B 1 216 ? -13.055 25.891 23.188 1 56.75 216 ILE B C 1
ATOM 3350 O O . ILE B 1 216 ? -13.734 26.812 23.641 1 56.75 216 ILE B O 1
ATOM 3354 N N . ALA B 1 217 ? -12.484 25 23.969 1 58.31 217 ALA B N 1
ATOM 3355 C CA . ALA B 1 217 ? -12.695 25 25.406 1 58.31 217 ALA B CA 1
ATOM 3356 C C . ALA B 1 217 ? -12.031 26.219 26.062 1 58.31 217 ALA B C 1
ATOM 3358 O O . ALA B 1 217 ? -12.547 26.766 27.047 1 58.31 217 ALA B O 1
ATOM 3359 N N . VAL B 1 2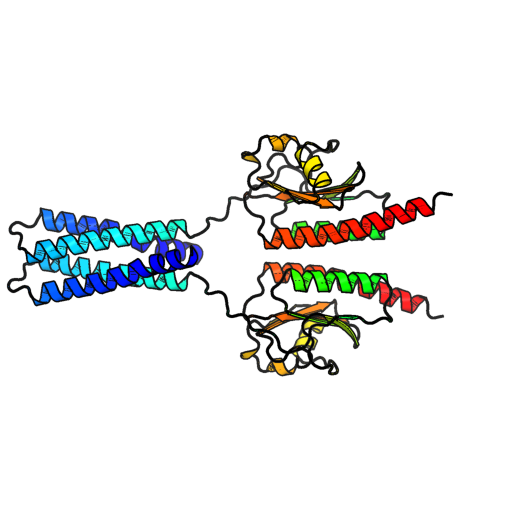18 ? -10.961 26.641 25.578 1 52.5 218 VAL B N 1
ATOM 3360 C CA . VAL B 1 218 ? -10.266 27.781 26.156 1 52.5 218 VAL B CA 1
ATOM 3361 C C . VAL B 1 218 ? -10.977 29.062 25.766 1 52.5 218 VAL B C 1
ATOM 3363 O O . VAL B 1 218 ? -10.961 30.047 26.516 1 52.5 218 VAL B O 1
ATOM 3366 N N . GLU B 1 219 ? -11.531 29.141 24.594 1 48.03 219 GLU B N 1
ATOM 3367 C CA . GLU B 1 219 ? -12.18 30.375 24.172 1 48.03 219 GLU B CA 1
ATOM 3368 C C . GLU B 1 219 ? -13.523 30.562 24.859 1 48.03 219 GLU B C 1
ATOM 3370 O O . GLU B 1 219 ? -14.133 31.641 24.766 1 48.03 219 GLU B O 1
ATOM 3375 N N . GLN B 1 220 ? -14.141 29.562 25.391 1 42.09 220 GLN B N 1
ATOM 3376 C CA . GLN B 1 220 ? -15.367 29.844 26.125 1 42.09 220 GLN B CA 1
ATOM 3377 C C . GLN B 1 220 ? -15.062 30.484 27.469 1 42.09 220 GLN B C 1
ATOM 3379 O O . GLN B 1 220 ? -14.32 29.922 28.281 1 42.09 220 GLN B O 1
ATOM 3384 N N . PRO B 1 221 ? -15.383 31.797 27.688 1 44 221 PRO B N 1
ATOM 3385 C CA . PRO B 1 221 ? -15.211 32.469 28.969 1 44 221 PRO B CA 1
ATOM 3386 C C . PRO B 1 221 ? -15.969 31.797 30.109 1 44 221 PRO B C 1
ATOM 3388 O O . PRO B 1 221 ? -16.984 31.141 29.875 1 44 221 PRO B O 1
#

InterPro domains:
  IPR021325 Cofactor assembly of complex C subunit B, CCB2/CCB4 [PF11152] (12-205)
  IPR029016 GAF-like domain superfamily [G3DSA:3.30.450.40] (47-220)
  IPR044705 COFACTOR ASSEMBLY OF COMPLEX C SUBUNIT B CCB4 [PTHR34943] (6-214)

Sequence (442 aa):
MASDSAVWLRRLPLIAGAIGGTLLMVNRALTPELLPTQSRSDALGILLSALLILSGLLWQRVQPVPPEMVVLEGEEGFELDDQLPEASRQELAWASKLLLTNTITGSLLIWYDGQVLLRRGILAPPVPVQPGPIVERVLKTGKAVYLVDLKLYPGRIEFNYLPANSQGLICQPLGNRGVLLLAARAPRSYTQQDERWIAGIADKLDQSLSRSAAAIAVEQPMASDSAVWLRRLPLIAGAIGGTLLMVNRALTPELLPTQSRSDALGILLSALLILSGLLWQRVQPVPPEMVVLEGEEGFELDDQLPEASRQELAWASKLLLTNTITGSLLIWYDGQVLLRRGILAPPVPVQPGPIVERVLKTGKAVYLVDLKLYPGRIEFNYLPANSQGLICQPLGNRGVLLLAARAPRSYTQQDERWIAGIADKLDQSLSRSAAAIAVEQP

Radius of gyration: 29.93 Å; Cα contacts (8 Å, |Δi|>4): 723; chains: 2; bounding box: 56×104×60 Å